Protein AF-0000000067668214 (afdb_homodimer)

pLDDT: mean 70.36, std 26.66, range [22.8, 98.75]

Foldseek 3Di:
DVPDDDDDDPPVPPCPVVCVPPDPDDPVLVVQLQPDDDFDPVSVVVSVVVVVVVVVVPDDPDDDDDDPDDDPPPDCPPPPPPPPPPVPVPPDDDGFFAWDKDKDKAFFDPCVWDVPAPAKDKPPRIDIAIATDGDGRDPQKDKHAPDKDKDKDKIKIWGADPVVRDIDDIDITIDIDMHGDTIDIDGDPPPPPCPPDD/DVCVVVVVPDPPVPCPVPPVPVPPDDPVLVVQLQPDDDFDPVSVVVSVVVVVVVVVVPDPPDDDDDDPPDDPPDPDDPPPPPPPPPVPVPPDDDGFFAWDKDKDKAFFDPCVWDVPAPAKDKPPRIDIAIATDGDGRDPQKDKHAPDKDKDKDKIKIWGADPVVRDIDDIDITIDIDMHGDTIDIDGDPPPPPCPPDD

Structure (mmCIF, N/CA/C/O backbone):
data_AF-0000000067668214-model_v1
#
loop_
_entity.id
_entity.type
_entity.pdbx_description
1 polymer 'Platelet-derived growth factor subunit A'
#
loop_
_atom_site.group_PDB
_atom_site.id
_atom_site.type_symbol
_atom_site.label_atom_id
_atom_site.label_alt_id
_atom_site.label_comp_id
_atom_site.label_asym_id
_atom_site.label_entity_id
_atom_site.label_seq_id
_atom_site.pdbx_PDB_ins_code
_atom_site.Cartn_x
_atom_site.Cartn_y
_atom_site.Cartn_z
_atom_site.occupancy
_atom_site.B_iso_or_equiv
_atom_site.auth_seq_id
_atom_site.auth_comp_id
_atom_site.auth_asym_id
_atom_site.auth_atom_id
_atom_site.pdbx_PDB_model_num
ATOM 1 N N . MET A 1 1 ? -65.812 11.555 12.891 1 28.69 1 MET A N 1
ATOM 2 C CA . MET A 1 1 ? -64.812 11.922 13.914 1 28.69 1 MET A CA 1
ATOM 3 C C . MET A 1 1 ? -63.406 11.766 13.391 1 28.69 1 MET A C 1
ATOM 5 O O . MET A 1 1 ? -62.875 10.664 13.383 1 28.69 1 MET A O 1
ATOM 9 N N . ARG A 1 2 ? -63.156 12.609 12.422 1 31.52 2 ARG A N 1
ATOM 10 C CA . ARG A 1 2 ? -62.125 13.352 11.68 1 31.52 2 ARG A CA 1
ATOM 11 C C . ARG A 1 2 ? -61.344 14.25 12.617 1 31.52 2 ARG A C 1
ATOM 13 O O . ARG A 1 2 ? -60.406 14.922 12.188 1 31.52 2 ARG A O 1
ATOM 20 N N . ALA A 1 3 ? -62 14.789 13.57 1 28.75 3 ALA A N 1
ATOM 21 C CA . ALA A 1 3 ? -61.375 15.836 14.375 1 28.75 3 ALA A CA 1
ATOM 22 C C . ALA A 1 3 ? -60.062 15.375 14.953 1 28.75 3 ALA A C 1
ATOM 24 O O . ALA A 1 3 ? -59.094 16.156 15.047 1 28.75 3 ALA A O 1
ATOM 25 N N . ALA A 1 4 ? -60.281 14.656 16.047 1 35.34 4 ALA A N 1
ATOM 26 C CA . ALA A 1 4 ? -59.219 14.641 17.047 1 35.34 4 ALA A CA 1
ATOM 27 C C . ALA A 1 4 ? -57.906 14.18 16.422 1 35.34 4 ALA A C 1
ATOM 29 O O . ALA A 1 4 ? -57.844 13.117 15.797 1 35.34 4 ALA A O 1
ATOM 30 N N . VAL A 1 5 ? -56.75 15.078 16.203 1 30.48 5 VAL A N 1
ATOM 31 C CA . VAL A 1 5 ? -55.625 15.75 15.562 1 30.48 5 VAL A CA 1
ATOM 32 C C . VAL A 1 5 ? -54.375 14.883 15.656 1 30.48 5 VAL A C 1
ATOM 34 O O . VAL A 1 5 ? -54.312 13.922 16.438 1 30.48 5 VAL A O 1
ATOM 37 N N . TYR A 1 6 ? -52.844 15.742 16.422 1 29.83 6 TYR A N 1
ATOM 38 C CA . TYR A 1 6 ? -51.656 16.594 16.531 1 29.83 6 TYR A CA 1
ATOM 39 C C . TYR A 1 6 ? -50.531 15.891 17.266 1 29.83 6 TYR A C 1
ATOM 41 O O . TYR A 1 6 ? -49.375 15.984 16.844 1 29.83 6 TYR A O 1
ATOM 49 N N . HIS A 1 7 ? -50.469 15.875 18.641 1 35.22 7 HIS A N 1
ATOM 50 C CA . HIS A 1 7 ? -49.438 16.078 19.641 1 35.22 7 HIS A CA 1
ATOM 51 C C . HIS A 1 7 ? -48.5 14.875 19.734 1 35.22 7 HIS A C 1
ATOM 53 O O . HIS A 1 7 ? -47.406 14.977 20.266 1 35.22 7 HIS A O 1
ATOM 59 N N . ILE A 1 8 ? -49 13.875 20.062 1 37.28 8 ILE A N 1
ATOM 60 C CA . ILE A 1 8 ? -48.062 13.031 20.812 1 37.28 8 ILE A CA 1
ATOM 61 C C . ILE A 1 8 ? -46.719 12.969 20.078 1 37.28 8 ILE A C 1
ATOM 63 O O . ILE A 1 8 ? -45.688 13.266 20.672 1 37.28 8 ILE A O 1
ATOM 67 N N . LEU A 1 9 ? -45.969 11.836 19.938 1 33.38 9 LEU A N 1
ATOM 68 C CA . LEU A 1 9 ? -44.594 11.414 19.844 1 33.38 9 LEU A CA 1
ATOM 69 C C . LEU A 1 9 ? -43.906 12.055 18.641 1 33.38 9 LEU A C 1
ATOM 71 O O . LEU A 1 9 ? -44.281 11.812 17.5 1 33.38 9 LEU A O 1
ATOM 75 N N . ALA A 1 10 ? -43.188 13.484 18.609 1 32.94 10 ALA A N 1
ATOM 76 C CA . ALA A 1 10 ? -42.062 14.43 18.609 1 32.94 10 ALA A CA 1
ATOM 77 C C . ALA A 1 10 ? -40.75 13.719 18.359 1 32.94 10 ALA A C 1
ATOM 79 O O . ALA A 1 10 ? -39.906 14.195 17.594 1 32.94 10 ALA A O 1
ATOM 80 N N . GLY A 1 11 ? -40.25 13.047 19.484 1 33.47 11 GLY A N 1
ATOM 81 C CA . GLY A 1 11 ? -38.844 12.812 19.719 1 33.47 11 GLY A CA 1
ATOM 82 C C . GLY A 1 11 ? -38.188 12.031 18.594 1 33.47 11 GLY A C 1
ATOM 83 O O . GLY A 1 11 ? -36.969 11.812 18.609 1 33.47 11 GLY A O 1
ATOM 84 N N . TYR A 1 12 ? -38.812 11.148 18.156 1 34 12 TYR A N 1
ATOM 85 C CA . TYR A 1 12 ? -37.781 10.508 17.359 1 34 12 TYR A CA 1
ATOM 86 C C . TYR A 1 12 ? -37.031 11.523 16.516 1 34 12 TYR A C 1
ATOM 88 O O . TYR A 1 12 ? -37.562 12.062 15.539 1 34 12 TYR A O 1
ATOM 96 N N . LEU A 1 13 ? -36.531 12.648 17.203 1 33.09 13 LEU A N 1
ATOM 97 C CA . LEU A 1 13 ? -35.406 13.523 16.875 1 33.09 13 LEU A CA 1
ATOM 98 C C . LEU A 1 13 ? -34.406 12.812 15.953 1 33.09 13 LEU A C 1
ATOM 100 O O . LEU A 1 13 ? -33.781 11.844 16.359 1 33.09 13 LEU A O 1
ATOM 104 N N . CYS A 1 14 ? -34.719 12.516 14.914 1 35.81 14 CYS A N 1
ATOM 105 C CA . CYS A 1 14 ? -33.75 12.367 13.828 1 35.81 14 CYS A CA 1
ATOM 106 C C . CYS A 1 14 ? -32.531 13.234 14.062 1 35.81 14 CYS A C 1
ATOM 108 O O . CYS A 1 14 ? -32.594 14.461 13.953 1 35.81 14 CYS A O 1
ATOM 110 N N . VAL A 1 15 ? -31.906 13.07 15.242 1 35.66 15 VAL A N 1
ATOM 111 C CA . VAL A 1 15 ? -30.5 13.484 15.328 1 35.66 15 VAL A CA 1
ATOM 112 C C . VAL A 1 15 ? -29.859 13.406 13.953 1 35.66 15 VAL A C 1
ATOM 114 O O . VAL A 1 15 ? -29.641 12.312 13.422 1 35.66 15 VAL A O 1
ATOM 117 N N . LEU A 1 16 ? -30.375 13.898 12.906 1 34.91 16 LEU A N 1
ATOM 118 C CA . LEU A 1 16 ? -29.469 14.398 11.875 1 34.91 16 LEU A CA 1
ATOM 119 C C . LEU A 1 16 ? -28.125 14.82 12.477 1 34.91 16 LEU A C 1
ATOM 121 O O . LEU A 1 16 ? -28.047 15.844 13.164 1 34.91 16 LEU A O 1
ATOM 125 N N . ARG A 1 17 ? -27.531 14.047 13.227 1 36.19 17 ARG A N 1
ATOM 126 C CA . ARG A 1 17 ? -26.094 14.32 13.312 1 36.19 17 ARG A CA 1
ATOM 127 C C . ARG A 1 17 ? -25.609 15.062 12.078 1 36.19 17 ARG A C 1
ATOM 129 O O . ARG A 1 17 ? -25.609 14.516 10.969 1 36.19 17 ARG A O 1
ATOM 136 N N . THR A 1 18 ? -26.016 16.281 11.797 1 37.5 18 THR A N 1
ATOM 137 C CA . THR A 1 18 ? -25.078 17.156 11.109 1 37.5 18 THR A CA 1
ATOM 138 C C . THR A 1 18 ? -23.656 16.656 11.266 1 37.5 18 THR A C 1
ATOM 140 O O . THR A 1 18 ? -23.109 16.641 12.367 1 37.5 18 THR A O 1
ATOM 143 N N . VAL A 1 19 ? -23.391 15.477 10.961 1 40.38 19 VAL A N 1
ATOM 144 C CA . VAL A 1 19 ? -21.953 15.469 10.719 1 40.38 19 VAL A CA 1
ATOM 145 C C . VAL A 1 19 ? -21.469 16.891 10.484 1 40.38 19 VAL A C 1
ATOM 147 O O . VAL A 1 19 ? -21.906 17.578 9.555 1 40.38 19 VAL A O 1
ATOM 150 N N . ALA A 1 20 ? -21.828 17.828 11.422 1 36.88 20 ALA A N 1
ATOM 151 C CA . ALA A 1 20 ? -21.047 19.062 11.398 1 36.88 20 ALA A CA 1
ATOM 152 C C . ALA A 1 20 ? -19.844 18.938 10.461 1 36.88 20 ALA A C 1
ATOM 154 O O . ALA A 1 20 ? -18.875 18.234 10.781 1 36.88 20 ALA A O 1
ATOM 155 N N . GLN A 1 21 ? -20.094 18.688 9.344 1 42.47 21 GLN A N 1
ATOM 156 C CA . GLN A 1 21 ? -19.016 18.969 8.398 1 42.47 21 GLN A CA 1
ATOM 157 C C . GLN A 1 21 ? -18.219 20.188 8.812 1 42.47 21 GLN A C 1
ATOM 159 O O . GLN A 1 21 ? -18.734 21.312 8.812 1 42.47 21 GLN A O 1
ATOM 164 N N . GLU A 1 22 ? -17.75 20.312 10.07 1 46.62 22 GLU A N 1
ATOM 165 C CA . GLU A 1 22 ? -16.781 21.328 10.461 1 46.62 22 GLU A CA 1
ATOM 166 C C . GLU A 1 22 ? -16.219 22.047 9.234 1 46.62 22 GLU A C 1
ATOM 168 O O . GLU A 1 22 ? -16.016 21.438 8.188 1 46.62 22 GLU A O 1
ATOM 173 N N . SER A 1 23 ? -16.609 23.25 9.133 1 54.06 23 SER A N 1
ATOM 174 C CA . SER A 1 23 ? -16.312 24.172 8.055 1 54.06 23 SER A CA 1
ATOM 175 C C . SER A 1 23 ? -14.898 23.984 7.531 1 54.06 23 SER A C 1
ATOM 177 O O . SER A 1 23 ? -13.938 24.016 8.305 1 54.06 23 SER A O 1
ATOM 179 N N . PRO A 1 24 ? -14.672 23.422 6.348 1 67.69 24 PRO A N 1
ATOM 180 C CA . PRO A 1 24 ? -13.406 23.172 5.648 1 67.69 24 PRO A CA 1
ATOM 181 C C . PRO A 1 24 ? -12.539 24.422 5.566 1 67.69 24 PRO A C 1
ATOM 183 O O . PRO A 1 24 ? -13.016 25.531 5.801 1 67.69 24 PRO A O 1
ATOM 186 N N . LEU A 1 25 ? -11.273 24.438 5.832 1 80.12 25 LEU A N 1
ATOM 187 C CA . LEU A 1 25 ? -10.312 25.469 5.484 1 80.12 25 LEU A CA 1
ATOM 188 C C . LEU A 1 25 ? -10.758 26.234 4.242 1 80.12 25 LEU A C 1
ATOM 190 O O . LEU A 1 25 ? -11.359 25.656 3.338 1 80.12 25 LEU A O 1
ATOM 194 N N . PRO A 1 26 ? -10.766 27.641 4.391 1 84.06 26 PRO A N 1
ATOM 195 C CA . PRO A 1 26 ? -11.133 28.422 3.209 1 84.06 26 PRO A CA 1
ATOM 196 C C . PRO A 1 26 ? -10.508 27.875 1.926 1 84.06 26 PRO A C 1
ATOM 198 O O . PRO A 1 26 ? -9.367 27.422 1.94 1 84.06 26 PRO A O 1
ATOM 201 N N . GLN A 1 27 ? -11.258 28.031 0.87 1 83.75 27 GLN A N 1
ATOM 202 C CA . GLN A 1 27 ? -10.812 27.531 -0.422 1 83.75 27 GLN A CA 1
ATOM 203 C C . GLN A 1 27 ? -9.562 28.266 -0.896 1 83.75 27 GLN A C 1
ATOM 205 O O . GLN A 1 27 ? -8.672 27.672 -1.502 1 83.75 27 GLN A O 1
ATOM 210 N N . GLU A 1 28 ? -9.578 29.547 -0.643 1 85.31 28 GLU A N 1
ATOM 211 C CA . GLU A 1 28 ? -8.438 30.359 -1.056 1 85.31 28 GLU A CA 1
ATOM 212 C C . GLU A 1 28 ? -7.148 29.859 -0.408 1 85.31 28 GLU A C 1
ATOM 214 O O . GLU A 1 28 ? -6.098 29.812 -1.054 1 85.31 28 GLU A O 1
ATOM 219 N N . LEU A 1 29 ? -7.242 29.5 0.82 1 86.81 29 LEU A N 1
ATOM 220 C CA . LEU A 1 29 ? -6.082 28.969 1.526 1 86.81 29 LEU A CA 1
ATOM 221 C C . LEU A 1 29 ? -5.645 27.641 0.934 1 86.81 29 LEU A C 1
ATOM 223 O O . LEU A 1 29 ? -4.453 27.406 0.715 1 86.81 29 LEU A O 1
ATOM 227 N N . LEU A 1 30 ? -6.586 26.781 0.689 1 87.56 30 LEU A N 1
ATOM 228 C CA . LEU A 1 30 ? -6.301 25.469 0.13 1 87.56 30 LEU A CA 1
ATOM 229 C C . LEU A 1 30 ? -5.621 25.594 -1.229 1 87.56 30 LEU A C 1
ATOM 231 O O . LEU A 1 30 ? -4.695 24.828 -1.536 1 87.56 30 LEU A O 1
ATOM 235 N N . GLU A 1 31 ? -6.102 26.516 -2.016 1 88.69 31 GLU A N 1
ATOM 236 C CA . GLU A 1 31 ? -5.508 26.734 -3.332 1 88.69 31 GLU A CA 1
ATOM 237 C C . GLU A 1 31 ? -4.07 27.234 -3.213 1 88.69 31 GLU A C 1
ATOM 239 O O . GLU A 1 31 ? -3.195 26.797 -3.961 1 88.69 31 GLU A O 1
ATOM 244 N N . ARG A 1 32 ? -3.875 28.078 -2.328 1 89.62 32 ARG A N 1
ATOM 245 C CA . ARG A 1 32 ? -2.523 28.578 -2.107 1 89.62 32 ARG A CA 1
ATOM 246 C C . ARG A 1 32 ? -1.588 27.453 -1.653 1 89.62 32 ARG A C 1
ATOM 248 O O . ARG A 1 32 ? -0.462 27.344 -2.141 1 89.62 32 ARG A O 1
ATOM 255 N N . LEU A 1 33 ? -2.062 26.734 -0.729 1 90.88 33 LEU A N 1
ATOM 256 C CA . LEU A 1 33 ? -1.252 25.625 -0.215 1 90.88 33 LEU A CA 1
ATOM 257 C C . LEU A 1 33 ? -0.956 24.609 -1.312 1 90.88 33 LEU A C 1
ATOM 259 O O . LEU A 1 33 ? 0.147 24.062 -1.375 1 90.88 33 LEU A O 1
ATOM 263 N N . SER A 1 34 ? -1.927 24.375 -2.162 1 90.69 34 SER A N 1
ATOM 264 C CA . SER A 1 34 ? -1.799 23.359 -3.207 1 90.69 34 SER A CA 1
ATOM 265 C C . SER A 1 34 ? -0.69 23.719 -4.191 1 90.69 34 SER A C 1
ATOM 267 O O . SER A 1 34 ? -0.052 22.844 -4.766 1 90.69 34 SER A O 1
ATOM 269 N N . ARG A 1 35 ? -0.445 24.969 -4.355 1 89.69 35 ARG A N 1
ATOM 270 C CA . ARG A 1 35 ? 0.498 25.438 -5.367 1 89.69 35 ARG A CA 1
ATOM 271 C C . ARG A 1 35 ? 1.876 25.688 -4.762 1 89.69 35 ARG A C 1
ATOM 273 O O . ARG A 1 35 ? 2.812 26.062 -5.465 1 89.69 35 ARG A O 1
ATOM 280 N N . SER A 1 36 ? 2.008 25.438 -3.508 1 91.94 36 SER A N 1
ATOM 281 C CA . SER A 1 36 ? 3.256 25.734 -2.82 1 91.94 36 SER A CA 1
ATOM 282 C C . SER A 1 36 ? 4.094 24.484 -2.604 1 91.94 36 SER A C 1
ATOM 284 O O . SER A 1 36 ? 3.566 23.375 -2.613 1 91.94 36 SER A O 1
ATOM 286 N N . GLU A 1 37 ? 5.359 24.75 -2.572 1 90.69 37 GLU A N 1
ATOM 287 C CA . GLU A 1 37 ? 6.273 23.688 -2.207 1 90.69 37 GLU A CA 1
ATOM 288 C C . GLU A 1 37 ? 6.555 23.688 -0.708 1 90.69 37 GLU A C 1
ATOM 290 O O . GLU A 1 37 ? 7.18 24.609 -0.188 1 90.69 37 GLU A O 1
ATOM 295 N N . ILE A 1 38 ? 6.004 22.781 -0.054 1 92.06 38 ILE A N 1
ATOM 296 C CA . ILE A 1 38 ? 6.184 22.719 1.392 1 92.06 38 ILE A CA 1
ATOM 297 C C . ILE A 1 38 ? 7.047 21.5 1.744 1 92.06 38 ILE A C 1
ATOM 299 O O . ILE A 1 38 ? 6.641 20.359 1.534 1 92.06 38 ILE A O 1
ATOM 303 N N . ARG A 1 39 ? 8.211 21.734 2.348 1 89.94 39 ARG A N 1
ATOM 304 C CA . ARG A 1 39 ? 9.117 20.625 2.631 1 89.94 39 ARG A CA 1
ATOM 305 C C . ARG A 1 39 ? 9.352 20.469 4.129 1 89.94 39 ARG A C 1
ATOM 307 O O . ARG A 1 39 ? 9.867 19.453 4.586 1 89.94 39 ARG A O 1
ATOM 314 N N . SER A 1 40 ? 8.977 21.484 4.867 1 89.44 40 SER A N 1
ATOM 315 C CA . SER A 1 40 ? 9.203 21.469 6.309 1 89.44 40 SER A CA 1
ATOM 316 C C . SER A 1 40 ? 8.141 22.281 7.043 1 89.44 40 SER A C 1
ATOM 318 O O . SER A 1 40 ? 7.371 23.016 6.422 1 89.44 40 SER A O 1
ATOM 320 N N . ILE A 1 41 ? 8.117 22.094 8.305 1 88.62 41 ILE A N 1
ATOM 321 C CA . ILE A 1 41 ? 7.207 22.859 9.148 1 88.62 41 ILE A CA 1
ATOM 322 C C . ILE A 1 41 ? 7.484 24.359 9 1 88.62 41 ILE A C 1
ATOM 324 O O . ILE A 1 41 ? 6.559 25.172 8.977 1 88.62 41 ILE A O 1
ATOM 328 N N . SER A 1 42 ? 8.797 24.734 8.898 1 87.88 42 SER A N 1
ATOM 329 C CA . SER A 1 42 ? 9.18 26.125 8.727 1 87.88 42 SER A CA 1
ATOM 330 C C . SER A 1 42 ? 8.617 26.703 7.426 1 87.88 42 SER A C 1
ATOM 332 O O . SER A 1 42 ? 8.195 27.859 7.383 1 87.88 42 SER A O 1
ATOM 334 N N . ASP A 1 43 ? 8.68 25.906 6.324 1 90.81 43 ASP A N 1
ATOM 335 C CA . ASP A 1 43 ? 8.109 26.344 5.059 1 90.81 43 ASP A CA 1
ATOM 336 C C . ASP A 1 43 ? 6.625 26.672 5.211 1 90.81 43 ASP A C 1
ATOM 338 O O . ASP A 1 43 ? 6.156 27.703 4.73 1 90.81 43 ASP A O 1
ATOM 342 N N . LEU A 1 44 ? 5.953 25.766 5.871 1 91 44 LEU A N 1
ATOM 343 C CA . LEU A 1 44 ? 4.52 25.938 6.066 1 91 44 LEU A CA 1
ATOM 344 C C . LEU A 1 44 ? 4.234 27.188 6.902 1 91 44 LEU A C 1
ATOM 346 O O . LEU A 1 44 ? 3.332 27.953 6.578 1 91 44 LEU A O 1
ATOM 350 N N . GLN A 1 45 ? 4.977 27.375 7.938 1 88.81 45 GLN A N 1
ATOM 351 C CA . GLN A 1 45 ? 4.809 28.531 8.805 1 88.81 45 GLN A CA 1
ATOM 352 C C . GLN A 1 45 ? 4.984 29.828 8.016 1 88.81 45 GLN A C 1
ATOM 354 O O . GLN A 1 45 ? 4.184 30.766 8.156 1 88.81 45 GLN A O 1
ATOM 359 N N . ARG A 1 46 ? 5.984 29.906 7.301 1 88.75 46 ARG A N 1
ATOM 360 C CA . ARG A 1 46 ? 6.238 31.094 6.488 1 88.75 46 ARG A CA 1
ATOM 361 C C . ARG A 1 46 ? 5.09 31.344 5.516 1 88.75 46 ARG A C 1
ATOM 363 O O . ARG A 1 46 ? 4.688 32.5 5.305 1 88.75 46 ARG A O 1
ATOM 370 N N . LEU A 1 47 ? 4.641 30.25 4.914 1 88.38 47 LEU A N 1
ATOM 371 C CA . LEU A 1 47 ? 3.551 30.359 3.949 1 88.38 47 LEU A CA 1
ATOM 372 C C . LEU A 1 47 ? 2.279 30.875 4.617 1 88.38 47 LEU A C 1
ATOM 374 O O . LEU A 1 47 ? 1.54 31.672 4.035 1 88.38 47 LEU A O 1
ATOM 378 N N . LEU A 1 48 ? 2.033 30.469 5.855 1 87.56 48 LEU A N 1
ATOM 379 C CA . LEU A 1 48 ? 0.812 30.844 6.562 1 87.56 48 LEU A CA 1
ATOM 380 C C . LEU A 1 48 ? 0.932 32.25 7.156 1 87.56 48 LEU A C 1
ATOM 382 O O . LEU A 1 48 ? -0.072 32.938 7.332 1 87.56 48 LEU A O 1
ATOM 386 N N . GLU A 1 49 ? 2.084 32.656 7.602 1 81.25 49 GLU A N 1
ATOM 387 C CA . GLU A 1 49 ? 2.311 34 8.156 1 81.25 49 GLU A CA 1
ATOM 388 C C . GLU A 1 49 ? 2.236 35.062 7.07 1 81.25 49 GLU A C 1
ATOM 390 O O . GLU A 1 49 ? 1.836 36.188 7.336 1 81.25 49 GLU A O 1
ATOM 395 N N . ILE A 1 50 ? 2.871 34.719 5.961 1 63.38 50 ILE A N 1
ATOM 396 C CA . ILE A 1 50 ? 2.818 35.688 4.863 1 63.38 50 ILE A CA 1
ATOM 397 C C . ILE A 1 50 ? 1.368 36.062 4.59 1 63.38 50 ILE A C 1
ATOM 399 O O . ILE A 1 50 ? 1.069 37.25 4.359 1 63.38 50 ILE A O 1
ATOM 403 N N . ASP A 1 51 ? 0.562 35.219 4.633 1 57.88 51 ASP A N 1
ATOM 404 C CA . ASP A 1 51 ? -0.842 35.5 4.363 1 57.88 51 ASP A CA 1
ATOM 405 C C . ASP A 1 51 ? -1.439 36.375 5.461 1 57.88 51 ASP A C 1
ATOM 407 O O . ASP A 1 51 ? -2.303 37.219 5.191 1 57.88 51 ASP A O 1
ATOM 411 N N . SER A 1 52 ? -0.965 36.156 6.719 1 58.59 52 SER A N 1
ATOM 412 C CA . SER A 1 52 ? -1.471 36.969 7.816 1 58.59 52 SER A CA 1
ATOM 413 C C . SER A 1 52 ? -0.995 38.406 7.691 1 58.59 52 SER A C 1
ATOM 415 O O . SER A 1 52 ? -1.737 39.344 8.008 1 58.59 52 SER A O 1
ATOM 417 N N . VAL A 1 53 ? 0.314 38.594 7.379 1 53.28 53 VAL A N 1
ATOM 418 C CA . VAL A 1 53 ? 0.853 39.938 7.277 1 53.28 53 VAL A CA 1
ATOM 419 C C . VAL A 1 53 ? 0.215 40.656 6.094 1 53.28 53 VAL A C 1
ATOM 421 O O . VAL A 1 53 ? -0.067 41.875 6.168 1 53.28 53 VAL A O 1
ATOM 424 N N . GLU A 1 54 ? 0.155 39.938 5.035 1 51.47 54 GLU A N 1
ATOM 425 C CA . GLU A 1 54 ? -0.389 40.688 3.914 1 51.47 54 GLU A CA 1
ATOM 426 C C . GLU A 1 54 ? -1.776 41.25 4.238 1 51.47 54 GLU A C 1
ATOM 428 O O . GLU A 1 54 ? -2.195 42.25 3.682 1 51.47 54 GLU A O 1
ATOM 433 N N . ASN A 1 55 ? -2.307 40.562 5.262 1 46.56 55 ASN A N 1
ATOM 434 C CA . ASN A 1 55 ? -3.588 41.156 5.641 1 46.56 55 ASN A CA 1
ATOM 435 C C . ASN A 1 55 ? -3.408 42.344 6.582 1 46.56 55 ASN A C 1
ATOM 437 O O . ASN A 1 55 ? -4.352 43.094 6.824 1 46.56 55 ASN A O 1
ATOM 441 N N . GLU A 1 56 ? -2.311 42.25 7.438 1 45.28 56 GLU A N 1
ATOM 442 C CA . GLU A 1 56 ? -2.129 43.344 8.383 1 45.28 56 GLU A CA 1
ATOM 443 C C . GLU A 1 56 ? -1.569 44.562 7.695 1 45.28 56 GLU A C 1
ATOM 445 O O . GLU A 1 56 ? -1.493 45.656 8.297 1 45.28 56 GLU A O 1
ATOM 450 N N . VAL A 1 57 ? -0.794 44.406 6.602 1 43.62 57 VAL A N 1
ATOM 451 C CA . VAL A 1 57 ? -0.07 45.594 6.148 1 43.62 57 VAL A CA 1
ATOM 452 C C . VAL A 1 57 ? -1.029 46.781 6.035 1 43.62 57 VAL A C 1
ATOM 454 O O . VAL A 1 57 ? -0.65 47.844 5.555 1 43.62 57 VAL A O 1
ATOM 457 N N . SER A 1 58 ? -2.34 46.469 6.023 1 37.5 58 SER A N 1
ATOM 458 C CA . SER A 1 58 ? -2.881 47.781 5.66 1 37.5 58 SER A CA 1
ATOM 459 C C . SER A 1 58 ? -2.658 48.812 6.77 1 37.5 58 SER A C 1
ATOM 461 O O . SER A 1 58 ? -2.631 50 6.52 1 37.5 58 SER A O 1
ATOM 463 N N . GLU A 1 59 ? -2.938 48.312 8.07 1 32.97 59 GLU A N 1
ATOM 464 C CA . GLU A 1 59 ? -3.309 49.5 8.859 1 32.97 59 GLU A CA 1
ATOM 465 C C . GLU A 1 59 ? -2.08 50.156 9.469 1 32.97 59 GLU A C 1
ATOM 467 O O . GLU A 1 59 ? -2.102 51.344 9.766 1 32.97 59 GLU A O 1
ATOM 472 N N . GLU A 1 60 ? -1.152 49.375 10.211 1 35.03 60 GLU A N 1
ATOM 473 C CA . GLU A 1 60 ? -0.573 50.031 11.383 1 35.03 60 GLU A CA 1
ATOM 474 C C . GLU A 1 60 ? 0.641 50.875 11 1 35.03 60 GLU A C 1
ATOM 476 O O . GLU A 1 60 ? 1.666 50.344 10.57 1 35.03 60 GLU A O 1
ATOM 481 N N . THR A 1 61 ? 0.519 52.031 10.477 1 34.16 61 THR A N 1
ATOM 482 C CA . THR A 1 61 ? 1.51 53.094 10.281 1 34.16 61 THR A CA 1
ATOM 483 C C . THR A 1 61 ? 2.238 53.406 11.586 1 34.16 61 THR A C 1
ATOM 485 O O . THR A 1 61 ? 2.992 54.375 11.672 1 34.16 61 THR A O 1
ATOM 488 N N . LYS A 1 62 ? 1.851 52.812 12.844 1 31.42 62 LYS A N 1
ATOM 489 C CA . LYS A 1 62 ? 2.152 53.719 13.938 1 31.42 62 LYS A CA 1
ATOM 490 C C . LYS A 1 62 ? 3.65 53.781 14.219 1 31.42 62 LYS A C 1
ATOM 492 O O . LYS A 1 62 ? 4.379 52.844 13.875 1 31.42 62 LYS A O 1
ATOM 497 N N . HIS A 1 63 ? 4.168 54.844 14.992 1 30.08 63 HIS A N 1
ATOM 498 C CA . HIS A 1 63 ? 5.293 55.719 15.312 1 30.08 63 HIS A CA 1
ATOM 499 C C . HIS A 1 63 ? 6.168 55.094 16.406 1 30.08 63 HIS A C 1
ATOM 501 O O . HIS A 1 63 ? 6.957 55.812 17.031 1 30.08 63 HIS A O 1
ATOM 507 N N . SER A 1 64 ? 6.453 53.781 16.516 1 28.08 64 SER A N 1
ATOM 508 C CA . SER A 1 64 ? 7.016 53.281 17.781 1 28.08 64 SER A CA 1
ATOM 509 C C . SER A 1 64 ? 8.375 53.938 18.062 1 28.08 64 SER A C 1
ATOM 511 O O . SER A 1 64 ? 9.211 54.031 17.156 1 28.08 64 SER A O 1
ATOM 513 N N . TYR A 1 65 ? 8.469 54.719 19.219 1 26.59 65 TYR A N 1
ATOM 514 C CA . TYR A 1 65 ? 9.469 55.5 19.938 1 26.59 65 TYR A CA 1
ATOM 515 C C . TYR A 1 65 ? 10.625 54.594 20.391 1 26.59 65 TYR A C 1
ATOM 517 O O . TYR A 1 65 ? 10.445 53.406 20.625 1 26.59 65 TYR A O 1
ATOM 525 N N . HIS A 1 66 ? 11.914 55.031 20.266 1 27.62 66 HIS A N 1
ATOM 526 C CA . HIS A 1 66 ? 13.312 54.625 20.328 1 27.62 66 HIS A CA 1
ATOM 527 C C . HIS A 1 66 ? 13.758 54.406 21.766 1 27.62 66 HIS A C 1
ATOM 529 O O . HIS A 1 66 ? 14.82 54.875 22.188 1 27.62 66 HIS A O 1
ATOM 535 N N . LYS A 1 67 ? 12.938 53.844 22.75 1 27.11 67 LYS A N 1
ATOM 536 C CA . LYS A 1 67 ? 13.523 53.969 24.094 1 27.11 67 LYS A CA 1
ATOM 537 C C . LYS A 1 67 ? 14.859 53.25 24.188 1 27.11 67 LYS A C 1
ATOM 539 O O . LYS A 1 67 ? 15.055 52.188 23.578 1 27.11 67 LYS A O 1
ATOM 544 N N . ASP A 1 68 ? 15.867 53.875 24.766 1 28.48 68 ASP A N 1
ATOM 545 C CA . ASP A 1 68 ? 17.297 53.812 25.047 1 28.48 68 ASP A CA 1
ATOM 546 C C . ASP A 1 68 ? 17.625 52.75 26.078 1 28.48 68 ASP A C 1
ATOM 548 O O . ASP A 1 68 ? 17.328 52.875 27.266 1 28.48 68 ASP A O 1
ATOM 552 N N . VAL A 1 69 ? 17 51.562 26.172 1 29.83 69 VAL A N 1
ATOM 553 C CA . VAL A 1 69 ? 17.219 50.781 27.375 1 29.83 69 VAL A CA 1
ATOM 554 C C . VAL A 1 69 ? 18.703 50.406 27.484 1 29.83 69 VAL A C 1
ATOM 556 O O . VAL A 1 69 ? 19.312 49.938 26.516 1 29.83 69 VAL A O 1
ATOM 559 N N . SER A 1 70 ? 19.328 50.812 28.641 1 27.19 70 SER A N 1
ATOM 560 C CA . SER A 1 70 ? 20.609 50.75 29.344 1 27.19 70 SER A CA 1
ATOM 561 C C . SER A 1 70 ? 21.078 49.312 29.531 1 27.19 70 SER A C 1
ATOM 563 O O . SER A 1 70 ? 20.266 48.406 29.75 1 27.19 70 SER A O 1
ATOM 565 N N . HIS A 1 71 ? 22.25 48.938 29.016 1 25.5 71 HIS A N 1
ATOM 566 C CA . HIS A 1 71 ? 23.078 47.75 28.781 1 25.5 71 HIS A CA 1
ATOM 567 C C . HIS A 1 71 ? 23.594 47.156 30.078 1 25.5 71 HIS A C 1
ATOM 569 O O . HIS A 1 71 ? 24.531 46.375 30.078 1 25.5 71 HIS A O 1
ATOM 575 N N . SER A 1 72 ? 22.828 47.062 31.234 1 32.16 72 SER A N 1
ATOM 576 C CA . SER A 1 72 ? 23.562 46.562 32.406 1 32.16 72 SER A CA 1
ATOM 577 C C . SER A 1 72 ? 24.109 45.156 32.125 1 32.16 72 SER A C 1
ATOM 579 O O . SER A 1 72 ? 23.469 44.344 31.469 1 32.16 72 SER A O 1
ATOM 581 N N . PHE A 1 73 ? 25.438 44.969 32.219 1 27 73 PHE A N 1
ATOM 582 C CA . PHE A 1 73 ? 26.406 43.906 32 1 27 73 PHE A CA 1
ATOM 583 C C . PHE A 1 73 ? 26.234 42.812 33.031 1 27 73 PHE A C 1
ATOM 585 O O . PHE A 1 73 ? 26.547 43 34.219 1 27 73 PHE A O 1
ATOM 592 N N . PRO A 1 74 ? 25.094 42.125 33.281 1 30.66 74 PRO A N 1
ATOM 593 C CA . PRO A 1 74 ? 25.156 41.188 34.375 1 30.66 74 PRO A CA 1
ATOM 594 C C . PRO A 1 74 ? 26.297 40.188 34.25 1 30.66 74 PRO A C 1
ATOM 596 O O . PRO A 1 74 ? 26.781 39.938 33.125 1 30.66 74 PRO A O 1
ATOM 599 N N . ASP A 1 75 ? 27.078 39.969 35.312 1 33.97 75 ASP A N 1
ATOM 600 C CA . ASP A 1 75 ? 28.172 39.094 35.75 1 33.97 75 ASP A CA 1
ATOM 601 C C . ASP A 1 75 ? 27.828 37.625 35.531 1 33.97 75 ASP A C 1
ATOM 603 O O . ASP A 1 75 ? 26.734 37.188 35.875 1 33.97 75 ASP A O 1
ATOM 607 N N . LEU A 1 76 ? 28.406 36.938 34.531 1 29.11 76 LEU A N 1
ATOM 608 C CA . LEU A 1 76 ? 28.312 35.594 33.969 1 29.11 76 LEU A CA 1
ATOM 609 C C . LEU A 1 76 ? 28.75 34.531 35 1 29.11 76 LEU A C 1
ATOM 611 O O . LEU A 1 76 ? 29.734 33.844 34.781 1 29.11 76 LEU A O 1
ATOM 615 N N . LYS A 1 77 ? 28.547 34.656 36.312 1 32.12 77 LYS A N 1
ATOM 616 C CA . LYS A 1 77 ? 29.031 33.469 37.031 1 32.12 77 LYS A CA 1
ATOM 617 C C . LYS A 1 77 ? 28.344 32.219 36.5 1 32.12 77 LYS A C 1
ATOM 619 O O . LYS A 1 77 ? 27.125 32.094 36.594 1 32.12 77 LYS A O 1
ATOM 624 N N . ARG A 1 78 ? 28.938 31.547 35.531 1 29.17 78 ARG A N 1
ATOM 625 C CA . ARG A 1 78 ? 28.547 30.312 34.875 1 29.17 78 ARG A CA 1
ATOM 626 C C . ARG A 1 78 ? 28.516 29.141 35.844 1 29.17 78 ARG A C 1
ATOM 628 O O . ARG A 1 78 ? 29.578 28.688 36.312 1 29.17 78 ARG A O 1
ATOM 635 N N . ALA A 1 79 ? 27.656 29.094 36.875 1 31.97 79 ALA A N 1
ATOM 636 C CA . ALA A 1 79 ? 27.516 27.844 37.625 1 31.97 79 ALA A CA 1
ATOM 637 C C . ALA A 1 79 ? 27.359 26.656 36.688 1 31.97 79 ALA A C 1
ATOM 639 O O . ALA A 1 79 ? 26.547 26.688 35.75 1 31.97 79 ALA A O 1
ATOM 640 N N . HIS A 1 80 ? 28.406 25.859 36.625 1 31.97 80 HIS A N 1
ATOM 641 C CA . HIS A 1 80 ? 28.484 24.578 35.938 1 31.97 80 HIS A CA 1
ATOM 642 C C . HIS A 1 80 ? 27.406 23.625 36.406 1 31.97 80 HIS A C 1
ATOM 644 O O . HIS A 1 80 ? 27.531 23.016 37.469 1 31.97 80 HIS A O 1
ATOM 650 N N . THR A 1 81 ? 26.125 23.984 36.5 1 32.59 81 THR A N 1
ATOM 651 C CA . THR A 1 81 ? 25.172 22.922 36.812 1 32.59 81 THR A CA 1
ATOM 652 C C . THR A 1 81 ? 25.344 21.75 35.844 1 32.59 81 THR A C 1
ATOM 654 O O . THR A 1 81 ? 25.453 21.938 34.625 1 32.59 81 THR A O 1
ATOM 657 N N . HIS A 1 82 ? 25.953 20.719 36.281 1 36.25 82 HIS A N 1
ATOM 658 C CA . HIS A 1 82 ? 25.891 19.422 35.625 1 36.25 82 HIS A CA 1
ATOM 659 C C . HIS A 1 82 ? 24.469 19.094 35.188 1 36.25 82 HIS A C 1
ATOM 661 O O . HIS A 1 82 ? 23.594 18.844 36 1 36.25 82 HIS A O 1
ATOM 667 N N . THR A 1 83 ? 23.953 19.766 34.188 1 35.56 83 THR A N 1
ATOM 668 C CA . THR A 1 83 ? 22.703 19.312 33.625 1 35.56 83 THR A CA 1
ATOM 669 C C . THR A 1 83 ? 22.781 17.812 33.281 1 35.56 83 THR A C 1
ATOM 671 O O . THR A 1 83 ? 23.656 17.391 32.531 1 35.56 83 THR A O 1
ATOM 674 N N . ARG A 1 84 ? 22.594 16.969 34.156 1 38.22 84 ARG A N 1
ATOM 675 C CA . ARG A 1 84 ? 22.172 15.625 33.75 1 38.22 84 ARG A CA 1
ATOM 676 C C . ARG A 1 84 ? 21.359 15.664 32.469 1 38.22 84 ARG A C 1
ATOM 678 O O . ARG A 1 84 ? 20.281 16.25 32.438 1 38.22 84 ARG A O 1
ATOM 685 N N . HIS A 1 85 ? 22.031 15.68 31.406 1 37.5 85 HIS A N 1
ATOM 686 C CA . HIS A 1 85 ? 21.375 15.477 30.125 1 37.5 85 HIS A CA 1
ATOM 687 C C . HIS A 1 85 ? 20.328 14.359 30.203 1 37.5 85 HIS A C 1
ATOM 689 O O . HIS A 1 85 ? 20.688 13.188 30.344 1 37.5 85 HIS A O 1
ATOM 695 N N . ARG A 1 86 ? 19.391 14.406 31.078 1 39.69 86 ARG A N 1
ATOM 696 C CA . ARG A 1 86 ? 18.281 13.547 30.688 1 39.69 86 ARG A CA 1
ATOM 697 C C . ARG A 1 86 ? 18.172 13.445 29.172 1 39.69 86 ARG A C 1
ATOM 699 O O . ARG A 1 86 ? 18.016 14.461 28.484 1 39.69 86 ARG A O 1
ATOM 706 N N . ARG A 1 87 ? 18.891 12.609 28.578 1 41.03 87 ARG A N 1
ATOM 707 C CA . ARG A 1 87 ? 18.656 12.258 27.172 1 41.03 87 ARG A CA 1
ATOM 708 C C . ARG A 1 87 ? 17.172 12.242 26.859 1 41.03 87 ARG A C 1
ATOM 710 O O . ARG A 1 87 ? 16.453 11.312 27.234 1 41.03 87 ARG A O 1
ATOM 717 N N . SER A 1 88 ? 16.375 13.258 27.016 1 43.84 88 SER A N 1
ATOM 718 C CA . SER A 1 88 ? 15.023 13.438 26.469 1 43.84 88 SER A CA 1
ATOM 719 C C . SER A 1 88 ? 14.852 12.695 25.156 1 43.84 88 SER A C 1
ATOM 721 O O . SER A 1 88 ? 15.719 12.773 24.281 1 43.84 88 SER A O 1
ATOM 723 N N . ALA A 1 89 ? 14.453 11.492 25.109 1 50.47 89 ALA A N 1
ATOM 724 C CA . ALA A 1 89 ? 14.141 10.766 23.875 1 50.47 89 ALA A CA 1
ATOM 725 C C . ALA A 1 89 ? 13.727 11.727 22.766 1 50.47 89 ALA A 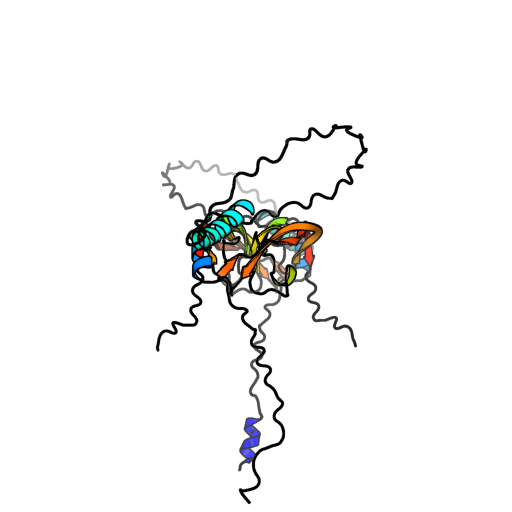C 1
ATOM 727 O O . ALA A 1 89 ? 12.711 12.422 22.891 1 50.47 89 ALA A O 1
ATOM 728 N N . VAL A 1 90 ? 14.641 12.492 22.203 1 56.09 90 VAL A N 1
ATOM 729 C CA . VAL A 1 90 ? 14.492 13.438 21.094 1 56.09 90 VAL A CA 1
ATOM 730 C C . VAL A 1 90 ? 13.406 12.953 20.141 1 56.09 90 VAL A C 1
ATOM 732 O O . VAL A 1 90 ? 13.477 11.844 19.609 1 56.09 90 VAL A O 1
ATOM 735 N N . VAL A 1 91 ? 12.141 13.219 20.406 1 72.31 91 VAL A N 1
ATOM 736 C CA . VAL A 1 91 ? 11.062 12.953 19.469 1 72.31 91 VAL A CA 1
ATOM 737 C C . VAL A 1 91 ? 11.453 13.461 18.078 1 72.31 91 VAL A C 1
ATOM 739 O O . VAL A 1 91 ? 11.805 14.633 17.922 1 72.31 91 VAL A O 1
ATOM 742 N N . GLU A 1 92 ? 11.742 12.602 17.141 1 86.06 92 GLU A N 1
ATOM 743 C CA . GLU A 1 92 ? 12.102 12.914 15.758 1 86.06 92 GLU A CA 1
ATOM 744 C C . GLU A 1 92 ? 10.953 13.617 15.031 1 86.06 92 GLU A C 1
ATOM 746 O O . GLU A 1 92 ? 9.789 13.305 15.266 1 86.06 92 GLU A O 1
ATOM 751 N N . GLU A 1 93 ? 11.297 14.656 14.336 1 91 93 GLU A N 1
ATOM 752 C CA . GLU A 1 93 ? 10.297 15.336 13.516 1 91 93 GLU A CA 1
ATOM 753 C C . GLU A 1 93 ? 9.805 14.43 12.391 1 91 93 GLU A C 1
ATOM 755 O O . GLU A 1 93 ? 10.594 13.727 11.75 1 91 93 GLU A O 1
ATOM 760 N N . ALA A 1 94 ? 8.531 14.469 12.211 1 94.62 94 ALA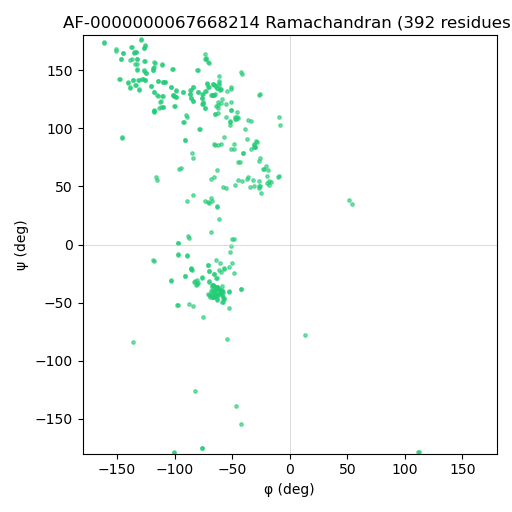 A N 1
ATOM 761 C CA . ALA A 1 94 ? 7.945 13.656 11.148 1 94.62 94 ALA A CA 1
ATOM 762 C C . ALA A 1 94 ? 8.391 14.141 9.773 1 94.62 94 ALA A C 1
ATOM 764 O O . ALA A 1 94 ? 8.344 15.344 9.492 1 94.62 94 ALA A O 1
ATOM 765 N N . LEU A 1 95 ? 8.875 13.234 9 1 94.19 95 LEU A N 1
ATOM 766 C CA . LEU A 1 95 ? 9.227 13.562 7.621 1 94.19 95 LEU A CA 1
ATOM 767 C C . LEU A 1 95 ? 8.062 13.273 6.68 1 94.19 95 LEU A C 1
ATOM 769 O O . LEU A 1 95 ? 7.48 12.188 6.723 1 94.19 95 LEU A O 1
ATOM 773 N N . PRO A 1 96 ? 7.73 14.227 5.832 1 96.5 96 PRO A N 1
ATOM 774 C CA . PRO A 1 96 ? 6.578 14.047 4.949 1 96.5 96 PRO A CA 1
ATOM 775 C C . PRO A 1 96 ? 6.801 12.945 3.91 1 96.5 96 PRO A C 1
ATOM 777 O O . PRO A 1 96 ? 7.906 12.812 3.377 1 96.5 96 PRO A O 1
ATOM 780 N N . ALA A 1 97 ? 5.762 12.141 3.689 1 97.88 97 ALA A N 1
ATOM 781 C CA . ALA A 1 97 ? 5.719 11.211 2.562 1 97.88 97 ALA A CA 1
ATOM 782 C C . ALA A 1 97 ? 5.082 11.859 1.339 1 97.88 97 ALA A C 1
ATOM 784 O O . ALA A 1 97 ? 3.873 11.734 1.12 1 97.88 97 ALA A O 1
ATOM 785 N N . VAL A 1 98 ? 5.91 12.484 0.532 1 96.81 98 VAL A N 1
ATOM 786 C CA . VAL A 1 98 ? 5.41 13.266 -0.598 1 96.81 98 VAL A CA 1
ATOM 787 C C . VAL A 1 98 ? 4.902 12.32 -1.688 1 96.81 98 VAL A C 1
ATOM 789 O O . VAL A 1 98 ? 5.238 11.133 -1.697 1 96.81 98 VAL A O 1
ATOM 792 N N . CYS A 1 99 ? 4.082 12.852 -2.539 1 97.88 99 CYS A N 1
ATOM 793 C CA . CYS A 1 99 ? 3.545 12.117 -3.682 1 97.88 99 CYS A CA 1
ATOM 794 C C . CYS A 1 99 ? 4.656 11.75 -4.66 1 97.88 99 CYS A C 1
ATOM 796 O O . CYS A 1 99 ? 5.223 12.617 -5.316 1 97.88 99 CYS A O 1
ATOM 798 N N . LYS A 1 100 ? 4.941 10.438 -4.777 1 98.31 100 LYS A N 1
ATOM 799 C CA . LYS A 1 100 ? 5.977 9.953 -5.691 1 98.31 100 LYS A CA 1
ATOM 800 C C . LYS A 1 100 ? 5.801 8.469 -5.988 1 98.31 100 LYS A C 1
ATOM 802 O O . LYS A 1 100 ? 4.914 7.82 -5.43 1 98.31 100 LYS A O 1
ATOM 807 N N . VAL A 1 101 ? 6.578 8.008 -6.863 1 98.75 101 VAL A N 1
ATOM 808 C CA . VAL A 1 101 ? 6.5 6.602 -7.262 1 98.75 101 VAL A CA 1
ATOM 809 C C . VAL A 1 101 ? 7.137 5.727 -6.184 1 98.75 101 VAL A C 1
ATOM 811 O O . VAL A 1 101 ? 8.234 6.016 -5.707 1 98.75 101 VAL A O 1
ATOM 814 N N . ARG A 1 102 ? 6.43 4.719 -5.773 1 98.62 102 ARG A N 1
ATOM 815 C CA . ARG A 1 102 ? 6.945 3.748 -4.816 1 98.62 102 ARG A CA 1
ATOM 816 C C . ARG A 1 102 ? 6.621 2.322 -5.254 1 98.62 102 ARG A C 1
ATOM 818 O O . ARG A 1 102 ? 5.785 2.113 -6.133 1 98.62 102 ARG A O 1
ATOM 825 N N . THR A 1 103 ? 7.32 1.417 -4.605 1 98.44 103 THR A N 1
ATOM 826 C CA . THR A 1 103 ? 7.051 0.005 -4.859 1 98.44 103 THR A CA 1
ATOM 827 C C . THR A 1 103 ? 5.727 -0.416 -4.227 1 98.44 103 THR A C 1
ATOM 829 O O . THR A 1 103 ? 5.426 -0.04 -3.094 1 98.44 103 THR A O 1
ATOM 832 N N . ALA A 1 104 ? 4.945 -1.069 -4.953 1 98.31 104 ALA A N 1
ATOM 833 C CA . ALA A 1 104 ? 3.676 -1.626 -4.492 1 98.31 104 ALA A CA 1
ATOM 834 C C . ALA A 1 104 ? 3.51 -3.072 -4.953 1 98.31 104 ALA A C 1
ATOM 836 O O . ALA A 1 104 ? 4.273 -3.553 -5.793 1 98.31 104 ALA A O 1
ATOM 837 N N . ILE A 1 105 ? 2.58 -3.738 -4.375 1 98.38 105 ILE A N 1
ATOM 838 C CA . ILE A 1 105 ? 2.354 -5.141 -4.707 1 98.38 105 ILE A CA 1
ATOM 839 C C . ILE A 1 105 ? 1.136 -5.266 -5.621 1 98.38 105 ILE A C 1
ATOM 841 O O . ILE A 1 105 ? 0.119 -4.605 -5.402 1 98.38 105 ILE A O 1
ATOM 845 N N . TYR A 1 106 ? 1.314 -6.062 -6.621 1 97.88 106 TYR A N 1
ATOM 846 C CA . TYR A 1 106 ? 0.196 -6.418 -7.488 1 97.88 106 TYR A CA 1
ATOM 847 C C . TYR A 1 106 ? -0.074 -7.918 -7.441 1 97.88 106 TYR A C 1
ATOM 849 O O . TYR A 1 106 ? 0.751 -8.719 -7.887 1 97.88 106 TYR A O 1
ATOM 857 N N . GLU A 1 107 ? -1.204 -8.242 -6.957 1 95.94 107 GLU A N 1
ATOM 858 C CA . GLU A 1 107 ? -1.629 -9.641 -6.961 1 95.94 107 GLU A CA 1
ATOM 859 C C . GLU A 1 107 ? -2.297 -10.008 -8.281 1 95.94 107 GLU A C 1
ATOM 861 O O . GLU A 1 107 ? -3.248 -9.352 -8.703 1 95.94 107 GLU A O 1
ATOM 866 N N . ILE A 1 108 ? -1.816 -11.008 -8.883 1 94.06 108 ILE A N 1
ATOM 867 C CA . ILE A 1 108 ? -2.344 -11.422 -10.18 1 94.06 108 ILE A CA 1
ATOM 868 C C . ILE A 1 108 ? -3.707 -12.086 -9.992 1 94.06 108 ILE A C 1
ATOM 870 O O . ILE A 1 108 ? -3.811 -13.148 -9.383 1 94.06 108 ILE A O 1
ATOM 874 N N . PRO A 1 109 ? -4.703 -11.492 -10.562 1 90.06 109 PRO A N 1
ATOM 875 C CA . PRO A 1 109 ? -6.047 -12.039 -10.359 1 90.06 109 PRO A CA 1
ATOM 876 C C . PRO A 1 109 ? -6.266 -13.359 -11.109 1 90.06 109 PRO A C 1
ATOM 878 O O . PRO A 1 109 ? -5.91 -13.469 -12.281 1 90.06 109 PRO A O 1
ATOM 881 N N . ARG A 1 110 ? -6.852 -14.203 -10.531 1 84.88 110 ARG A N 1
ATOM 882 C CA . ARG A 1 110 ? -7.145 -15.508 -11.125 1 84.88 110 ARG A CA 1
ATOM 883 C C . ARG A 1 110 ? -8.062 -15.367 -12.336 1 84.88 110 ARG A C 1
ATOM 885 O O . ARG A 1 110 ? -7.914 -16.078 -13.328 1 84.88 110 ARG A O 1
ATOM 892 N N . SER A 1 111 ? -9.016 -14.438 -12.188 1 83 111 SER A N 1
ATOM 893 C CA . SER A 1 111 ? -10.016 -14.258 -13.242 1 83 111 SER A CA 1
ATOM 894 C C . SER A 1 111 ? -9.375 -13.734 -14.523 1 83 111 SER A C 1
ATOM 896 O O . SER A 1 111 ? -9.898 -13.961 -15.617 1 83 111 SER A O 1
ATOM 898 N N . GLU A 1 112 ? -8.273 -13.078 -14.375 1 83.19 112 GLU A N 1
ATOM 899 C CA . GLU A 1 112 ? -7.625 -12.492 -15.539 1 83.19 112 GLU A CA 1
ATOM 900 C C . GLU A 1 112 ? -6.723 -13.5 -16.234 1 83.19 112 GLU A C 1
ATOM 902 O O . GLU A 1 112 ? -6.367 -13.32 -17.406 1 83.19 112 GLU A O 1
ATOM 907 N N . VAL A 1 113 ? -6.344 -14.461 -15.555 1 83.31 113 VAL A N 1
ATOM 908 C CA . VAL A 1 113 ? -5.391 -15.406 -16.125 1 83.31 113 VAL A CA 1
ATOM 909 C C . VAL A 1 113 ? -6.137 -16.625 -16.672 1 83.31 113 VAL A C 1
ATOM 911 O O . VAL A 1 113 ? -5.832 -17.109 -17.766 1 83.31 113 VAL A O 1
ATOM 914 N N . ASP A 1 114 ? -6.98 -17.266 -15.914 1 76.5 114 ASP A N 1
ATOM 915 C CA . ASP A 1 114 ? -7.793 -18.391 -16.344 1 76.5 114 ASP A CA 1
ATOM 916 C C . ASP A 1 114 ? -9.156 -18.391 -15.664 1 76.5 114 ASP A C 1
ATOM 918 O O . ASP A 1 114 ? -9.344 -19.047 -14.633 1 76.5 114 ASP A O 1
ATOM 922 N N . PRO A 1 115 ? -10.125 -17.766 -16.312 1 66.81 115 PRO A N 1
ATOM 923 C CA . PRO A 1 115 ? -11.438 -17.641 -15.68 1 66.81 115 PRO A CA 1
ATOM 924 C C . PRO A 1 115 ? -12.172 -18.984 -15.594 1 66.81 115 PRO A C 1
ATOM 926 O O . PRO A 1 115 ? -13.109 -19.125 -14.797 1 66.81 115 PRO A O 1
ATOM 929 N N . THR A 1 116 ? -11.805 -19.859 -16.422 1 63.09 116 THR A N 1
ATOM 930 C CA . THR A 1 116 ? -12.594 -21.078 -16.531 1 63.09 116 THR A CA 1
ATOM 931 C C . THR A 1 116 ? -12.148 -22.109 -15.508 1 63.09 116 THR A C 1
ATOM 933 O O . THR A 1 116 ? -12.867 -23.078 -15.234 1 63.09 116 THR A O 1
ATOM 936 N N . SER A 1 117 ? -10.922 -21.938 -15.016 1 61.66 117 SER A N 1
ATOM 937 C CA . SER A 1 117 ? -10.391 -22.984 -14.148 1 61.66 117 SER A CA 1
ATOM 938 C C . SER A 1 117 ? -10.242 -22.5 -12.711 1 61.66 117 SER A C 1
ATOM 940 O O . SER A 1 117 ? -9.727 -21.406 -12.477 1 61.66 117 SER A O 1
ATOM 942 N N . ALA A 1 118 ? -11 -23.188 -11.797 1 64.31 118 ALA A N 1
ATOM 943 C CA . ALA A 1 118 ? -10.945 -22.781 -10.391 1 64.31 118 ALA A CA 1
ATOM 944 C C . ALA A 1 118 ? -9.828 -23.531 -9.656 1 64.31 118 ALA A C 1
ATOM 946 O O . ALA A 1 118 ? -9.445 -23.156 -8.547 1 64.31 118 ALA A O 1
ATOM 947 N N . ASN A 1 119 ? -9.242 -24.562 -10.359 1 76.25 119 ASN A N 1
ATOM 948 C CA . ASN A 1 119 ? -8.32 -25.422 -9.625 1 76.25 119 ASN A CA 1
ATOM 949 C C . ASN A 1 119 ? -6.902 -25.328 -10.172 1 76.25 119 ASN A C 1
ATOM 951 O O . ASN A 1 119 ? -6.34 -26.312 -10.648 1 76.25 119 ASN A O 1
ATOM 955 N N . PHE A 1 120 ? -6.426 -24.188 -10.164 1 83.81 120 PHE A N 1
ATOM 956 C CA . PHE A 1 120 ? -5.059 -24.047 -10.656 1 83.81 120 PHE A CA 1
ATOM 957 C C . PHE A 1 120 ? -4.23 -23.172 -9.711 1 83.81 120 PHE A C 1
ATOM 959 O O . PHE A 1 120 ? -4.777 -22.422 -8.914 1 83.81 120 PHE A O 1
ATOM 966 N N . ILE A 1 121 ? -2.969 -23.391 -9.773 1 87 121 ILE A N 1
ATOM 967 C CA . ILE A 1 121 ? -1.985 -22.609 -9.039 1 87 121 ILE A CA 1
ATOM 968 C C . ILE A 1 121 ? -1.342 -21.578 -9.969 1 87 121 ILE A C 1
ATOM 970 O O . ILE A 1 121 ? -0.917 -21.922 -11.078 1 87 121 ILE A O 1
ATOM 974 N N . ILE A 1 122 ? -1.374 -20.328 -9.516 1 91.06 122 ILE A N 1
ATOM 975 C CA . ILE A 1 122 ? -0.678 -19.281 -10.258 1 91.06 122 ILE A CA 1
ATOM 976 C C . ILE A 1 122 ? 0.68 -19.016 -9.617 1 91.06 122 ILE A C 1
ATOM 978 O O . ILE A 1 122 ? 0.774 -18.844 -8.398 1 91.06 122 ILE A O 1
ATOM 982 N N . TRP A 1 123 ? 1.694 -18.969 -10.508 1 92 123 TRP A N 1
ATOM 983 C CA . TRP A 1 123 ? 3 -18.562 -9.992 1 92 123 TRP A CA 1
ATOM 984 C C . TRP A 1 123 ? 3.65 -17.547 -10.922 1 92 123 TRP A C 1
ATOM 986 O O . TRP A 1 123 ? 3.811 -17.797 -12.117 1 92 123 TRP A O 1
ATOM 996 N N . PRO A 1 124 ? 4.262 -16.484 -10.383 1 93.81 124 PRO A N 1
ATOM 997 C CA . PRO A 1 124 ? 4.059 -16.109 -8.977 1 93.81 124 PRO A CA 1
ATOM 998 C C . PRO A 1 124 ? 2.664 -15.547 -8.719 1 93.81 124 PRO A C 1
ATOM 1000 O O . PRO A 1 124 ? 1.983 -15.109 -9.648 1 93.81 124 PRO A O 1
ATOM 1003 N N . PRO A 1 125 ? 2.262 -15.656 -7.438 1 94.25 125 PRO A N 1
ATOM 1004 C CA . PRO A 1 125 ? 0.931 -15.125 -7.125 1 94.25 125 PRO A CA 1
ATOM 1005 C C . PRO A 1 125 ? 0.869 -13.602 -7.188 1 94.25 125 PRO A C 1
ATOM 1007 O O . PRO A 1 125 ? -0.202 -13.039 -7.418 1 94.25 125 PRO A O 1
ATOM 1010 N N . CYS A 1 126 ? 2.023 -12.945 -6.848 1 96.88 126 CYS A N 1
ATOM 1011 C CA . CYS A 1 126 ? 2.035 -11.492 -6.938 1 96.88 126 CYS A CA 1
ATOM 1012 C C . CYS A 1 126 ? 3.414 -10.977 -7.34 1 96.88 126 CYS A C 1
ATOM 1014 O O . CYS A 1 126 ? 4.398 -11.719 -7.266 1 96.88 126 CYS A O 1
ATOM 1016 N N . VAL A 1 127 ? 3.428 -9.766 -7.848 1 97.25 127 VAL A N 1
ATOM 1017 C CA . VAL A 1 127 ? 4.652 -9.148 -8.352 1 97.25 127 VAL A CA 1
ATOM 1018 C C . VAL A 1 127 ? 4.773 -7.727 -7.805 1 97.25 127 VAL A C 1
ATOM 1020 O O . VAL A 1 127 ? 3.793 -7.152 -7.324 1 97.25 127 VAL A O 1
ATOM 1023 N N . GLU A 1 128 ? 6.031 -7.25 -7.855 1 97.94 128 GLU A N 1
ATOM 1024 C CA . GLU A 1 128 ? 6.258 -5.852 -7.5 1 97.94 128 GLU A CA 1
ATOM 1025 C C . GLU A 1 128 ? 6.004 -4.93 -8.688 1 97.94 128 GLU A C 1
ATOM 1027 O O . GLU A 1 128 ? 6.375 -5.25 -9.82 1 97.94 128 GLU A O 1
ATOM 1032 N N . VAL A 1 129 ? 5.336 -3.902 -8.414 1 98.31 129 VAL A N 1
ATOM 1033 C CA . VAL A 1 129 ? 5.113 -2.857 -9.406 1 98.31 129 VAL A CA 1
ATOM 1034 C C . VAL A 1 129 ? 5.48 -1.498 -8.82 1 98.31 129 VAL A C 1
ATOM 1036 O O . VAL A 1 129 ? 5.941 -1.411 -7.68 1 98.31 129 VAL A O 1
ATOM 1039 N N . LYS A 1 130 ? 5.371 -0.466 -9.68 1 98.69 130 LYS A N 1
ATOM 1040 C CA . LYS A 1 130 ? 5.582 0.912 -9.25 1 98.69 130 LYS A CA 1
ATOM 1041 C C . LYS A 1 130 ? 4.281 1.71 -9.305 1 98.69 130 LYS A C 1
ATOM 1043 O O . LYS A 1 130 ? 3.625 1.762 -10.352 1 98.69 130 LYS A O 1
ATOM 1048 N N . ARG A 1 131 ? 3.896 2.275 -8.18 1 98.75 131 ARG A N 1
ATOM 1049 C CA . ARG A 1 131 ? 2.643 3.016 -8.086 1 98.75 131 ARG A CA 1
ATOM 1050 C C . ARG A 1 131 ? 2.85 4.355 -7.387 1 98.75 131 ARG A C 1
ATOM 1052 O O . ARG A 1 131 ? 3.754 4.5 -6.562 1 98.75 131 ARG A O 1
ATOM 1059 N N . CYS A 1 132 ? 2.029 5.242 -7.773 1 98.75 132 CYS A N 1
ATOM 1060 C CA . CYS A 1 132 ? 2.053 6.539 -7.109 1 98.75 132 CYS A CA 1
ATOM 1061 C C . CYS A 1 132 ? 1.396 6.461 -5.734 1 98.75 132 CYS A C 1
ATOM 1063 O O . CYS A 1 132 ? 0.231 6.078 -5.617 1 98.75 132 CYS A O 1
ATOM 1065 N N . THR A 1 133 ? 2.162 6.789 -4.68 1 98.38 133 THR A N 1
ATOM 1066 C CA . THR A 1 133 ? 1.648 6.848 -3.316 1 98.38 133 THR A CA 1
ATOM 1067 C C . THR A 1 133 ? 2.186 8.078 -2.59 1 98.38 133 THR A C 1
ATOM 1069 O O . THR A 1 133 ? 3.105 8.742 -3.076 1 98.38 133 THR A O 1
ATOM 1072 N N . GLY A 1 134 ? 1.59 8.305 -1.425 1 98.19 134 GLY A N 1
ATOM 1073 C CA . GLY A 1 134 ? 1.949 9.492 -0.664 1 98.19 134 GLY A CA 1
ATOM 1074 C C . GLY A 1 134 ? 0.828 10.508 -0.581 1 98.19 134 GLY A C 1
ATOM 1075 O O . GLY A 1 134 ? -0.272 10.273 -1.084 1 98.19 134 GLY A O 1
ATOM 1076 N N . CYS A 1 135 ? 1.198 11.625 0.107 1 96.31 135 CYS A N 1
ATOM 1077 C CA . CYS A 1 135 ? 0.175 12.641 0.335 1 96.31 135 CYS A CA 1
ATOM 1078 C C . CYS A 1 135 ? 0.543 13.953 -0.35 1 96.31 135 CYS A C 1
ATOM 1080 O O . CYS A 1 135 ? 1.716 14.195 -0.64 1 96.31 135 CYS A O 1
ATOM 1082 N N . CYS A 1 136 ? -0.487 14.688 -0.598 1 95.12 136 CYS A N 1
ATOM 1083 C CA . CYS A 1 136 ? -0.34 16.016 -1.17 1 95.12 136 CYS A CA 1
ATOM 1084 C C . CYS A 1 136 ? -0.46 17.094 -0.093 1 95.12 136 CYS A C 1
ATOM 1086 O O . CYS A 1 136 ? -0.562 16.781 1.094 1 95.12 136 CYS A O 1
ATOM 1088 N N . ASN A 1 137 ? -0.369 18.344 -0.489 1 90.25 137 ASN A N 1
ATOM 1089 C CA . ASN A 1 137 ? -0.327 19.422 0.479 1 90.25 137 ASN A CA 1
ATOM 1090 C C . ASN A 1 137 ? -1.65 19.562 1.227 1 90.25 137 ASN A C 1
ATOM 1092 O O . ASN A 1 137 ? -1.671 19.953 2.395 1 90.25 137 ASN A O 1
ATOM 1096 N N . THR A 1 138 ? -2.691 19.328 0.497 1 87.38 138 THR A N 1
ATOM 1097 C CA . THR A 1 138 ? -4.016 19.469 1.096 1 87.38 138 THR A CA 1
ATOM 1098 C C . THR A 1 138 ? -4.828 18.188 0.921 1 87.38 138 THR A C 1
ATOM 1100 O O . THR A 1 138 ? -4.551 17.391 0.028 1 87.38 138 THR A O 1
ATOM 1103 N N . SER A 1 139 ? -5.828 18.047 1.795 1 83.19 139 SER A N 1
ATOM 1104 C CA . SER A 1 139 ? -6.605 16.812 1.833 1 83.19 139 SER A CA 1
ATOM 1105 C C . SER A 1 139 ? -7.5 16.672 0.604 1 83.19 139 SER A C 1
ATOM 1107 O O . SER A 1 139 ? -7.988 15.586 0.298 1 83.19 139 SER A O 1
ATOM 1109 N N . ASN A 1 140 ? -7.715 17.797 -0.075 1 85.75 140 ASN A N 1
ATOM 1110 C CA . ASN A 1 140 ? -8.57 17.766 -1.254 1 85.75 140 ASN A CA 1
ATOM 1111 C C . ASN A 1 140 ? -7.781 17.422 -2.512 1 85.75 140 ASN A C 1
ATOM 1113 O O . ASN A 1 140 ? -8.305 17.5 -3.623 1 85.75 140 ASN A O 1
ATOM 1117 N N . MET A 1 141 ? -6.617 17.125 -2.334 1 92.12 141 MET A N 1
ATOM 1118 C CA . MET A 1 141 ? -5.777 16.672 -3.432 1 92.12 141 MET A CA 1
ATOM 1119 C C . MET A 1 141 ? -5.438 15.188 -3.27 1 92.12 141 MET A C 1
ATOM 1121 O O . MET A 1 141 ? -5.438 14.664 -2.152 1 92.12 141 MET A O 1
ATOM 1125 N N . ARG A 1 142 ? -5.164 14.602 -4.398 1 95.69 142 ARG A N 1
ATOM 1126 C CA . ARG A 1 142 ? -4.789 13.195 -4.359 1 95.69 142 ARG A CA 1
ATOM 1127 C C . ARG A 1 142 ? -3.592 12.922 -5.266 1 95.69 142 ARG A C 1
ATOM 1129 O O . ARG A 1 142 ? -3.496 13.477 -6.359 1 95.69 142 ARG A O 1
ATOM 1136 N N . CYS A 1 143 ? -2.781 12.07 -4.73 1 97.75 143 CYS A N 1
ATOM 1137 C CA . CYS A 1 143 ? -1.629 11.594 -5.488 1 97.75 143 CYS A CA 1
ATOM 1138 C C . CYS A 1 143 ? -2.053 10.586 -6.555 1 97.75 143 CYS A C 1
ATOM 1140 O O . CYS A 1 143 ? -2.67 9.57 -6.242 1 97.75 143 CYS A O 1
ATOM 1142 N N . GLN A 1 144 ? -1.737 10.891 -7.836 1 97.44 144 GLN A N 1
ATOM 1143 C CA . GLN A 1 144 ? -2.189 10 -8.898 1 97.44 144 GLN A CA 1
ATOM 1144 C C . GLN A 1 144 ? -1.157 9.914 -10.023 1 97.44 144 GLN A C 1
ATOM 1146 O O . GLN A 1 144 ? -0.259 10.758 -10.109 1 97.44 144 GLN A O 1
ATOM 1151 N N . ALA A 1 145 ? -1.29 8.93 -10.875 1 98.25 145 ALA A N 1
ATOM 1152 C CA . ALA A 1 145 ? -0.357 8.695 -11.977 1 98.25 145 ALA A CA 1
ATOM 1153 C C . ALA A 1 145 ? -0.586 9.695 -13.102 1 98.25 145 ALA A C 1
ATOM 1155 O O . ALA A 1 145 ? -1.714 9.859 -13.578 1 98.25 145 ALA A O 1
ATOM 1156 N N . ALA A 1 146 ? 0.484 10.375 -13.484 1 97.81 146 ALA A N 1
ATOM 1157 C CA . ALA A 1 146 ? 0.433 11.234 -14.664 1 97.81 146 ALA A CA 1
ATOM 1158 C C . ALA A 1 146 ? 0.837 10.469 -15.922 1 97.81 146 ALA A C 1
ATOM 1160 O O . ALA A 1 146 ? 0.398 10.797 -17.016 1 97.81 146 ALA A O 1
ATOM 1161 N N . ARG A 1 147 ? 1.672 9.422 -15.758 1 98.56 147 ARG A N 1
ATOM 1162 C CA . ARG A 1 147 ? 2.121 8.555 -16.844 1 98.56 147 ARG A CA 1
ATOM 1163 C C . ARG A 1 147 ? 2.125 7.09 -16.391 1 98.56 147 ARG A C 1
ATOM 1165 O O . ARG A 1 147 ? 2.625 6.762 -15.32 1 98.56 147 ARG A O 1
ATOM 1172 N N . LYS A 1 148 ? 1.637 6.289 -17.234 1 98.31 148 LYS A N 1
ATOM 1173 C CA . LYS A 1 148 ? 1.547 4.859 -16.953 1 98.31 148 LYS A CA 1
ATOM 1174 C C . LYS A 1 148 ? 2.234 4.035 -18.031 1 98.31 148 LYS A C 1
ATOM 1176 O O . LYS A 1 148 ? 2.373 4.488 -19.172 1 98.31 148 LYS A O 1
ATOM 1181 N N . HIS A 1 149 ? 2.779 2.957 -17.625 1 97.31 149 HIS A N 1
ATOM 1182 C CA . HIS A 1 149 ? 3.416 1.979 -18.5 1 97.31 149 HIS A CA 1
ATOM 1183 C C . HIS A 1 149 ? 2.926 0.567 -18.203 1 97.31 149 HIS A C 1
ATOM 1185 O O . HIS A 1 149 ? 2.844 0.169 -17.031 1 97.31 149 HIS A O 1
ATOM 1191 N N . TYR A 1 150 ? 2.605 -0.099 -19.281 1 96.5 150 TYR A N 1
ATOM 1192 C CA . TYR A 1 150 ? 2.109 -1.459 -19.109 1 96.5 150 TYR A CA 1
ATOM 1193 C C . TYR A 1 150 ? 3.135 -2.48 -19.578 1 96.5 150 TYR A C 1
ATOM 1195 O O . TYR A 1 150 ? 3.842 -2.25 -20.562 1 96.5 150 TYR A O 1
ATOM 1203 N N . ARG A 1 151 ? 3.223 -3.545 -18.812 1 94.75 151 ARG A N 1
ATOM 1204 C CA . ARG A 1 151 ? 4.121 -4.637 -19.156 1 94.75 151 ARG A CA 1
ATOM 1205 C C . ARG A 1 151 ? 3.408 -5.984 -19.078 1 94.75 151 ARG A C 1
ATOM 1207 O O . ARG A 1 151 ? 2.576 -6.195 -18.188 1 94.75 151 ARG A O 1
ATOM 1214 N N . THR A 1 152 ? 3.779 -6.809 -20.031 1 94.12 152 THR A N 1
ATOM 1215 C CA . THR A 1 152 ? 3.301 -8.188 -19.969 1 94.12 152 THR A CA 1
ATOM 1216 C C . THR A 1 152 ? 4.363 -9.102 -19.375 1 94.12 152 THR A C 1
ATOM 1218 O O . THR A 1 152 ? 5.516 -9.094 -19.812 1 94.12 152 THR A O 1
ATOM 1221 N N . VAL A 1 153 ? 4.016 -9.797 -18.438 1 93.5 153 VAL A N 1
ATOM 1222 C CA . VAL A 1 153 ? 4.961 -10.719 -17.812 1 93.5 153 VAL A CA 1
ATOM 1223 C C . VAL A 1 153 ? 4.453 -12.148 -17.938 1 93.5 153 VAL A C 1
ATOM 1225 O O . VAL A 1 153 ? 3.244 -12.391 -18 1 93.5 153 VAL A O 1
ATOM 1228 N N . LYS A 1 154 ? 5.406 -13.023 -18 1 92.44 154 LYS A N 1
ATOM 1229 C CA . LYS A 1 154 ? 5.078 -14.438 -18.109 1 92.44 154 LYS A CA 1
ATOM 1230 C C . LYS A 1 154 ? 4.84 -15.062 -16.734 1 92.44 154 LYS A C 1
ATOM 1232 O O . LYS A 1 154 ? 5.613 -14.844 -15.805 1 92.44 154 LYS A O 1
ATOM 1237 N N . ILE A 1 155 ? 3.787 -15.789 -16.625 1 93.88 155 ILE A N 1
ATOM 1238 C CA . ILE A 1 155 ? 3.467 -16.531 -15.414 1 93.88 155 ILE A CA 1
ATOM 1239 C C . ILE A 1 155 ? 3.227 -18 -15.766 1 93.88 155 ILE A C 1
ATOM 1241 O O . ILE A 1 155 ? 3.193 -18.375 -16.938 1 93.88 155 ILE A O 1
ATOM 1245 N N . CYS A 1 156 ? 3.152 -18.766 -14.727 1 91.56 156 CYS A N 1
ATOM 1246 C CA . CYS A 1 156 ? 2.898 -20.188 -14.906 1 91.56 156 CYS A CA 1
ATOM 1247 C C . CYS A 1 156 ? 1.626 -20.609 -14.188 1 91.56 156 CYS A C 1
ATOM 1249 O O . CYS A 1 156 ? 1.367 -20.172 -13.062 1 91.56 156 CYS A O 1
ATOM 1251 N N . LEU A 1 157 ? 0.877 -21.406 -14.891 1 89.94 157 LEU A N 1
ATOM 1252 C CA . LEU A 1 157 ? -0.347 -21.953 -14.328 1 89.94 157 LEU A CA 1
ATOM 1253 C C . LEU A 1 157 ? -0.241 -23.469 -14.195 1 89.94 157 LEU A C 1
ATOM 1255 O O . LEU A 1 157 ? 0.179 -24.156 -15.133 1 89.94 157 LEU A O 1
ATOM 1259 N N . TRP A 1 158 ? -0.559 -23.953 -12.945 1 87.31 158 TRP A N 1
ATOM 1260 C CA . TRP A 1 158 ? -0.552 -25.391 -12.719 1 87.31 158 TRP A CA 1
ATOM 1261 C C . TRP A 1 158 ? -1.939 -25.891 -12.328 1 87.31 158 TRP A C 1
ATOM 1263 O O . TRP A 1 158 ? -2.445 -25.547 -11.25 1 87.31 158 TRP A O 1
ATOM 1273 N N . SER A 1 159 ? -2.443 -26.672 -13.234 1 83.31 159 SER A N 1
ATOM 1274 C CA . SER A 1 159 ? -3.746 -27.25 -12.914 1 83.31 159 SER A CA 1
ATOM 1275 C C . SER A 1 159 ? -3.607 -28.438 -11.977 1 83.31 159 SER A C 1
ATOM 1277 O O . SER A 1 159 ? -2.543 -29.047 -11.898 1 83.31 159 SER A O 1
ATOM 1279 N N . TRP A 1 160 ? -4.59 -28.625 -11.203 1 81.5 160 TRP A N 1
ATOM 1280 C CA . TRP A 1 160 ? -4.652 -29.797 -10.336 1 81.5 160 TRP A CA 1
ATOM 1281 C C . TRP A 1 160 ? -5.742 -30.766 -10.789 1 81.5 160 TRP A C 1
ATOM 1283 O O . TRP A 1 160 ? -6.887 -30.359 -11.008 1 81.5 160 TRP A O 1
ATOM 1293 N N . SER A 1 161 ? -5.324 -31.984 -10.945 1 80.12 161 SER A N 1
ATOM 1294 C CA . SER A 1 161 ? -6.293 -33 -11.281 1 80.12 161 SER A CA 1
ATOM 1295 C C . SER A 1 161 ? -6.891 -33.656 -10.031 1 80.12 161 SER A C 1
ATOM 1297 O O . SER A 1 161 ? -6.199 -34.375 -9.297 1 80.12 161 SER A O 1
ATOM 1299 N N . GLN A 1 162 ? -8.086 -33.406 -9.812 1 77.19 162 GLN A N 1
ATOM 1300 C CA . GLN A 1 162 ? -8.758 -33.969 -8.656 1 77.19 162 GLN A CA 1
ATOM 1301 C C . GLN A 1 162 ? -8.875 -35.5 -8.805 1 77.19 162 GLN A C 1
ATOM 1303 O O . GLN A 1 162 ? -8.828 -36.219 -7.812 1 77.19 162 GLN A O 1
ATOM 1308 N N . ALA A 1 163 ? -9.055 -35.906 -9.984 1 79.25 163 ALA A N 1
ATOM 1309 C CA . ALA A 1 163 ? -9.219 -37.344 -10.266 1 79.25 163 ALA A CA 1
ATOM 1310 C C . ALA A 1 163 ? -7.926 -38.094 -10.016 1 79.25 163 ALA A C 1
ATOM 1312 O O . ALA A 1 163 ? -7.945 -39.188 -9.43 1 79.25 163 ALA A O 1
ATOM 1313 N N . ARG A 1 164 ? -6.863 -37.5 -10.391 1 79.81 164 ARG A N 1
ATOM 1314 C CA . ARG A 1 164 ? -5.574 -38.156 -10.266 1 79.81 164 ARG A CA 1
ATOM 1315 C C . ARG A 1 164 ? -4.848 -37.719 -9 1 79.81 164 ARG A C 1
ATOM 1317 O O . ARG A 1 164 ? -3.846 -38.312 -8.609 1 79.81 164 ARG A O 1
ATOM 1324 N N . LEU A 1 165 ? -5.434 -36.719 -8.391 1 79.75 165 LEU A N 1
ATOM 1325 C CA . LEU A 1 165 ? -4.832 -36.156 -7.199 1 79.75 165 LEU A CA 1
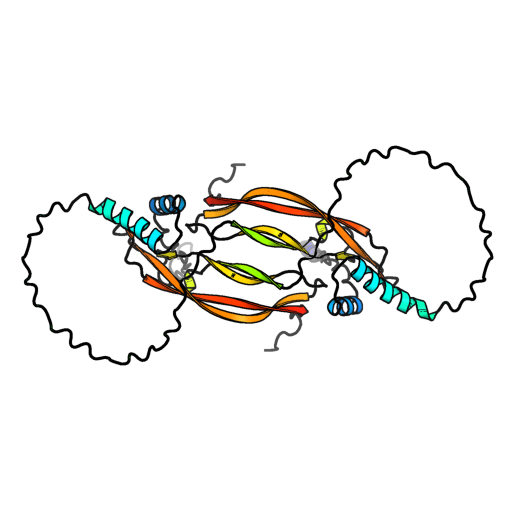ATOM 1326 C C . LEU A 1 165 ? -3.379 -35.75 -7.457 1 79.75 165 LEU A C 1
ATOM 1328 O O . LEU A 1 165 ? -2.496 -36.094 -6.66 1 79.75 165 LEU A O 1
ATOM 1332 N N . GLU A 1 166 ? -3.107 -35.281 -8.648 1 81.25 166 GLU A N 1
ATOM 1333 C CA . GLU A 1 166 ? -1.772 -34.844 -9.055 1 81.25 166 GLU A CA 1
ATOM 1334 C C . GLU A 1 166 ? -1.829 -33.531 -9.859 1 81.25 166 GLU A C 1
ATOM 1336 O O . GLU A 1 166 ? -2.857 -33.219 -10.461 1 81.25 166 GLU A O 1
ATOM 1341 N N . PRO A 1 167 ? -0.661 -32.906 -9.859 1 82.5 167 PRO A N 1
ATOM 1342 C CA . PRO A 1 167 ? -0.607 -31.719 -10.695 1 82.5 167 PRO A CA 1
ATOM 1343 C C . PRO A 1 167 ? -0.624 -32.031 -12.188 1 82.5 167 PRO A C 1
ATOM 1345 O O . PRO A 1 167 ? -0.038 -33.031 -12.617 1 82.5 167 PRO A O 1
ATOM 1348 N N . GLY A 1 168 ? -1.447 -31.234 -12.867 1 78.94 168 GLY A N 1
ATOM 1349 C CA . GLY A 1 168 ? -1.429 -31.375 -14.32 1 78.94 168 GLY A CA 1
ATOM 1350 C C . GLY A 1 168 ? -0.217 -30.719 -14.961 1 78.94 168 GLY A C 1
ATOM 1351 O O . GLY A 1 168 ? 0.788 -30.469 -14.289 1 78.94 168 GLY A O 1
ATOM 1352 N N . THR A 1 169 ? -0.166 -30.703 -16.266 1 80.44 169 THR A N 1
ATOM 1353 C CA . THR A 1 169 ? 0.91 -30.078 -17.031 1 80.44 169 THR A CA 1
ATOM 1354 C C . THR A 1 169 ? 0.868 -28.562 -16.859 1 80.44 169 THR A C 1
ATOM 1356 O O . THR A 1 169 ? -0.199 -27.953 -16.953 1 80.44 169 THR A O 1
ATOM 1359 N N . PRO A 1 170 ? 2.016 -28.047 -16.516 1 85.75 170 PRO A N 1
ATOM 1360 C CA . PRO A 1 170 ? 2.064 -26.594 -16.406 1 85.75 170 PRO A CA 1
ATOM 1361 C C . PRO A 1 170 ? 1.747 -25.875 -17.719 1 85.75 170 PRO A C 1
ATOM 1363 O O . PRO A 1 170 ? 2.113 -26.375 -18.797 1 85.75 170 PRO A O 1
ATOM 1366 N N . ARG A 1 171 ? 1.017 -24.844 -17.578 1 88.19 171 ARG A N 1
ATOM 1367 C CA . ARG A 1 171 ? 0.715 -23.984 -18.734 1 88.19 171 ARG A CA 1
ATOM 1368 C C . ARG A 1 171 ? 1.34 -22.609 -18.562 1 88.19 171 ARG A C 1
ATOM 1370 O O . ARG A 1 171 ? 1.404 -22.078 -17.453 1 88.19 171 ARG A O 1
ATOM 1377 N N . SER A 1 172 ? 1.837 -22.125 -19.641 1 88.56 172 SER A N 1
ATOM 1378 C CA . SER A 1 172 ? 2.348 -20.75 -19.625 1 88.56 172 SER A CA 1
ATOM 1379 C C . SER A 1 172 ? 1.216 -19.734 -19.734 1 88.56 172 SER A C 1
ATOM 1381 O O . SER A 1 172 ? 0.266 -19.938 -20.5 1 88.56 172 SER A O 1
ATOM 1383 N N . GLY A 1 173 ? 1.276 -18.75 -18.828 1 89 173 GLY A N 1
ATOM 1384 C CA . GLY A 1 173 ? 0.322 -17.656 -18.875 1 89 173 GLY A CA 1
ATOM 1385 C C . GLY A 1 173 ? 0.982 -16.281 -18.922 1 89 173 GLY A C 1
ATOM 1386 O O . GLY A 1 173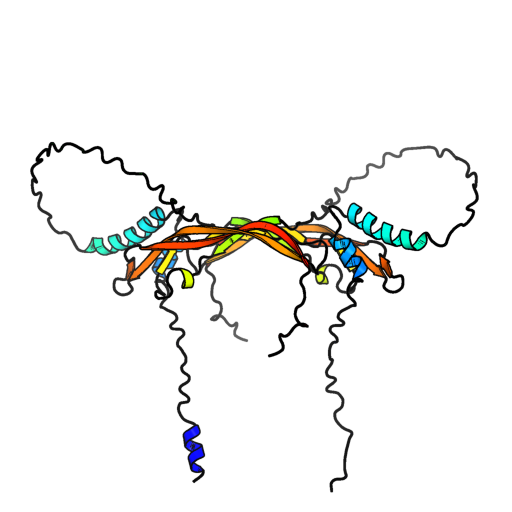 ? 2.211 -16.188 -18.922 1 89 173 GLY A O 1
ATOM 1387 N N . ARG A 1 174 ? 0.109 -15.32 -19.156 1 91.38 174 ARG A N 1
ATOM 1388 C CA . ARG A 1 174 ? 0.589 -13.945 -19.188 1 91.38 174 ARG A CA 1
ATOM 1389 C C . ARG A 1 174 ? -0.24 -13.055 -18.281 1 91.38 174 ARG A C 1
ATOM 1391 O O . ARG A 1 174 ? -1.447 -13.25 -18.125 1 91.38 174 ARG A O 1
ATOM 1398 N N . ALA A 1 175 ? 0.421 -12.141 -17.641 1 93.56 175 ALA A N 1
ATOM 1399 C CA . ALA A 1 175 ? -0.25 -11.117 -16.859 1 93.56 175 ALA A CA 1
ATOM 1400 C C . ALA A 1 175 ? 0.183 -9.719 -17.281 1 93.56 175 ALA A C 1
ATOM 1402 O O . ALA A 1 175 ? 1.357 -9.492 -17.578 1 93.56 175 ALA A O 1
ATOM 1403 N N . ILE A 1 176 ? -0.759 -8.836 -17.281 1 94.62 176 ILE A N 1
ATOM 1404 C CA . ILE A 1 176 ? -0.468 -7.449 -17.625 1 94.62 176 ILE A CA 1
ATOM 1405 C C . ILE A 1 176 ? -0.342 -6.613 -16.359 1 94.62 176 ILE A C 1
ATOM 1407 O O . ILE A 1 176 ? -1.269 -6.562 -15.547 1 94.62 176 ILE A O 1
ATOM 1411 N N . THR A 1 177 ? 0.803 -6.062 -16.219 1 95.75 177 THR A N 1
ATOM 1412 C CA . THR A 1 177 ? 1.06 -5.25 -15.031 1 95.75 177 THR A CA 1
ATOM 1413 C C . THR A 1 177 ? 1.166 -3.773 -15.406 1 95.75 177 THR A C 1
ATOM 1415 O O . THR A 1 177 ? 1.691 -3.432 -16.469 1 95.75 177 THR A O 1
ATOM 1418 N N . LYS A 1 178 ? 0.594 -2.965 -14.547 1 97.44 178 LYS A N 1
ATOM 1419 C CA . LYS A 1 178 ? 0.603 -1.517 -14.734 1 97.44 178 LYS A CA 1
ATOM 1420 C C . LYS A 1 178 ? 1.654 -0.854 -13.844 1 97.44 178 LYS A C 1
ATOM 1422 O O . LYS A 1 178 ? 1.717 -1.116 -12.641 1 97.44 178 LYS A O 1
ATOM 1427 N N . TYR A 1 179 ? 2.518 0.002 -14.461 1 98.31 179 TYR A N 1
ATOM 1428 C CA . TYR A 1 179 ? 3.543 0.762 -13.758 1 98.31 179 TYR A CA 1
ATOM 1429 C C . TYR A 1 179 ? 3.305 2.26 -13.898 1 98.31 179 TY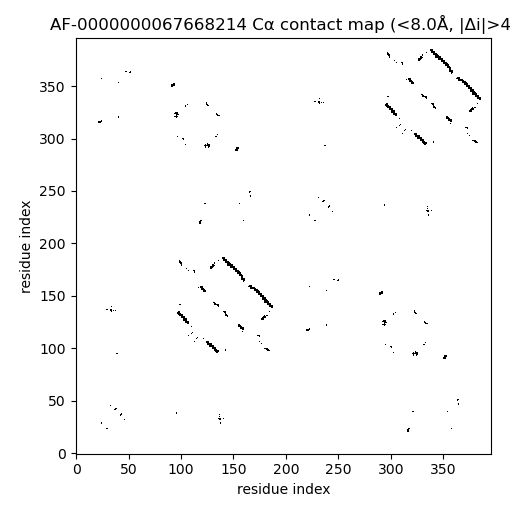R A C 1
ATOM 1431 O O . TYR A 1 179 ? 3.027 2.752 -14.992 1 98.31 179 TYR A O 1
ATOM 1439 N N . HIS A 1 180 ? 3.373 2.877 -12.75 1 98.69 180 HIS A N 1
ATOM 1440 C CA . HIS A 1 180 ? 3.334 4.336 -12.789 1 98.69 180 HIS A CA 1
ATOM 1441 C C . HIS A 1 180 ? 4.73 4.918 -12.984 1 98.69 180 HIS A C 1
ATOM 1443 O O . HIS A 1 180 ? 5.664 4.559 -12.266 1 98.69 180 HIS A O 1
ATOM 1449 N N . LYS A 1 181 ? 4.855 5.816 -13.961 1 98.56 181 LYS A N 1
ATOM 1450 C CA . LYS A 1 181 ? 6.176 6.371 -14.266 1 98.56 181 LYS A CA 1
ATOM 1451 C C . LYS A 1 181 ? 6.316 7.785 -13.711 1 98.56 181 LYS A C 1
ATOM 1453 O O . LYS A 1 181 ? 7.426 8.227 -13.406 1 98.56 181 LYS A O 1
ATOM 1458 N N . LEU A 1 182 ? 5.238 8.492 -13.648 1 98.69 182 LEU A N 1
ATOM 1459 C CA . LEU A 1 182 ? 5.203 9.859 -13.141 1 98.69 182 LEU A CA 1
ATOM 1460 C C . LEU A 1 182 ? 3.953 10.094 -12.305 1 98.69 182 LEU A C 1
ATOM 1462 O O . LEU A 1 182 ? 2.863 9.648 -12.664 1 98.69 182 LEU A O 1
ATOM 1466 N N . CYS A 1 183 ? 4.172 10.805 -11.234 1 98.5 183 CYS A N 1
ATOM 1467 C CA . CYS A 1 183 ? 3.057 11.07 -10.328 1 98.5 183 CYS A CA 1
ATOM 1468 C C . CYS A 1 183 ? 2.785 12.57 -10.227 1 98.5 183 CYS A C 1
ATOM 1470 O O . CYS A 1 183 ? 3.693 13.383 -10.414 1 98.5 183 CYS A O 1
ATOM 1472 N N . ILE A 1 184 ? 1.538 12.922 -9.938 1 97.44 184 ILE A N 1
ATOM 1473 C CA . ILE A 1 184 ? 1.154 14.312 -9.766 1 97.44 184 ILE A CA 1
ATOM 1474 C C . ILE A 1 184 ? 0.027 14.414 -8.742 1 97.44 184 ILE A C 1
ATOM 1476 O O . ILE A 1 184 ? -0.79 13.5 -8.617 1 97.44 184 ILE A O 1
ATOM 1480 N N . SER A 1 185 ? 0.101 15.453 -7.945 1 95.88 185 SER A N 1
ATOM 1481 C CA . SER A 1 185 ? -1.028 15.758 -7.074 1 95.88 185 SER A CA 1
ATOM 1482 C C . SER A 1 185 ? -2.092 16.562 -7.809 1 95.88 185 SER A C 1
ATOM 1484 O O . SER A 1 185 ? -1.803 17.625 -8.359 1 95.88 185 SER A O 1
ATOM 1486 N N . LYS A 1 186 ? -3.309 16.047 -7.828 1 93.88 186 LYS A N 1
ATOM 1487 C CA . LYS A 1 186 ? -4.422 16.719 -8.484 1 93.88 186 LYS A CA 1
ATOM 1488 C C . LYS A 1 186 ? -5.605 16.891 -7.531 1 93.88 186 LYS A C 1
ATOM 1490 O O . LYS A 1 186 ? -5.797 16.078 -6.625 1 93.88 186 LYS A O 1
ATOM 1495 N N . PHE A 1 187 ? -6.387 17.969 -7.738 1 90 187 PHE A N 1
ATOM 1496 C CA . PHE A 1 187 ? -7.594 18.188 -6.945 1 90 187 PHE A CA 1
ATOM 1497 C C . PHE A 1 187 ? -8.625 17.094 -7.219 1 90 187 PHE A C 1
ATOM 1499 O O . PHE A 1 187 ? -8.797 16.672 -8.359 1 90 187 PHE A O 1
ATOM 1506 N N . VAL A 1 188 ? -9.188 16.453 -6.164 1 82.75 188 VAL A N 1
ATOM 1507 C CA . VAL A 1 188 ? -10.25 15.461 -6.32 1 82.75 188 VAL A CA 1
ATOM 1508 C C . VAL A 1 188 ? -11.586 16.172 -6.539 1 82.75 188 VAL A C 1
ATOM 1510 O O . VAL A 1 188 ? -11.961 17.062 -5.766 1 82.75 188 VAL A O 1
ATOM 1513 N N . ILE A 1 189 ? -12.102 16.312 -7.809 1 64.25 189 ILE A N 1
ATOM 1514 C CA . ILE A 1 189 ? -13.383 16.938 -8.102 1 64.25 189 ILE A CA 1
ATOM 1515 C C . ILE A 1 189 ? -14.508 16.094 -7.504 1 64.25 189 ILE A C 1
ATOM 1517 O O . ILE A 1 189 ? -14.625 14.906 -7.801 1 64.25 189 ILE A O 1
ATOM 1521 N N . ASN A 1 190 ? -14.906 16.188 -6.367 1 55.19 190 ASN A N 1
ATOM 1522 C CA . ASN A 1 190 ? -16.141 15.539 -5.93 1 55.19 190 ASN A CA 1
ATOM 1523 C C . ASN A 1 190 ? -17.234 15.656 -6.98 1 55.19 190 ASN A C 1
ATOM 1525 O O . ASN A 1 190 ? -17.656 16.766 -7.32 1 55.19 190 ASN A O 1
ATOM 1529 N N . HIS A 1 191 ? -17.203 14.773 -8.109 1 48.62 191 HIS A N 1
ATOM 1530 C CA . HIS A 1 191 ? -18.344 14.734 -9.031 1 48.62 191 HIS A CA 1
ATOM 1531 C C . HIS A 1 191 ? -19.656 14.57 -8.281 1 48.62 191 HIS A C 1
ATOM 1533 O O . HIS A 1 191 ? -20.688 14.289 -8.883 1 48.62 191 HIS A O 1
ATOM 1539 N N . PHE A 1 192 ? -20 14.531 -7.191 1 42.34 192 PHE A N 1
ATOM 1540 C CA . PHE A 1 192 ? -21.438 14.547 -6.918 1 42.34 192 PHE A CA 1
ATOM 1541 C C . PHE A 1 192 ? -22.141 15.562 -7.805 1 42.34 192 PHE A C 1
ATOM 1543 O O . PHE A 1 192 ? -23.312 15.391 -8.141 1 42.34 192 PHE A O 1
ATOM 1550 N N . LEU A 1 193 ? -21.719 16.766 -8.188 1 38.75 193 LEU A N 1
ATOM 1551 C CA . LEU A 1 193 ? -22.672 17.641 -8.859 1 38.75 193 LEU A CA 1
ATOM 1552 C C . LEU A 1 193 ? -22.812 17.266 -10.336 1 38.75 193 LEU A C 1
ATOM 1554 O O . LEU A 1 193 ? -23.688 17.797 -11.031 1 38.75 193 LEU A O 1
ATOM 1558 N N . LEU A 1 194 ? -22 16.75 -11.203 1 31.97 194 LEU A N 1
ATOM 1559 C CA . LEU A 1 194 ? -22.406 16.672 -12.602 1 31.97 194 LEU A CA 1
ATOM 1560 C C . LEU A 1 194 ? -22.984 15.297 -12.922 1 31.97 194 LEU A C 1
ATOM 1562 O O . LEU A 1 194 ? -22.234 14.32 -13.047 1 31.97 194 LEU A O 1
ATOM 1566 N N . LYS A 1 195 ? -24.141 14.836 -12.359 1 35.22 195 LYS A N 1
ATOM 1567 C CA . LYS A 1 195 ? -24.938 13.812 -13.031 1 35.22 195 LYS A CA 1
ATOM 1568 C C . LYS A 1 195 ? -25.109 14.125 -14.516 1 35.22 195 LYS A C 1
ATOM 1570 O O . LYS A 1 195 ? -25.531 15.227 -14.875 1 35.22 195 LYS A O 1
ATOM 1575 N N . PRO A 1 196 ? -24.469 13.359 -15.523 1 32.81 196 PRO A N 1
ATOM 1576 C CA . PRO A 1 196 ? -25.094 13.625 -16.828 1 32.81 196 PRO A CA 1
ATOM 1577 C C . PRO A 1 196 ? -26.609 13.492 -16.797 1 32.81 196 PRO A C 1
ATOM 1579 O O . PRO A 1 196 ? -27.156 12.781 -15.945 1 32.81 196 PRO A O 1
ATOM 1582 N N . GLY A 1 197 ? -27.375 14.547 -17.016 1 30.09 197 GLY A N 1
ATOM 1583 C CA . GLY A 1 197 ? -28.766 14.406 -17.453 1 30.09 197 GLY A CA 1
ATOM 1584 C C . GLY A 1 197 ? -28.969 13.25 -18.422 1 30.09 197 GLY A C 1
ATOM 1585 O O . GLY A 1 197 ? -28.328 13.195 -19.469 1 30.09 197 GLY A O 1
ATOM 1586 N N . ASN A 1 198 ? -29.297 11.984 -17.984 1 23.14 198 ASN A N 1
ATOM 1587 C CA . ASN A 1 198 ? -30.141 11.32 -18.984 1 23.14 198 ASN A CA 1
ATOM 1588 C C . ASN A 1 198 ? -31.406 12.117 -19.266 1 23.14 198 ASN A C 1
ATOM 1590 O O . ASN A 1 198 ? -32.031 12.633 -18.344 1 23.14 198 ASN A O 1
ATOM 1594 N N . MET B 1 1 ? -61.344 -19.547 -4.23 1 31.92 1 MET B N 1
ATOM 1595 C CA . MET B 1 1 ? -60.531 -19.125 -5.359 1 31.92 1 MET B CA 1
ATOM 1596 C C . MET B 1 1 ? -59.219 -18.484 -4.879 1 31.92 1 MET B C 1
ATOM 1598 O O . MET B 1 1 ? -58.219 -18.5 -5.594 1 31.92 1 MET B O 1
ATOM 1602 N N . ARG B 1 2 ? -59.406 -17.625 -3.848 1 33.84 2 ARG B N 1
ATOM 1603 C CA . ARG B 1 2 ? -58.094 -17.062 -3.525 1 33.84 2 ARG B CA 1
ATOM 1604 C C . ARG B 1 2 ? -57.188 -18.141 -2.938 1 33.84 2 ARG B C 1
ATOM 1606 O O . ARG B 1 2 ? -56.094 -17.812 -2.41 1 33.84 2 ARG B O 1
ATOM 1613 N N . ALA B 1 3 ? -57.656 -19.359 -3.039 1 36.28 3 ALA B N 1
ATOM 1614 C CA . ALA B 1 3 ? -56.75 -20.438 -2.703 1 36.28 3 ALA B CA 1
ATOM 1615 C C . ALA B 1 3 ? -55.406 -20.266 -3.393 1 36.28 3 ALA B C 1
ATOM 1617 O O . ALA B 1 3 ? -54.469 -21.016 -3.139 1 36.28 3 ALA B O 1
ATOM 1618 N N . ALA B 1 4 ? -55.625 -19.469 -4.562 1 38.84 4 ALA B N 1
ATOM 1619 C CA . ALA B 1 4 ? -54.406 -19.328 -5.371 1 38.84 4 ALA B CA 1
ATOM 1620 C C . ALA B 1 4 ? -53.281 -18.656 -4.578 1 38.84 4 ALA B C 1
ATOM 1622 O O . ALA B 1 4 ? -52.188 -18.453 -5.094 1 38.84 4 ALA B O 1
ATOM 1623 N N . VAL B 1 5 ? -53.688 -18.062 -3.506 1 42.81 5 VAL B N 1
ATOM 1624 C CA . VAL B 1 5 ? -52.594 -17.516 -2.707 1 42.81 5 VAL B CA 1
ATOM 1625 C C . VAL B 1 5 ? -51.656 -18.641 -2.279 1 42.81 5 VAL B C 1
ATOM 1627 O O . VAL B 1 5 ? -50.625 -18.391 -1.664 1 42.81 5 VAL B O 1
ATOM 1630 N N . TYR B 1 6 ? -52.188 -19.891 -2.232 1 40.34 6 TYR B N 1
ATOM 1631 C CA . TYR B 1 6 ? -51.344 -20.984 -1.76 1 40.34 6 TYR B CA 1
ATOM 1632 C C . TYR B 1 6 ? -50.062 -21.094 -2.602 1 40.34 6 TYR B C 1
ATOM 1634 O O . TYR B 1 6 ? -49.031 -21.484 -2.1 1 40.34 6 TYR B O 1
ATOM 1642 N N . HIS B 1 7 ? -50.312 -21.047 -4.004 1 42.53 7 HIS B N 1
ATOM 1643 C CA . HIS B 1 7 ? -49.219 -21.438 -4.859 1 42.53 7 HIS B CA 1
ATOM 1644 C C . HIS B 1 7 ? -48.031 -20.484 -4.691 1 42.53 7 HIS B C 1
ATOM 1646 O O . HIS B 1 7 ? -46.906 -20.812 -5.094 1 42.53 7 HIS B O 1
ATOM 1652 N N . ILE B 1 8 ? -48.469 -19.25 -4.508 1 42.94 8 ILE B N 1
ATOM 1653 C CA . ILE B 1 8 ? -47.312 -18.375 -4.594 1 42.94 8 ILE B CA 1
ATOM 1654 C C . ILE B 1 8 ? -46.344 -18.688 -3.455 1 42.94 8 ILE B C 1
ATOM 1656 O O . ILE B 1 8 ? -45.281 -18.078 -3.346 1 42.94 8 ILE B O 1
ATOM 1660 N N . LEU B 1 9 ? -46.688 -19.422 -2.459 1 36.97 9 LEU B N 1
ATOM 1661 C CA . LEU B 1 9 ? -45.75 -19.938 -1.459 1 36.97 9 LEU B CA 1
ATOM 1662 C C . LEU B 1 9 ? -44.594 -20.672 -2.121 1 36.97 9 LEU B C 1
ATOM 1664 O O . LEU B 1 9 ? -43.562 -20.891 -1.5 1 36.97 9 LEU B O 1
ATOM 1668 N N . ALA B 1 10 ? -44.906 -21.703 -2.988 1 34.44 10 ALA B N 1
ATOM 1669 C CA . ALA B 1 10 ? -43.844 -22.625 -3.314 1 34.44 10 ALA B CA 1
ATOM 1670 C C . ALA B 1 10 ? -42.531 -21.875 -3.566 1 34.44 10 ALA B C 1
ATOM 1672 O O . ALA B 1 10 ? -42.531 -20.672 -3.805 1 34.44 10 ALA B O 1
ATOM 1673 N N . GLY B 1 11 ? -41.5 -22.578 -4.484 1 32.84 11 GLY B N 1
ATOM 1674 C CA . GLY B 1 11 ? -40.125 -22.734 -4.938 1 32.84 11 GLY B CA 1
ATOM 1675 C C . GLY B 1 11 ? -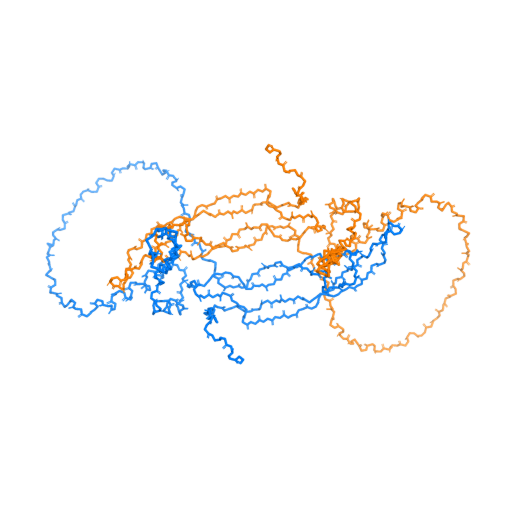39.562 -21.484 -5.566 1 32.84 11 GLY B C 1
ATOM 1676 O O . GLY B 1 11 ? -39.812 -21.188 -6.734 1 32.84 11 GLY B O 1
ATOM 1677 N N . TYR B 1 12 ? -40 -20.375 -5.359 1 34.22 12 TYR B N 1
ATOM 1678 C CA . TYR B 1 12 ? -38.875 -19.469 -5.391 1 34.22 12 TYR B CA 1
ATOM 1679 C C . TYR B 1 12 ? -37.594 -20.172 -4.902 1 34.22 12 TYR B C 1
ATOM 1681 O O . TYR B 1 12 ? -37.469 -20.469 -3.711 1 34.22 12 TYR B O 1
ATOM 1689 N N . LEU B 1 13 ? -37.312 -21.328 -5.453 1 33.91 13 LEU B N 1
ATOM 1690 C CA . LEU B 1 13 ? -36.031 -22 -5.68 1 33.91 13 LEU B CA 1
ATOM 1691 C C . LEU B 1 13 ? -34.875 -21 -5.633 1 33.91 13 LEU B C 1
ATOM 1693 O O . LEU B 1 13 ? -34.75 -20.141 -6.504 1 33.91 13 LEU B O 1
ATOM 1697 N N . CYS B 1 14 ? -34.719 -20.344 -4.594 1 36.22 14 CYS B N 1
ATOM 1698 C CA . CYS B 1 14 ? -33.438 -19.812 -4.145 1 36.22 14 CYS B CA 1
ATOM 1699 C C . CYS B 1 14 ? -32.281 -20.516 -4.828 1 36.22 14 CYS B C 1
ATOM 1701 O O . CYS B 1 14 ? -32.062 -21.703 -4.613 1 36.22 14 CYS B O 1
ATOM 1703 N N . VAL B 1 15 ? -32.156 -20.391 -6.102 1 36.31 15 VAL B N 1
ATOM 1704 C CA . VAL B 1 15 ? -30.859 -20.469 -6.781 1 36.31 15 VAL B CA 1
ATOM 1705 C C . VAL B 1 15 ? -29.75 -20.094 -5.816 1 36.31 15 VAL B C 1
ATOM 1707 O O . VAL B 1 15 ? -29.562 -18.906 -5.5 1 36.31 15 VAL B O 1
ATOM 1710 N N . LEU B 1 16 ? -29.672 -20.531 -4.566 1 35.38 16 LEU B N 1
ATOM 1711 C CA . LEU B 1 16 ? -28.344 -20.703 -3.977 1 35.38 16 LEU B CA 1
ATOM 1712 C C . LEU B 1 16 ? -27.297 -20.984 -5.051 1 35.38 16 LEU B C 1
ATOM 1714 O O . LEU B 1 16 ? -27.281 -22.062 -5.637 1 35.38 16 LEU B O 1
ATOM 1718 N N . ARG B 1 17 ? -27.234 -20.25 -6.023 1 36.78 17 ARG B N 1
ATOM 1719 C CA . ARG B 1 17 ? -25.906 -20.25 -6.645 1 36.78 17 ARG B CA 1
ATOM 1720 C C . ARG B 1 17 ? -24.844 -20.734 -5.66 1 36.78 17 ARG B C 1
ATOM 1722 O O . ARG B 1 17 ? -24.594 -20.078 -4.645 1 36.78 17 ARG B O 1
ATOM 1729 N N . THR B 1 18 ? -24.797 -21.938 -5.234 1 37.56 18 THR B N 1
ATOM 1730 C CA . THR B 1 18 ? -23.5 -22.516 -4.891 1 37.56 18 THR B CA 1
ATOM 1731 C C . THR B 1 18 ? -22.375 -21.719 -5.523 1 37.56 18 THR B C 1
ATOM 1733 O O . THR B 1 18 ? -22.25 -21.672 -6.75 1 37.56 18 THR B O 1
ATOM 1736 N N . VAL B 1 19 ? -22.281 -20.469 -5.332 1 40.62 19 VAL B N 1
ATOM 1737 C CA . VAL B 1 19 ? -20.875 -20.141 -5.551 1 40.62 19 VAL B CA 1
ATOM 1738 C C . VAL B 1 19 ? -20.031 -21.406 -5.523 1 40.62 19 VAL B C 1
ATOM 1740 O O . VAL B 1 19 ? -20.031 -22.125 -4.527 1 40.62 19 VAL B O 1
ATOM 1743 N N . ALA B 1 20 ? -20.422 -22.406 -6.379 1 37.12 20 ALA B N 1
ATOM 1744 C CA . ALA B 1 20 ? -19.406 -23.422 -6.609 1 37.12 20 ALA B CA 1
ATOM 1745 C C . ALA B 1 20 ? -18.047 -23 -6.035 1 37.12 20 ALA B C 1
ATOM 1747 O O . ALA B 1 20 ? -17.391 -22.109 -6.582 1 37.12 20 ALA B O 1
ATOM 1748 N N . GLN B 1 21 ? -18.031 -22.766 -4.867 1 42.59 21 GLN B N 1
ATOM 1749 C CA . GLN B 1 21 ? -16.703 -22.781 -4.27 1 42.59 21 GLN B CA 1
ATOM 1750 C C . GLN B 1 21 ? -15.789 -23.781 -4.969 1 42.59 21 GLN B C 1
ATOM 1752 O O . GLN B 1 21 ? -16.031 -24.984 -4.922 1 42.59 21 GLN B O 1
ATOM 1757 N N . GLU B 1 22 ? -15.586 -23.719 -6.297 1 47.12 22 GLU B N 1
ATOM 1758 C CA . GLU B 1 22 ? -14.523 -24.453 -6.961 1 47.12 22 GLU B CA 1
ATOM 1759 C C . GLU B 1 22 ? -13.578 -25.094 -5.941 1 47.12 22 GLU B C 1
ATOM 1761 O O . GLU B 1 22 ? -13.258 -24.484 -4.922 1 47.12 22 GLU B O 1
ATOM 1766 N N . SER B 1 23 ? -13.773 -26.344 -5.793 1 53.91 23 SER B N 1
ATOM 1767 C CA . SER B 1 23 ? -13.023 -27.188 -4.871 1 53.91 23 SER B CA 1
ATOM 1768 C C . SER B 1 23 ? -11.578 -26.734 -4.746 1 53.91 23 SER B C 1
ATOM 1770 O O . SER B 1 23 ? -10.867 -26.609 -5.746 1 53.91 23 SER B O 1
ATOM 1772 N N . PRO B 1 24 ? -11.141 -26.094 -3.645 1 68.19 24 PRO B N 1
ATOM 1773 C CA . PRO B 1 24 ? -9.797 -25.609 -3.303 1 68.19 24 PRO B CA 1
ATOM 1774 C C . PRO B 1 24 ? -8.727 -26.688 -3.461 1 68.19 24 PRO B C 1
ATOM 1776 O O . PRO B 1 24 ? -9.055 -27.875 -3.58 1 68.19 24 PRO B O 1
ATOM 1779 N N . LEU B 1 25 ? -7.59 -26.484 -4.027 1 80.38 25 LEU B N 1
ATOM 1780 C CA . LEU B 1 25 ? -6.402 -27.328 -3.949 1 80.38 25 LEU B CA 1
ATOM 1781 C C . LEU B 1 25 ? -6.391 -28.141 -2.656 1 80.38 25 LEU B C 1
ATOM 1783 O O . LEU B 1 25 ? -6.855 -27.656 -1.618 1 80.38 25 LEU B O 1
ATOM 1787 N N . PRO B 1 26 ? -6.176 -29.516 -2.83 1 84.12 26 PRO B N 1
ATOM 1788 C CA . PRO B 1 26 ? -6.109 -30.328 -1.613 1 84.12 26 PRO B CA 1
ATOM 1789 C C . PRO B 1 26 ? -5.301 -29.656 -0.502 1 84.12 26 PRO B C 1
ATOM 1791 O O . PRO B 1 26 ? -4.297 -29 -0.775 1 84.12 26 PRO B O 1
ATOM 1794 N N . GLN B 1 27 ? -5.73 -29.953 0.695 1 83.75 27 GLN B N 1
ATOM 1795 C CA . GLN B 1 27 ? -5.09 -29.344 1.854 1 83.75 27 GLN B CA 1
ATOM 1796 C C . GLN B 1 27 ? -3.646 -29.812 2 1 83.75 27 GLN B C 1
ATOM 1798 O O . GLN B 1 27 ? -2.768 -29.047 2.393 1 83.75 27 GLN B O 1
ATOM 1803 N N . GLU B 1 28 ? -3.482 -31.094 1.73 1 85.12 28 GLU B N 1
ATOM 1804 C CA . GLU B 1 28 ? -2.143 -31.656 1.841 1 85.12 28 GLU B CA 1
ATOM 1805 C C . GLU B 1 28 ? -1.162 -30.938 0.917 1 85.12 28 GLU B C 1
ATOM 1807 O O . GLU B 1 28 ? -0.018 -30.688 1.297 1 85.12 28 GLU B O 1
ATOM 1812 N N . LEU B 1 29 ? -1.617 -30.625 -0.242 1 86.75 29 LEU B N 1
ATOM 1813 C CA . LEU B 1 29 ? -0.776 -29.906 -1.191 1 86.75 29 LEU B CA 1
ATOM 1814 C C . LEU B 1 29 ? -0.469 -28.5 -0.687 1 86.75 29 LEU B C 1
ATOM 1816 O O . LEU B 1 29 ? 0.677 -28.047 -0.752 1 86.75 29 LEU B O 1
ATOM 1820 N N . LEU B 1 30 ? -1.468 -27.828 -0.209 1 87.5 30 LEU B N 1
ATOM 1821 C CA . LEU B 1 30 ? -1.311 -26.469 0.299 1 87.5 30 LEU B CA 1
ATOM 1822 C C . LEU B 1 30 ? -0.315 -26.438 1.453 1 87.5 30 LEU B C 1
ATOM 1824 O O . LEU B 1 30 ? 0.498 -25.516 1.548 1 87.5 30 LEU B O 1
ATOM 1828 N N . GLU B 1 31 ? -0.416 -27.438 2.314 1 88.5 31 GLU B N 1
ATOM 1829 C CA . GLU B 1 31 ? 0.502 -27.516 3.447 1 88.5 31 GLU B CA 1
ATOM 1830 C C . GLU B 1 31 ? 1.938 -27.719 2.98 1 88.5 31 GLU B C 1
ATOM 1832 O O . GLU B 1 31 ? 2.867 -27.109 3.51 1 88.5 31 GLU B O 1
ATOM 1837 N N . ARG B 1 32 ? 2.072 -28.531 2.059 1 89.44 32 ARG B N 1
ATOM 1838 C CA . ARG B 1 32 ? 3.402 -28.781 1.516 1 89.44 32 ARG B CA 1
ATOM 1839 C C . ARG B 1 32 ? 3.979 -27.531 0.877 1 89.44 32 ARG B C 1
ATOM 1841 O O . ARG B 1 32 ? 5.145 -27.203 1.09 1 89.44 32 ARG B O 1
ATOM 1848 N N . LEU B 1 33 ? 3.164 -26.922 0.103 1 90.81 33 LEU B N 1
ATOM 1849 C CA . LEU B 1 33 ? 3.611 -25.703 -0.562 1 90.81 33 LEU B CA 1
ATOM 1850 C C . LEU B 1 33 ? 3.961 -24.625 0.456 1 90.81 33 LEU B C 1
ATOM 1852 O O . LEU B 1 33 ? 4.926 -23.875 0.27 1 90.81 33 LEU B O 1
ATOM 1856 N N . SER B 1 34 ? 3.197 -24.547 1.523 1 90.56 34 SER B N 1
ATOM 1857 C CA . SER B 1 34 ? 3.377 -23.516 2.531 1 90.56 34 SER B CA 1
ATOM 1858 C C . SER B 1 34 ? 4.734 -23.625 3.217 1 90.56 34 SER B C 1
ATOM 1860 O O . SER B 1 34 ? 5.312 -22.625 3.645 1 90.56 34 SER B O 1
ATOM 1862 N N . ARG B 1 35 ? 5.25 -24.812 3.285 1 89.62 35 ARG B N 1
ATOM 1863 C CA . ARG B 1 35 ? 6.473 -25.062 4.031 1 89.62 35 ARG B CA 1
ATOM 1864 C C . ARG B 1 35 ? 7.691 -25.062 3.111 1 89.62 35 ARG B C 1
ATOM 1866 O O . ARG B 1 35 ? 8.82 -25.234 3.566 1 89.62 35 ARG B O 1
ATOM 1873 N N . SER B 1 36 ? 7.469 -24.828 1.865 1 91.81 36 SER B N 1
ATOM 1874 C CA . SER B 1 36 ? 8.555 -24.906 0.894 1 91.81 36 SER B CA 1
ATOM 1875 C C . SER B 1 36 ? 9.07 -23.531 0.518 1 91.81 36 SER B C 1
ATOM 1877 O O . SER B 1 36 ? 8.359 -22.531 0.676 1 91.81 36 SER B O 1
ATOM 1879 N N . GLU B 1 37 ? 10.312 -23.547 0.178 1 90.62 37 GLU B N 1
ATOM 1880 C CA . GLU B 1 37 ? 10.898 -22.328 -0.367 1 90.62 37 GLU B CA 1
ATOM 1881 C C . GLU B 1 37 ? 10.812 -22.297 -1.89 1 90.62 37 GLU B C 1
ATOM 1883 O O . GLU B 1 37 ? 11.453 -23.109 -2.564 1 90.62 37 GLU B O 1
ATOM 1888 N N . ILE B 1 38 ? 9.969 -21.547 -2.381 1 92 38 ILE B N 1
ATOM 1889 C CA . ILE B 1 38 ? 9.781 -21.484 -3.826 1 92 38 ILE B CA 1
ATOM 1890 C C . ILE B 1 38 ? 10.289 -20.141 -4.344 1 92 38 ILE B C 1
ATOM 1892 O O . ILE B 1 38 ? 9.727 -19.078 -4.027 1 92 38 ILE B O 1
ATOM 1896 N N . ARG B 1 39 ? 11.297 -20.156 -5.211 1 89.81 39 ARG B N 1
ATOM 1897 C CA . ARG B 1 39 ? 11.883 -18.891 -5.676 1 89.81 39 ARG B CA 1
ATOM 1898 C C . ARG B 1 39 ? 11.727 -18.75 -7.184 1 89.81 39 ARG B C 1
ATOM 1900 O O . ARG B 1 39 ? 11.914 -17.656 -7.727 1 89.81 39 ARG B O 1
ATOM 1907 N N . SER B 1 40 ? 11.375 -19.828 -7.828 1 89.44 40 SER B N 1
ATOM 1908 C CA . SER B 1 40 ? 11.25 -19.797 -9.281 1 89.44 40 SER B CA 1
ATOM 1909 C C . SER B 1 40 ? 10.211 -20.812 -9.758 1 89.44 40 SER B C 1
ATOM 1911 O O . SER B 1 40 ? 9.766 -21.672 -8.992 1 89.44 40 SER B O 1
ATOM 1913 N N . ILE B 1 41 ? 9.867 -20.688 -10.977 1 88.5 41 ILE B N 1
ATOM 1914 C CA . ILE B 1 41 ? 8.938 -21.625 -11.594 1 88.5 41 ILE B CA 1
ATOM 1915 C C . ILE B 1 41 ? 9.523 -23.031 -11.547 1 88.5 41 ILE B C 1
ATOM 1917 O O . ILE B 1 41 ? 8.797 -24 -11.328 1 88.5 41 ILE B O 1
ATOM 1921 N N . SER B 1 42 ? 10.859 -23.172 -11.773 1 87.81 42 SER B N 1
ATOM 1922 C CA . SER B 1 42 ? 11.531 -24.469 -11.727 1 87.81 42 SER B CA 1
ATOM 1923 C C . SER B 1 42 ? 11.406 -25.094 -10.344 1 87.81 42 SER B C 1
ATOM 1925 O O . SER B 1 42 ? 11.234 -26.312 -10.219 1 87.81 42 SER B O 1
ATOM 1927 N N . ASP B 1 43 ? 11.578 -24.266 -9.258 1 90.62 43 ASP B N 1
ATOM 1928 C CA . ASP B 1 43 ? 11.414 -24.781 -7.898 1 90.62 43 ASP B CA 1
ATOM 1929 C C . ASP B 1 43 ? 10.023 -25.375 -7.707 1 90.62 43 ASP B C 1
ATOM 1931 O O . ASP B 1 43 ? 9.883 -26.469 -7.148 1 90.62 43 ASP B O 1
ATOM 1935 N N . LEU B 1 44 ? 9.062 -24.625 -8.18 1 90.88 44 LEU B N 1
ATOM 1936 C CA . LEU B 1 44 ? 7.68 -25.062 -8.031 1 90.88 44 LEU B CA 1
ATOM 1937 C C . LEU B 1 44 ? 7.445 -26.359 -8.797 1 90.88 44 LEU B C 1
ATOM 1939 O O . LEU B 1 44 ? 6.809 -27.281 -8.289 1 90.88 44 LEU B O 1
ATOM 1943 N N . GLN B 1 45 ? 7.945 -26.422 -9.992 1 88.69 45 GLN B N 1
ATOM 1944 C CA . GLN B 1 45 ? 7.801 -27.625 -10.812 1 88.69 45 GLN B CA 1
ATOM 1945 C C . GLN B 1 45 ? 8.398 -28.844 -10.117 1 88.69 45 GLN B C 1
ATOM 1947 O O . GLN B 1 45 ? 7.777 -29.906 -10.086 1 88.69 45 GLN B O 1
ATOM 1952 N N . ARG B 1 46 ? 9.531 -28.734 -9.656 1 88.69 46 ARG B N 1
ATOM 1953 C CA . ARG B 1 46 ? 10.188 -29.828 -8.953 1 88.69 46 ARG B CA 1
ATOM 1954 C C . ARG B 1 46 ? 9.367 -30.266 -7.742 1 88.69 46 ARG B C 1
ATOM 1956 O O . ARG B 1 46 ? 9.258 -31.469 -7.465 1 88.69 46 ARG B O 1
ATOM 1963 N N . LEU B 1 47 ? 8.875 -29.266 -7.031 1 88.19 47 LEU B N 1
ATOM 1964 C CA . LEU B 1 47 ? 8.086 -29.562 -5.84 1 88.19 47 LEU B CA 1
ATOM 1965 C C . LEU B 1 47 ? 6.809 -30.312 -6.203 1 88.19 47 LEU B C 1
ATOM 1967 O O . LEU B 1 47 ? 6.395 -31.219 -5.477 1 88.19 47 LEU B O 1
ATOM 1971 N N . LEU B 1 48 ? 6.207 -29.984 -7.336 1 87.31 48 LEU B N 1
ATOM 1972 C CA . LEU B 1 48 ? 4.945 -30.594 -7.746 1 87.31 48 LEU B CA 1
ATOM 1973 C C . LEU B 1 48 ? 5.184 -31.969 -8.383 1 87.31 48 LEU B C 1
ATOM 1975 O O . LEU B 1 48 ? 4.312 -32.844 -8.336 1 87.31 48 LEU B O 1
ATOM 1979 N N . GLU B 1 49 ? 6.266 -32.188 -9.086 1 81.25 49 GLU B N 1
ATOM 1980 C CA . GLU B 1 49 ? 6.602 -33.438 -9.711 1 81.25 49 GLU B CA 1
ATOM 1981 C C . GLU B 1 49 ? 6.988 -34.5 -8.664 1 81.25 49 GLU B C 1
ATOM 1983 O O . GLU B 1 49 ? 6.758 -35.688 -8.852 1 81.25 49 GLU B O 1
ATOM 1988 N N . ILE B 1 50 ? 7.777 -34 -7.711 1 63.5 50 ILE B N 1
ATOM 1989 C CA . ILE B 1 50 ? 8.172 -34.938 -6.656 1 63.5 50 ILE B CA 1
ATOM 1990 C C . ILE B 1 50 ? 6.926 -35.594 -6.059 1 63.5 50 ILE B C 1
ATOM 1992 O O . ILE B 1 50 ? 6.918 -36.781 -5.793 1 63.5 50 ILE B O 1
ATOM 1996 N N . ASP B 1 51 ? 5.984 -34.906 -5.875 1 58 51 ASP B N 1
ATOM 1997 C CA . ASP B 1 51 ? 4.77 -35.438 -5.285 1 58 51 ASP B CA 1
ATOM 1998 C C . ASP B 1 51 ? 4.105 -36.438 -6.223 1 58 51 ASP B C 1
ATOM 2000 O O . ASP B 1 51 ? 3.51 -37.438 -5.773 1 58 51 ASP B O 1
ATOM 2004 N N . SER B 1 52 ? 4.203 -36.188 -7.543 1 59.12 52 SER B N 1
ATOM 2005 C CA . SER B 1 52 ? 3.617 -37.094 -8.508 1 59.12 52 SER B CA 1
ATOM 2006 C C . SER B 1 52 ? 4.371 -38.438 -8.531 1 59.12 52 SER B C 1
ATOM 2008 O O . SER B 1 52 ? 3.766 -39.5 -8.672 1 59.12 52 SER B O 1
ATOM 2010 N N . VAL B 1 53 ? 5.715 -38.344 -8.508 1 53.94 53 VAL B N 1
ATOM 2011 C CA . VAL B 1 53 ? 6.508 -39.562 -8.562 1 53.94 53 VAL B CA 1
ATOM 2012 C C . VAL B 1 53 ? 6.32 -40.375 -7.273 1 53.94 53 VAL B C 1
ATOM 2014 O O . VAL B 1 53 ? 6.258 -41.594 -7.301 1 53.94 53 VAL B O 1
ATOM 2017 N N . GLU B 1 54 ? 6.387 -39.625 -6.199 1 51.94 54 GLU B N 1
ATOM 2018 C CA . GLU B 1 54 ? 6.281 -40.438 -4.984 1 51.94 54 GLU B CA 1
ATOM 2019 C C . GLU B 1 54 ? 4.984 -41.25 -4.969 1 51.94 54 GLU B C 1
ATOM 2021 O O . GLU B 1 54 ? 4.914 -42.312 -4.34 1 51.94 54 GLU B O 1
ATOM 2026 N N . ASN B 1 55 ? 4.078 -40.719 -5.793 1 46.91 55 ASN B N 1
ATOM 2027 C CA . ASN B 1 55 ? 2.873 -41.531 -5.852 1 46.91 55 ASN B CA 1
ATOM 2028 C C . ASN B 1 55 ? 3.037 -42.688 -6.816 1 46.91 55 ASN B C 1
ATOM 2030 O O . ASN B 1 55 ? 2.221 -43.625 -6.82 1 46.91 55 ASN B O 1
ATOM 2034 N N . GLU B 1 56 ? 3.861 -42.438 -7.887 1 45.5 56 GLU B N 1
ATOM 2035 C CA . GLU B 1 56 ? 4.012 -43.5 -8.859 1 45.5 56 GLU B CA 1
ATOM 2036 C C . GLU B 1 56 ? 4.934 -44.594 -8.32 1 45.5 56 GLU B C 1
ATOM 2038 O O . GLU B 1 56 ? 5.051 -45.688 -8.93 1 45.5 56 GLU B O 1
ATOM 2043 N N . VAL B 1 57 ? 5.879 -44.25 -7.434 1 44.06 57 VAL B N 1
ATOM 2044 C CA . VAL B 1 57 ? 6.906 -45.25 -7.16 1 44.06 57 VAL B CA 1
ATOM 2045 C C . VAL B 1 57 ? 6.242 -46.594 -6.781 1 44.06 57 VAL B C 1
ATOM 2047 O O . VAL B 1 57 ? 6.926 -47.531 -6.41 1 44.06 57 VAL B O 1
ATOM 2050 N N . SER B 1 58 ? 4.957 -46.5 -6.383 1 38.22 58 SER B N 1
ATOM 2051 C CA . SER B 1 58 ? 4.781 -47.844 -5.852 1 38.22 58 SER B CA 1
ATOM 2052 C C . SER B 1 58 ? 4.895 -48.906 -6.949 1 38.22 58 SER B C 1
ATOM 2054 O O . SER B 1 58 ? 5.164 -50.062 -6.672 1 38.22 58 SER B O 1
ATOM 2056 N N . GLU B 1 59 ? 4.207 -48.531 -8.125 1 33.59 59 GLU B N 1
ATOM 2057 C CA . GLU B 1 59 ? 3.883 -49.812 -8.773 1 33.59 59 GLU B CA 1
ATOM 2058 C C . GLU B 1 59 ? 5.055 -50.312 -9.609 1 33.59 59 GLU B C 1
ATOM 2060 O O . GLU B 1 59 ? 5.199 -51.531 -9.812 1 33.59 59 GLU B O 1
ATOM 2065 N N . GLU B 1 60 ? 5.621 -49.438 -10.562 1 35.12 60 GLU B N 1
ATOM 2066 C CA . GLU B 1 60 ? 6.047 -50.062 -11.805 1 35.12 60 GLU B CA 1
ATOM 2067 C C . GLU B 1 60 ? 7.453 -50.656 -11.68 1 35.12 60 GLU B C 1
ATOM 2069 O O . GLU B 1 60 ? 8.422 -49.906 -11.523 1 35.12 60 GLU B O 1
ATOM 2074 N N . THR B 1 61 ? 7.668 -51.75 -11.031 1 34.81 61 THR B N 1
ATOM 2075 C CA . THR B 1 61 ? 8.867 -52.562 -11.023 1 34.81 61 THR B CA 1
ATOM 2076 C C . THR B 1 61 ? 9.328 -52.875 -12.445 1 34.81 61 THR B C 1
ATOM 2078 O O . THR B 1 61 ? 10.195 -53.719 -12.656 1 34.81 61 THR B O 1
ATOM 2081 N N . LYS B 1 62 ? 8.57 -52.406 -13.57 1 31.61 62 LYS B N 1
ATOM 2082 C CA . LYS B 1 62 ? 8.789 -53.312 -14.68 1 31.61 62 LYS B CA 1
ATOM 2083 C C . LYS B 1 62 ? 10.18 -53.156 -15.273 1 31.61 62 LYS B C 1
ATOM 2085 O O . LYS B 1 62 ? 10.797 -52.094 -15.117 1 31.61 62 LYS B O 1
ATOM 2090 N N . HIS B 1 63 ? 10.727 -54.188 -16.047 1 30.25 63 HIS B N 1
ATOM 2091 C CA . HIS B 1 63 ? 11.906 -54.844 -16.578 1 30.25 63 HIS B CA 1
ATOM 2092 C C . HIS B 1 63 ? 12.391 -54.156 -17.859 1 30.25 63 HIS B C 1
ATOM 2094 O O . HIS B 1 63 ? 13.117 -54.781 -18.656 1 30.25 63 HIS B O 1
ATOM 2100 N N . SER B 1 64 ? 12.461 -52.812 -18.031 1 28.06 64 SER B N 1
ATOM 2101 C CA . SER B 1 64 ? 12.672 -52.281 -19.359 1 28.06 64 SER B CA 1
ATOM 2102 C C . SER B 1 64 ? 14.016 -52.719 -19.938 1 28.06 64 SER B C 1
ATOM 2104 O O . SER B 1 64 ? 15.039 -52.625 -19.25 1 28.06 64 SER B O 1
ATOM 2106 N N . TYR B 1 65 ? 13.977 -53.562 -21.031 1 26.53 65 TYR B N 1
ATOM 2107 C CA . TYR B 1 65 ? 14.938 -54.188 -21.922 1 26.53 65 TYR B CA 1
ATOM 2108 C C . TYR B 1 65 ? 15.773 -53.156 -22.656 1 26.53 65 TYR B C 1
ATOM 2110 O O . TYR B 1 65 ? 15.312 -52.031 -22.875 1 26.53 65 TYR B O 1
ATOM 2118 N N . HIS B 1 66 ? 17.109 -53.281 -22.75 1 27.7 66 HIS B N 1
ATOM 2119 C CA . HIS B 1 66 ? 18.344 -52.625 -23.141 1 27.7 66 HIS B CA 1
ATOM 2120 C C . HIS B 1 66 ? 18.422 -52.406 -24.641 1 27.7 66 HIS B C 1
ATOM 2122 O O . HIS B 1 66 ? 19.344 -52.906 -25.297 1 27.7 66 HIS B O 1
ATOM 2128 N N . LYS B 1 67 ? 17.312 -52.062 -25.422 1 26.33 67 LYS B N 1
ATOM 2129 C CA . LYS B 1 67 ? 17.609 -52.156 -26.844 1 26.33 67 LYS B CA 1
ATOM 2130 C C . LYS B 1 67 ? 18.734 -51.219 -27.25 1 26.33 67 LYS B C 1
ATOM 2132 O O . LYS B 1 67 ? 18.844 -50.125 -26.719 1 26.33 67 LYS B O 1
ATOM 2137 N N . ASP B 1 68 ? 19.703 -51.656 -28 1 28.12 68 ASP B N 1
ATOM 2138 C CA . ASP B 1 68 ? 21 -51.375 -28.594 1 28.12 68 ASP B CA 1
ATOM 2139 C C . ASP B 1 68 ? 20.891 -50.312 -29.688 1 28.12 68 ASP B C 1
ATOM 2141 O O . ASP B 1 68 ? 20.781 -50.656 -30.875 1 28.12 68 ASP B O 1
ATOM 2145 N N . VAL B 1 69 ? 20.047 -49.281 -29.609 1 29.44 69 VAL B N 1
ATOM 2146 C CA . VAL B 1 69 ? 19.859 -48.531 -30.844 1 29.44 69 VAL B CA 1
ATOM 2147 C C . VAL B 1 69 ? 21.188 -47.906 -31.281 1 29.44 69 VAL B C 1
ATOM 2149 O O . VAL B 1 69 ? 21.906 -47.344 -30.484 1 29.44 69 VAL B O 1
ATOM 2152 N N . SER B 1 70 ? 21.641 -48.312 -32.531 1 27.12 70 SER B N 1
ATOM 2153 C CA . SER B 1 70 ? 22.703 -48.062 -33.5 1 27.12 70 SER B CA 1
ATOM 2154 C C . SER B 1 70 ? 22.859 -46.594 -33.812 1 27.12 70 SER B C 1
ATOM 2156 O O . SER B 1 70 ? 21.875 -45.844 -33.844 1 27.12 70 SER B O 1
ATOM 2158 N N . HIS B 1 71 ? 24.031 -46 -33.625 1 26.02 71 HIS B N 1
ATOM 2159 C CA . HIS B 1 71 ? 24.734 -44.719 -33.656 1 26.02 71 HIS B CA 1
ATOM 2160 C C . HIS B 1 71 ? 24.766 -44.094 -35.031 1 26.02 71 HIS B C 1
ATOM 2162 O O . HIS B 1 71 ? 25.516 -43.156 -35.312 1 26.02 71 HIS B O 1
ATOM 2168 N N . SER B 1 72 ? 23.75 -44.25 -35.969 1 31.48 72 SER B N 1
ATOM 2169 C CA . SER B 1 72 ? 24.125 -43.75 -37.281 1 31.48 72 SER B CA 1
ATOM 2170 C C . SER B 1 72 ? 24.375 -42.219 -37.25 1 31.48 72 SER B C 1
ATOM 2172 O O . SER B 1 72 ? 23.703 -41.5 -36.531 1 31.48 72 SER B O 1
ATOM 2174 N N . PHE B 1 73 ? 25.609 -41.812 -37.594 1 27.69 73 PHE B N 1
ATOM 2175 C CA . PHE B 1 73 ? 26.344 -40.562 -37.656 1 27.69 73 PHE B CA 1
ATOM 2176 C C . PHE B 1 73 ? 25.75 -39.625 -38.719 1 27.69 73 PHE B C 1
ATOM 2178 O O . PHE B 1 73 ? 25.891 -39.906 -39.906 1 27.69 73 PHE B O 1
ATOM 2185 N N . PRO B 1 74 ? 24.453 -39.188 -38.719 1 28.83 74 PRO B N 1
ATOM 2186 C CA . PRO B 1 74 ? 24.109 -38.406 -39.906 1 28.83 74 PRO B CA 1
ATOM 2187 C C . PRO B 1 74 ? 25 -37.156 -40.062 1 28.83 74 PRO B C 1
ATOM 2189 O O . PRO B 1 74 ? 25.453 -36.594 -39.094 1 28.83 74 PRO B O 1
ATOM 2192 N N . ASP B 1 75 ? 25.672 -36.938 -41.188 1 30.83 75 ASP B N 1
ATOM 2193 C CA . ASP B 1 75 ? 26.609 -35.969 -41.781 1 30.83 75 ASP B CA 1
ATOM 2194 C C . ASP B 1 75 ? 25.969 -34.594 -41.875 1 30.83 75 ASP B C 1
ATOM 2196 O O . ASP B 1 75 ? 26.656 -33.594 -42.094 1 30.83 75 ASP B O 1
ATOM 2200 N N . LEU B 1 76 ? 24.562 -34.375 -41.875 1 31.19 76 LEU B N 1
ATOM 2201 C CA . LEU B 1 76 ? 24.047 -33.375 -42.781 1 31.19 76 LEU B CA 1
ATOM 2202 C C . LEU B 1 76 ? 24.625 -31.984 -42.438 1 31.19 76 LEU B C 1
ATOM 2204 O O . LEU B 1 76 ? 24.859 -31.688 -41.281 1 31.19 76 LEU B O 1
ATOM 2208 N N . LYS B 1 77 ? 24.891 -31.078 -43.594 1 32.19 77 LYS B N 1
ATOM 2209 C CA . LYS B 1 77 ? 25.203 -29.75 -44.125 1 32.19 77 LYS B CA 1
ATOM 2210 C C . LYS B 1 77 ? 24.297 -28.688 -43.531 1 32.19 77 LYS B C 1
ATOM 2212 O O . LYS B 1 77 ? 23.078 -28.703 -43.75 1 32.19 77 LYS B O 1
ATOM 2217 N N . ARG B 1 78 ? 24.594 -28.141 -42.438 1 29.98 78 ARG B N 1
ATOM 2218 C CA . ARG B 1 78 ? 23.875 -27.094 -41.75 1 29.98 78 ARG B CA 1
ATOM 2219 C C . ARG B 1 78 ? 23.797 -25.812 -42.562 1 29.98 78 ARG B C 1
ATOM 2221 O O . ARG B 1 78 ? 24.812 -25.219 -42.906 1 29.98 78 ARG B O 1
ATOM 2228 N N . ALA B 1 79 ? 22.734 -25.719 -43.5 1 32.75 79 ALA B N 1
ATOM 2229 C CA . ALA B 1 79 ? 22.328 -24.469 -44.156 1 32.75 79 ALA B CA 1
ATOM 2230 C C . ALA B 1 79 ? 22.219 -23.328 -43.156 1 32.75 79 ALA B C 1
ATOM 2232 O O . ALA B 1 79 ? 21.641 -23.5 -42.094 1 32.75 79 ALA B O 1
ATOM 2233 N N . HIS B 1 80 ? 23.078 -22.391 -43.312 1 31.59 80 HIS B N 1
ATOM 2234 C CA . HIS B 1 80 ? 23.156 -21.109 -42.594 1 31.59 80 HIS B CA 1
ATOM 2235 C C . HIS B 1 80 ? 21.875 -20.312 -42.75 1 31.59 80 HIS B C 1
ATOM 2237 O O . HIS B 1 80 ? 21.641 -19.656 -43.75 1 31.59 80 HIS B O 1
ATOM 2243 N N . THR B 1 81 ? 20.641 -20.844 -42.531 1 33.12 81 THR B N 1
ATOM 2244 C CA . THR B 1 81 ? 19.5 -19.922 -42.562 1 33.12 81 THR B CA 1
ATOM 2245 C C . THR B 1 81 ? 19.734 -18.734 -41.656 1 33.12 81 THR B C 1
ATOM 2247 O O . THR B 1 81 ? 20.141 -18.906 -40.5 1 33.12 81 THR B O 1
ATOM 2250 N N . HIS B 1 82 ? 20.016 -17.609 -42.188 1 36.09 82 HIS B N 1
ATOM 2251 C CA . HIS B 1 82 ? 19.938 -16.312 -41.531 1 36.09 82 HIS B CA 1
ATOM 2252 C C . HIS B 1 82 ? 18.656 -16.172 -40.75 1 36.09 82 HIS B C 1
ATOM 2254 O O . HIS B 1 82 ? 17.562 -16.078 -41.312 1 36.09 82 HIS B O 1
ATOM 2260 N N . THR B 1 83 ? 18.469 -16.844 -39.656 1 35.56 83 THR B N 1
ATOM 2261 C CA . THR B 1 83 ? 17.359 -16.562 -38.75 1 35.56 83 THR B CA 1
ATOM 2262 C C . THR B 1 83 ? 17.266 -15.07 -38.469 1 35.56 83 THR B C 1
ATOM 2264 O O . THR B 1 83 ? 18.219 -14.477 -37.938 1 35.56 83 THR B O 1
ATOM 2267 N N . ARG B 1 84 ? 16.688 -14.297 -39.281 1 37.97 84 ARG B N 1
ATOM 2268 C CA . ARG B 1 84 ? 16.156 -13.016 -38.844 1 37.97 84 ARG B CA 1
ATOM 2269 C C . ARG B 1 84 ? 15.688 -13.102 -37.375 1 37.97 84 ARG B C 1
ATOM 2271 O O . ARG B 1 84 ? 14.766 -13.852 -37.062 1 37.97 84 ARG B O 1
ATOM 2278 N N . HIS B 1 85 ? 16.547 -12.891 -36.531 1 37.25 85 HIS B N 1
ATOM 2279 C CA . HIS B 1 85 ? 16.203 -12.711 -35.125 1 37.25 85 HIS B CA 1
ATOM 2280 C C . HIS B 1 85 ? 15 -11.773 -34.969 1 37.25 85 HIS B C 1
ATOM 2282 O O . HIS B 1 85 ? 15.117 -10.57 -35.188 1 37.25 85 HIS B O 1
ATOM 2288 N N . ARG B 1 86 ? 13.875 -12.008 -35.562 1 39.62 86 ARG B N 1
ATOM 2289 C CA . ARG B 1 86 ? 12.75 -11.312 -34.938 1 39.62 86 ARG B CA 1
ATOM 2290 C C . ARG B 1 86 ? 12.977 -11.148 -33.469 1 39.62 86 ARG B C 1
ATOM 2292 O O . ARG B 1 86 ? 13.172 -12.133 -32.75 1 39.62 86 ARG B O 1
ATOM 2299 N N . ARG B 1 87 ? 13.633 -10.156 -33.062 1 41.06 87 ARG B N 1
ATOM 2300 C CA . ARG B 1 87 ? 13.68 -9.758 -31.656 1 41.06 87 ARG B CA 1
ATOM 2301 C C . ARG B 1 87 ? 12.328 -9.977 -30.984 1 41.06 87 ARG B C 1
ATOM 2303 O O . ARG B 1 87 ? 11.391 -9.195 -31.188 1 41.06 87 ARG B O 1
ATOM 2310 N N . SER B 1 88 ? 11.672 -11.117 -30.922 1 43.88 88 SER B N 1
ATOM 2311 C CA . SER B 1 88 ? 10.555 -11.508 -30.078 1 43.88 88 SER B CA 1
ATOM 2312 C C . SER B 1 88 ? 10.57 -10.75 -28.75 1 43.88 88 SER B C 1
ATOM 2314 O O . SER B 1 88 ? 11.609 -10.664 -28.094 1 43.88 88 SER B O 1
ATOM 2316 N N . ALA B 1 89 ? 10 -9.633 -28.609 1 50.03 89 ALA B N 1
ATOM 2317 C CA . ALA B 1 89 ? 9.867 -8.93 -27.344 1 50.03 89 ALA B CA 1
ATOM 2318 C C . ALA B 1 89 ? 9.891 -9.906 -26.172 1 50.03 89 ALA B C 1
ATOM 2320 O O . ALA B 1 89 ? 9 -10.75 -26.047 1 50.03 89 ALA B O 1
ATOM 2321 N N . VAL B 1 90 ? 11.008 -10.453 -25.812 1 55.66 90 VAL B N 1
ATOM 2322 C CA . VAL B 1 90 ? 11.297 -11.375 -24.719 1 55.66 90 VAL B CA 1
ATOM 2323 C C . VAL B 1 90 ? 10.391 -11.055 -23.531 1 55.66 90 VAL B C 1
ATOM 2325 O O . VAL B 1 90 ? 10.391 -9.938 -23.016 1 55.66 90 VAL B O 1
ATOM 2328 N N . VAL B 1 91 ? 9.141 -11.531 -23.516 1 71.94 91 VAL B N 1
ATOM 2329 C CA . VAL B 1 91 ? 8.297 -11.43 -22.344 1 71.94 91 VAL B CA 1
ATOM 2330 C C . VAL B 1 91 ? 9.094 -11.828 -21.094 1 71.94 91 VAL B C 1
ATOM 2332 O O . VAL B 1 91 ? 9.68 -12.906 -21.047 1 71.94 91 VAL B O 1
ATOM 2335 N N . GLU B 1 92 ? 9.43 -10.898 -20.234 1 85.88 92 GLU B N 1
ATOM 2336 C CA . GLU B 1 92 ? 10.164 -11.102 -18.984 1 85.88 92 GLU B CA 1
ATOM 2337 C C . GLU B 1 92 ? 9.375 -11.984 -18.031 1 85.88 92 GLU B C 1
ATOM 2339 O O . GLU B 1 92 ? 8.148 -11.906 -17.969 1 85.88 92 GLU B O 1
ATOM 2344 N N . GLU B 1 93 ? 10.055 -12.922 -17.453 1 90.94 93 GLU B N 1
ATOM 2345 C CA . GLU B 1 93 ? 9.422 -13.75 -16.422 1 90.94 93 GLU B CA 1
ATOM 2346 C C . GLU B 1 93 ? 9.047 -12.93 -15.195 1 90.94 93 GLU B C 1
ATOM 2348 O O . GLU B 1 93 ? 9.82 -12.078 -14.75 1 90.94 93 GLU B O 1
ATOM 2353 N N . ALA B 1 94 ? 7.891 -13.188 -14.711 1 94.56 94 ALA B N 1
ATOM 2354 C CA . ALA B 1 94 ? 7.434 -12.477 -13.523 1 94.56 94 ALA B CA 1
ATOM 2355 C C . ALA B 1 94 ? 8.273 -12.844 -12.305 1 94.56 94 ALA B C 1
ATOM 2357 O O . ALA B 1 94 ? 8.523 -14.023 -12.047 1 94.56 94 ALA B O 1
ATOM 2358 N N . LEU B 1 95 ? 8.75 -11.844 -11.648 1 94.06 95 LEU B N 1
ATOM 2359 C CA . LEU B 1 95 ? 9.477 -12.07 -10.398 1 94.06 95 LEU B CA 1
ATOM 2360 C C . LEU B 1 95 ? 8.539 -11.984 -9.203 1 94.06 95 LEU B C 1
ATOM 2362 O O . LEU B 1 95 ? 7.766 -11.031 -9.078 1 94.06 95 LEU B O 1
ATOM 2366 N N . PRO B 1 96 ? 8.602 -12.961 -8.32 1 96.5 96 PRO B N 1
ATOM 2367 C CA . PRO B 1 96 ? 7.68 -12.977 -7.184 1 96.5 96 PRO B CA 1
ATOM 2368 C C . PRO B 1 96 ? 7.934 -11.828 -6.207 1 96.5 96 PRO B C 1
ATOM 2370 O O . PRO B 1 96 ? 9.086 -11.469 -5.957 1 96.5 96 PRO B O 1
ATOM 2373 N N . ALA B 1 97 ? 6.852 -11.227 -5.727 1 97.88 97 ALA B N 1
ATOM 2374 C CA . ALA B 1 97 ? 6.906 -10.297 -4.602 1 97.88 97 ALA B CA 1
ATOM 2375 C C . ALA B 1 97 ? 6.711 -11.031 -3.277 1 97.88 97 ALA B C 1
ATOM 2377 O O . ALA B 1 97 ? 5.59 -11.117 -2.77 1 97.88 97 ALA B O 1
ATOM 2378 N N . VAL B 1 98 ? 7.812 -11.461 -2.707 1 96.69 98 VAL B N 1
ATOM 2379 C CA . VAL B 1 98 ? 7.75 -12.297 -1.51 1 96.69 98 VAL B CA 1
ATOM 2380 C C . VAL B 1 98 ? 7.352 -11.438 -0.308 1 96.69 98 VAL B C 1
ATOM 2382 O O . VAL B 1 98 ? 7.453 -10.211 -0.351 1 96.69 98 VAL B O 1
ATOM 2385 N N . CYS B 1 99 ? 6.871 -12.102 0.702 1 97.81 99 CYS B N 1
ATOM 2386 C CA . CYS B 1 99 ? 6.496 -11.453 1.955 1 97.81 99 CYS B CA 1
ATOM 2387 C C . CYS B 1 99 ? 7.715 -10.859 2.648 1 97.81 99 CYS B C 1
ATOM 2389 O O . CYS B 1 99 ? 8.578 -11.594 3.135 1 97.81 99 CYS B O 1
ATOM 2391 N N . LYS B 1 100 ? 7.773 -9.516 2.725 1 98.31 100 LYS B N 1
ATOM 2392 C CA . LYS B 1 100 ? 8.883 -8.836 3.379 1 98.31 100 LYS B CA 1
ATOM 2393 C C . LYS B 1 100 ? 8.516 -7.398 3.74 1 98.31 100 LYS B C 1
ATOM 2395 O O . LYS B 1 100 ? 7.414 -6.938 3.428 1 98.31 100 LYS B O 1
ATOM 2400 N N . VAL B 1 101 ? 9.375 -6.781 4.414 1 98.69 101 VAL B N 1
ATOM 2401 C CA . VAL B 1 101 ? 9.141 -5.406 4.852 1 98.69 101 VAL B CA 1
ATOM 2402 C C . VAL B 1 101 ? 9.32 -4.453 3.674 1 98.69 101 VAL B C 1
ATOM 2404 O O . VAL B 1 101 ? 10.305 -4.539 2.939 1 98.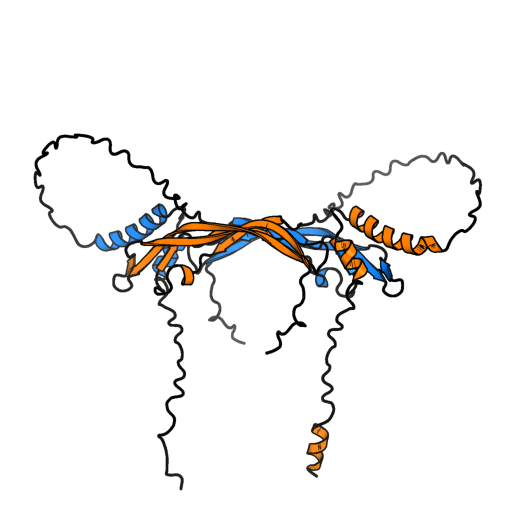69 101 VAL B O 1
ATOM 2407 N N . ARG B 1 102 ? 8.359 -3.605 3.473 1 98.62 102 ARG B N 1
ATOM 2408 C CA . ARG B 1 102 ? 8.438 -2.578 2.441 1 98.62 102 ARG B CA 1
ATOM 2409 C C . ARG B 1 102 ? 7.969 -1.229 2.977 1 98.62 102 ARG B C 1
ATOM 2411 O O . ARG B 1 102 ? 7.359 -1.156 4.043 1 98.62 102 ARG B O 1
ATOM 2418 N N . THR B 1 103 ? 8.305 -0.22 2.189 1 98.44 103 THR B N 1
ATOM 2419 C CA . THR B 1 103 ? 7.848 1.122 2.535 1 98.44 103 THR B CA 1
ATOM 2420 C C . THR B 1 103 ? 6.355 1.278 2.248 1 98.44 103 THR B C 1
ATOM 2422 O O . THR B 1 103 ? 5.871 0.835 1.206 1 98.44 103 THR B O 1
ATOM 2425 N N . ALA B 1 104 ? 5.66 1.786 3.164 1 98.31 104 ALA B N 1
ATOM 2426 C CA . ALA B 1 104 ? 4.238 2.088 3.031 1 98.31 104 ALA B CA 1
ATOM 2427 C C . ALA B 1 104 ? 3.922 3.486 3.553 1 98.31 104 ALA B C 1
ATOM 2429 O O . ALA B 1 104 ? 4.762 4.121 4.195 1 98.31 104 ALA B O 1
ATOM 2430 N N . ILE B 1 105 ? 2.773 3.951 3.227 1 98.38 105 ILE B N 1
ATOM 2431 C CA . ILE B 1 105 ? 2.375 5.293 3.633 1 98.38 105 ILE B CA 1
ATOM 2432 C C . ILE B 1 105 ? 1.41 5.211 4.812 1 98.38 105 ILE B C 1
ATOM 2434 O O . ILE B 1 105 ? 0.51 4.367 4.828 1 98.38 105 ILE B O 1
ATOM 2438 N N . TYR B 1 106 ? 1.671 6.059 5.762 1 97.88 106 TYR B N 1
ATOM 2439 C CA . TYR B 1 106 ? 0.746 6.219 6.879 1 97.88 106 TYR B CA 1
ATOM 2440 C C . TYR B 1 106 ? 0.2 7.641 6.934 1 97.88 106 TYR B C 1
ATOM 2442 O O . TYR B 1 106 ? 0.946 8.586 7.191 1 97.88 106 TYR B O 1
ATOM 2450 N N . GLU B 1 107 ? -1.047 7.734 6.734 1 95.94 107 GLU B N 1
ATOM 2451 C CA . GLU B 1 107 ? -1.71 9.023 6.871 1 95.94 107 GLU B CA 1
ATOM 2452 C C . GLU B 1 107 ? -2.104 9.297 8.32 1 95.94 107 GLU B C 1
ATOM 2454 O O . GLU B 1 107 ? -2.787 8.484 8.945 1 95.94 107 GLU B O 1
ATOM 2459 N N . ILE B 1 108 ? -1.694 10.383 8.812 1 94.06 108 ILE B N 1
ATOM 2460 C CA . ILE B 1 108 ? -1.965 10.719 10.203 1 94.06 108 ILE B CA 1
ATOM 2461 C C . ILE B 1 108 ? -3.432 11.102 10.367 1 94.06 108 ILE B C 1
ATOM 2463 O O . ILE B 1 108 ? -3.877 12.117 9.828 1 94.06 108 ILE B O 1
ATOM 2467 N N . PRO B 1 109 ? -4.145 10.344 11.156 1 90.06 109 PRO B N 1
ATOM 2468 C CA . PRO B 1 109 ? -5.574 10.625 11.297 1 90.06 109 PRO B CA 1
ATOM 2469 C C . PRO B 1 109 ? -5.852 11.898 12.102 1 90.06 109 PRO B C 1
ATOM 2471 O O . PRO B 1 109 ? -5.254 12.102 13.156 1 90.06 109 PRO B O 1
ATOM 2474 N N . ARG B 1 110 ? -6.699 12.602 11.688 1 84.75 110 ARG B N 1
ATOM 2475 C CA . ARG B 1 110 ? -7.078 13.836 12.367 1 84.75 110 ARG B CA 1
ATOM 2476 C C . ARG B 1 110 ? -7.641 13.555 13.75 1 84.75 110 ARG B C 1
ATOM 2478 O O . ARG B 1 110 ? -7.391 14.312 14.695 1 84.75 110 ARG B O 1
ATOM 2485 N N . SER B 1 111 ? -8.422 12.461 13.82 1 82.88 111 SER B N 1
ATOM 2486 C CA . SER B 1 111 ? -9.086 12.125 15.07 1 82.88 111 SER B CA 1
ATOM 2487 C C . SER B 1 111 ? -8.07 11.758 16.156 1 82.88 111 SER B C 1
ATOM 2489 O O . SER B 1 111 ? -8.352 11.906 17.344 1 82.88 111 SER B O 1
ATOM 2491 N N . GLU B 1 112 ? -6.941 11.305 15.727 1 83.12 112 GLU B N 1
ATOM 2492 C CA . GLU B 1 112 ? -5.934 10.875 16.688 1 83.12 112 GLU B CA 1
ATOM 2493 C C . GLU B 1 112 ? -5.094 12.055 17.172 1 83.12 112 GLU B C 1
ATOM 2495 O O . GLU B 1 112 ? -4.445 11.969 18.219 1 83.12 112 GLU B O 1
ATOM 2500 N N . VAL B 1 113 ? -5.062 13.047 16.453 1 83.31 113 VAL B N 1
ATOM 2501 C CA . VAL B 1 113 ? -4.195 14.172 16.797 1 83.31 113 VAL B CA 1
ATOM 2502 C C . VAL B 1 113 ? -5.004 15.242 17.531 1 83.31 113 VAL B C 1
ATOM 2504 O O . VAL B 1 113 ? -4.547 15.789 18.531 1 83.31 113 VAL B O 1
ATOM 2507 N N . ASP B 1 114 ? -6.098 15.688 17.016 1 76.5 114 ASP B N 1
ATOM 2508 C CA . ASP B 1 114 ? -6.98 16.656 17.656 1 76.5 114 ASP B CA 1
ATOM 2509 C C . ASP B 1 114 ? -8.445 16.375 17.312 1 76.5 114 ASP B C 1
ATOM 2511 O O . ASP B 1 114 ? -8.984 16.969 16.375 1 76.5 114 ASP B O 1
ATOM 2515 N N . PRO B 1 115 ? -9.086 15.609 18.156 1 66.75 115 PRO B N 1
ATOM 2516 C CA . PRO B 1 115 ? -10.469 15.242 17.859 1 66.75 115 PRO B CA 1
ATOM 2517 C C . PRO B 1 115 ? -11.438 16.422 17.984 1 66.75 115 PRO B C 1
ATOM 2519 O O . PRO B 1 115 ? -12.547 16.375 17.438 1 66.75 115 PRO B O 1
ATOM 2522 N N . THR B 1 116 ? -11.047 17.359 18.719 1 63.19 116 THR B N 1
ATOM 2523 C CA . THR B 1 116 ? -11.984 18.422 19.062 1 63.19 116 THR B CA 1
ATOM 2524 C C . THR B 1 116 ? -12.008 19.5 17.984 1 63.19 116 THR B C 1
ATOM 2526 O O . THR B 1 116 ? -12.945 20.297 17.922 1 63.19 116 THR B O 1
ATOM 2529 N N . SER B 1 117 ? -10.938 19.531 17.203 1 61.69 117 SER B N 1
ATOM 2530 C CA . SER B 1 117 ? -10.836 20.641 16.25 1 61.69 117 SER B CA 1
ATOM 2531 C C . SER B 1 117 ? -10.938 20.156 14.82 1 61.69 117 SER B C 1
ATOM 2533 O O . SER B 1 117 ? -10.297 19.172 14.445 1 61.69 117 SER B O 1
ATOM 2535 N N . ALA B 1 118 ? -12.023 20.656 14.133 1 64.25 118 ALA B N 1
ATOM 2536 C CA . ALA B 1 118 ? -12.219 20.234 12.742 1 64.25 118 ALA B CA 1
ATOM 2537 C C . ALA B 1 118 ? -11.484 21.156 11.781 1 64.25 118 ALA B C 1
ATOM 2539 O O . ALA B 1 118 ? -11.32 20.828 10.602 1 64.25 118 ALA B O 1
ATOM 2540 N N . ASN B 1 119 ? -10.945 22.297 12.328 1 76.12 119 ASN B N 1
ATOM 2541 C CA . ASN B 1 119 ? -10.414 23.312 11.422 1 76.12 119 ASN B CA 1
ATOM 2542 C C . ASN B 1 119 ? -8.906 23.484 11.602 1 76.12 119 ASN B C 1
ATOM 2544 O O . ASN B 1 119 ? -8.445 24.578 11.945 1 76.12 119 ASN B O 1
ATOM 2548 N N . PHE B 1 120 ? -8.25 22.453 11.469 1 83.69 120 PHE B N 1
ATOM 2549 C CA . PHE B 1 120 ? -6.801 22.594 11.609 1 83.69 120 PHE B CA 1
ATOM 2550 C C . PHE B 1 120 ? -6.074 21.875 10.477 1 83.69 120 PHE B C 1
ATOM 2552 O O . PHE B 1 120 ? -6.652 21.016 9.812 1 83.69 120 PHE B O 1
ATOM 2559 N N . ILE B 1 121 ? -4.906 22.328 10.234 1 87.06 121 ILE B N 1
ATOM 2560 C CA . ILE B 1 121 ? -3.996 21.719 9.266 1 87.06 121 ILE B CA 1
ATOM 2561 C C . ILE B 1 121 ? -2.969 20.859 9.992 1 87.06 121 ILE B C 1
ATOM 2563 O O . ILE B 1 121 ? -2.363 21.297 10.977 1 87.06 121 ILE B O 1
ATOM 2567 N N . ILE B 1 122 ? -2.873 19.609 9.531 1 91.06 122 ILE B N 1
ATOM 2568 C CA . ILE B 1 122 ? -1.835 18.734 10.062 1 91.06 122 ILE B CA 1
ATOM 2569 C C . ILE B 1 122 ? -0.644 18.703 9.109 1 91.06 122 ILE B C 1
ATOM 2571 O O . ILE B 1 122 ? -0.811 18.516 7.902 1 91.06 122 ILE B O 1
ATOM 2575 N N . TRP B 1 123 ? 0.539 18.891 9.742 1 92.06 123 TRP B N 1
ATOM 2576 C CA . TRP B 1 123 ? 1.737 18.719 8.922 1 92.06 123 TRP B CA 1
ATOM 2577 C C . TRP B 1 123 ? 2.771 17.859 9.641 1 92.06 123 TRP B C 1
ATOM 2579 O O . TRP B 1 123 ? 3.164 18.156 10.773 1 92.06 123 TRP B O 1
ATOM 2589 N N . PRO B 1 124 ? 3.43 16.922 8.945 1 93.94 124 PRO B N 1
ATOM 2590 C CA . PRO B 1 124 ? 2.979 16.484 7.625 1 93.94 124 PRO B CA 1
ATOM 2591 C C . PRO B 1 124 ? 1.691 15.664 7.688 1 93.94 124 PRO B C 1
ATOM 2593 O O . PRO B 1 124 ? 1.344 15.133 8.742 1 93.94 124 PRO B O 1
ATOM 2596 N N . PRO B 1 125 ? 0.993 15.672 6.539 1 94.25 125 PRO B N 1
ATOM 2597 C CA . PRO B 1 125 ? -0.253 14.906 6.535 1 94.25 125 PRO B CA 1
ATOM 2598 C C . PRO B 1 125 ? -0.014 13.398 6.582 1 94.25 125 PRO B C 1
ATOM 2600 O O . PRO B 1 125 ? -0.875 12.648 7.047 1 94.25 125 PRO B O 1
ATOM 2603 N N . CYS B 1 126 ? 1.122 12.961 5.961 1 96.88 126 CYS B N 1
ATOM 2604 C CA . CYS B 1 126 ? 1.425 11.531 6.012 1 96.88 126 CYS B CA 1
ATOM 2605 C C . CYS B 1 126 ? 2.93 11.297 6.059 1 96.88 126 CYS B C 1
ATOM 2607 O O . CYS B 1 126 ? 3.715 12.195 5.766 1 96.88 126 CYS B O 1
ATOM 2609 N N . VAL B 1 127 ? 3.287 10.109 6.531 1 97.31 127 VAL B N 1
ATOM 2610 C CA . VAL B 1 127 ? 4.688 9.742 6.711 1 97.31 127 VAL B CA 1
ATOM 2611 C C . VAL B 1 127 ? 4.941 8.359 6.117 1 97.31 127 VAL B C 1
ATOM 2613 O O . VAL B 1 127 ? 3.998 7.598 5.875 1 97.31 127 VAL B O 1
ATOM 2616 N N . GLU B 1 128 ? 6.238 8.125 5.852 1 97.94 128 GLU B N 1
ATOM 2617 C CA . GLU B 1 128 ? 6.629 6.785 5.418 1 97.94 128 GLU B CA 1
ATOM 2618 C C . GLU B 1 128 ? 6.84 5.859 6.613 1 97.94 128 GLU B C 1
ATOM 2620 O O . GLU B 1 128 ? 7.406 6.266 7.629 1 97.94 128 GLU B O 1
ATOM 2625 N N . VAL B 1 129 ? 6.336 4.719 6.484 1 98.31 129 VAL B N 1
ATOM 2626 C CA . VAL B 1 129 ? 6.555 3.674 7.48 1 98.31 129 VAL B CA 1
ATOM 2627 C C . VAL B 1 129 ? 7.02 2.393 6.793 1 98.31 129 VAL B C 1
ATOM 2629 O O . VAL B 1 129 ? 7.191 2.363 5.57 1 98.31 129 VAL B O 1
ATOM 2632 N N . LYS B 1 130 ? 7.328 1.384 7.637 1 98.69 130 LYS B N 1
ATOM 2633 C CA . LYS B 1 130 ? 7.68 0.058 7.137 1 98.69 130 LYS B CA 1
ATOM 2634 C C . LYS B 1 130 ? 6.605 -0.965 7.488 1 98.69 130 LYS B C 1
ATOM 2636 O O . LYS B 1 130 ? 6.238 -1.114 8.656 1 98.69 130 LYS B O 1
ATOM 2641 N N . ARG B 1 131 ? 6.074 -1.617 6.469 1 98.75 131 ARG B N 1
ATOM 2642 C CA . ARG B 1 131 ? 4.992 -2.58 6.656 1 98.75 131 ARG B CA 1
ATOM 2643 C C . ARG B 1 131 ? 5.273 -3.873 5.898 1 98.75 131 ARG B C 1
ATOM 2645 O O . ARG B 1 131 ? 5.961 -3.863 4.875 1 98.75 131 ARG B O 1
ATOM 2652 N N . CYS B 1 132 ? 4.75 -4.891 6.457 1 98.75 132 CYS B N 1
ATOM 2653 C CA . CYS B 1 132 ? 4.855 -6.176 5.773 1 98.75 132 CYS B CA 1
ATOM 2654 C C . CYS B 1 132 ? 3.885 -6.246 4.598 1 98.75 132 CYS B C 1
ATOM 2656 O O . CYS B 1 132 ? 2.676 -6.094 4.777 1 98.75 132 CYS B O 1
ATOM 2658 N N . THR B 1 133 ? 4.418 -6.449 3.387 1 98.38 133 THR B N 1
ATOM 2659 C CA . THR B 1 133 ? 3.613 -6.637 2.186 1 98.38 133 THR B CA 1
ATOM 2660 C C . THR B 1 133 ? 4.18 -7.762 1.324 1 98.38 133 THR B C 1
ATOM 2662 O O . THR B 1 133 ? 5.293 -8.234 1.562 1 98.38 133 THR B O 1
ATOM 2665 N N . GLY B 1 134 ? 3.381 -8.117 0.324 1 98.12 134 GLY B N 1
ATOM 2666 C CA . GLY B 1 134 ? 3.76 -9.234 -0.528 1 98.12 134 GLY B CA 1
ATOM 2667 C C . GLY B 1 134 ? 2.861 -10.445 -0.362 1 98.12 134 GLY B C 1
ATOM 2668 O O . GLY B 1 134 ? 1.886 -10.398 0.391 1 98.12 134 GLY B O 1
ATOM 2669 N N . CYS B 1 135 ? 3.258 -11.492 -1.141 1 96.31 135 CYS B N 1
ATOM 2670 C CA . CYS B 1 135 ? 2.416 -12.68 -1.14 1 96.31 135 CYS B CA 1
ATOM 2671 C C . CYS B 1 135 ? 3.176 -13.883 -0.594 1 96.31 135 CYS B C 1
ATOM 2673 O O . CYS B 1 135 ? 4.41 -13.898 -0.594 1 96.31 135 CYS B O 1
ATOM 2675 N N . CYS B 1 136 ? 2.391 -14.797 -0.129 1 95.12 136 CYS B N 1
ATOM 2676 C CA . CYS B 1 136 ? 2.916 -16.062 0.362 1 95.12 136 CYS B CA 1
ATOM 2677 C C . CYS B 1 136 ? 2.742 -17.172 -0.678 1 95.12 136 CYS B C 1
ATOM 2679 O O . CYS B 1 136 ? 2.299 -16.906 -1.797 1 95.12 136 CYS B O 1
ATOM 2681 N N . ASN B 1 137 ? 3.162 -18.359 -0.359 1 90.25 137 ASN B N 1
ATOM 2682 C CA . ASN B 1 137 ? 3.172 -19.453 -1.332 1 90.25 137 ASN B CA 1
ATOM 2683 C C . ASN B 1 137 ? 1.758 -19.844 -1.744 1 90.25 137 ASN B C 1
ATOM 2685 O O . ASN B 1 137 ? 1.532 -20.266 -2.883 1 90.25 137 ASN B O 1
ATOM 2689 N N . THR B 1 138 ? 0.887 -19.781 -0.784 1 87.38 138 THR B N 1
ATOM 2690 C CA . THR B 1 138 ? -0.49 -20.188 -1.052 1 87.38 138 THR B CA 1
ATOM 2691 C C . THR B 1 138 ? -1.463 -19.078 -0.655 1 87.38 138 THR B C 1
ATOM 2693 O O . THR B 1 138 ? -1.134 -18.219 0.166 1 87.38 138 THR B O 1
ATOM 2696 N N . SER B 1 139 ? -2.648 -19.141 -1.258 1 83.19 139 SER B N 1
ATOM 2697 C CA . SER B 1 139 ? -3.627 -18.078 -1.076 1 83.19 139 SER B CA 1
ATOM 2698 C C . SER B 1 139 ? -4.211 -18.094 0.333 1 83.19 139 SER B C 1
ATOM 2700 O O . SER B 1 139 ? -4.805 -17.109 0.777 1 83.19 139 SER B O 1
ATOM 2702 N N . ASN B 1 140 ? -4.043 -19.219 1.017 1 85.81 140 ASN B N 1
ATOM 2703 C CA . ASN B 1 140 ? -4.586 -19.312 2.367 1 85.81 140 ASN B CA 1
ATOM 2704 C C . ASN B 1 140 ? -3.596 -18.812 3.408 1 85.81 140 ASN B C 1
ATOM 2706 O O . ASN B 1 140 ? -3.816 -18.953 4.609 1 85.81 140 ASN B O 1
ATOM 2710 N N . MET B 1 141 ? -2.586 -18.297 2.959 1 92.12 141 MET B N 1
ATOM 2711 C CA . MET B 1 141 ? -1.607 -17.656 3.836 1 92.12 141 MET B CA 1
ATOM 2712 C C . MET B 1 141 ? -1.6 -16.156 3.631 1 92.12 141 MET B C 1
ATOM 2714 O O . MET B 1 141 ? -1.961 -15.664 2.559 1 92.12 141 MET B O 1
ATOM 2718 N N . ARG B 1 142 ? -1.178 -15.508 4.672 1 95.69 142 ARG B N 1
ATOM 2719 C CA . ARG B 1 142 ? -1.091 -14.055 4.582 1 95.69 142 ARG B CA 1
ATOM 2720 C C . ARG B 1 142 ? 0.216 -13.539 5.176 1 95.69 142 ARG B C 1
ATOM 2722 O O . ARG B 1 142 ? 0.671 -14.039 6.207 1 95.69 142 ARG B O 1
ATOM 2729 N N . CYS B 1 143 ? 0.698 -12.57 4.5 1 97.69 143 CYS B N 1
ATOM 2730 C CA . CYS B 1 143 ? 1.889 -11.875 4.969 1 97.69 143 CYS B CA 1
ATOM 2731 C C . CYS B 1 143 ? 1.554 -10.945 6.129 1 97.69 143 CYS B C 1
ATOM 2733 O O . CYS B 1 143 ? 0.698 -10.07 6.004 1 97.69 143 CYS B O 1
ATOM 2735 N N . GLN B 1 144 ? 2.219 -11.148 7.289 1 97.44 144 GLN B N 1
ATOM 2736 C CA . GLN B 1 144 ? 1.878 -10.336 8.453 1 97.44 144 GLN B CA 1
ATOM 2737 C C . GLN B 1 144 ? 3.115 -10.031 9.289 1 97.44 144 GLN B C 1
ATOM 2739 O O . GLN B 1 144 ? 4.148 -10.688 9.141 1 97.44 144 GLN B O 1
ATOM 2744 N N . ALA B 1 145 ? 3.014 -9.07 10.172 1 98.25 145 ALA B N 1
ATOM 2745 C CA . ALA B 1 145 ? 4.125 -8.641 11.023 1 98.25 145 ALA B CA 1
ATOM 2746 C C . ALA B 1 145 ? 4.367 -9.633 12.148 1 98.25 145 ALA B C 1
ATOM 2748 O O . ALA B 1 145 ? 3.438 -9.992 12.875 1 98.25 145 ALA B O 1
ATOM 2749 N N . ALA B 1 146 ? 5.598 -10.094 12.25 1 97.81 146 ALA B N 1
ATOM 2750 C CA . ALA B 1 146 ? 5.996 -10.922 13.383 1 97.81 146 ALA B CA 1
ATOM 2751 C C . ALA B 1 146 ? 6.539 -10.062 14.523 1 97.81 146 ALA B C 1
ATOM 2753 O O . ALA B 1 146 ? 6.449 -10.445 15.695 1 97.81 146 ALA B O 1
ATOM 2754 N N . ARG B 1 147 ? 7.098 -8.883 14.195 1 98.56 147 ARG B N 1
ATOM 2755 C CA . ARG B 1 147 ? 7.617 -7.918 15.156 1 98.56 147 ARG B CA 1
ATOM 2756 C C . ARG B 1 147 ? 7.242 -6.492 14.766 1 98.56 147 ARG B C 1
ATOM 2758 O O 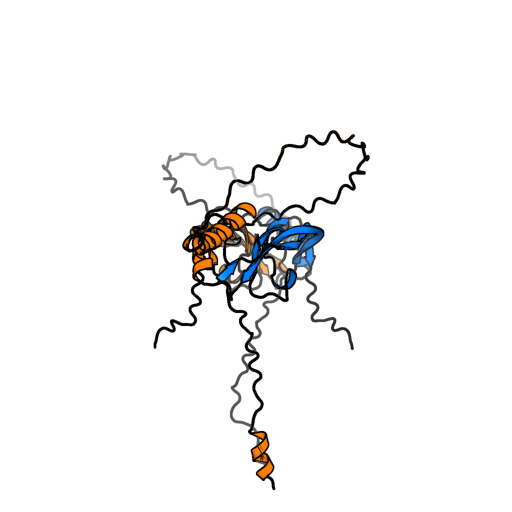. ARG B 1 147 ? 7.406 -6.102 13.609 1 98.56 147 ARG B O 1
ATOM 2765 N N . LYS B 1 148 ? 6.816 -5.789 15.719 1 98.31 148 LYS B N 1
ATOM 2766 C CA . LYS B 1 148 ? 6.395 -4.41 15.492 1 98.31 148 LYS B CA 1
ATOM 2767 C C . LYS B 1 148 ? 7.152 -3.447 16.406 1 98.31 148 LYS B C 1
ATOM 2769 O O . LYS B 1 148 ? 7.637 -3.844 17.469 1 98.31 148 LYS B O 1
ATOM 2774 N N . HIS B 1 149 ? 7.375 -2.287 15.898 1 97.31 149 HIS B N 1
ATOM 2775 C CA . HIS B 1 149 ? 8.008 -1.189 16.625 1 97.31 149 HIS B CA 1
ATOM 2776 C C . HIS B 1 149 ? 7.207 0.1 16.484 1 97.31 149 HIS B C 1
ATOM 2778 O O . HIS B 1 149 ? 6.781 0.449 15.375 1 97.31 149 HIS B O 1
ATOM 2784 N N . TYR B 1 150 ? 7.031 0.718 17.609 1 96.5 150 TYR B N 1
ATOM 2785 C CA . TYR B 1 150 ? 6.266 1.959 17.594 1 96.5 150 TYR B CA 1
ATOM 2786 C C . TYR B 1 150 ? 7.168 3.162 17.828 1 96.5 150 TYR B C 1
ATOM 2788 O O . TYR B 1 150 ? 8.117 3.09 18.609 1 96.5 150 TYR B O 1
ATOM 2796 N N . ARG B 1 151 ? 6.875 4.207 17.094 1 94.75 151 ARG B N 1
ATOM 2797 C CA . ARG B 1 151 ? 7.613 5.457 17.234 1 94.75 151 ARG B CA 1
ATOM 2798 C C . ARG B 1 151 ? 6.664 6.645 17.359 1 94.75 151 ARG B C 1
ATOM 2800 O O . ARG B 1 151 ? 5.617 6.676 16.703 1 94.75 151 ARG B O 1
ATOM 2807 N N . THR B 1 152 ? 7.082 7.543 18.203 1 94.19 152 THR B N 1
ATOM 2808 C CA . THR B 1 152 ? 6.355 8.805 18.297 1 94.19 152 THR B CA 1
ATOM 2809 C C . THR B 1 152 ? 7.051 9.891 17.484 1 94.19 152 THR B C 1
ATOM 2811 O O . THR B 1 152 ? 8.258 10.109 17.625 1 94.19 152 THR B O 1
ATOM 2814 N N . VAL B 1 153 ? 6.375 10.484 16.672 1 93.56 153 VAL B N 1
ATOM 2815 C CA . VAL B 1 153 ? 6.949 11.555 15.859 1 93.56 153 VAL B CA 1
ATOM 2816 C C . VAL B 1 153 ? 6.23 12.867 16.141 1 93.56 153 VAL B C 1
ATOM 2818 O O . VAL B 1 153 ? 5.047 12.875 16.484 1 93.56 153 VAL B O 1
ATOM 2821 N N . LYS B 1 154 ? 6.988 13.906 15.977 1 92.5 154 LYS B N 1
ATOM 2822 C CA . LYS B 1 154 ? 6.434 15.242 16.203 1 92.5 154 LYS B CA 1
ATOM 2823 C C . LYS B 1 154 ? 5.766 15.773 14.945 1 92.5 154 LYS B C 1
ATOM 2825 O O . LYS B 1 154 ? 6.324 15.68 13.852 1 92.5 154 LYS B O 1
ATOM 2830 N N . ILE B 1 155 ? 4.598 16.281 15.109 1 93.88 155 ILE B N 1
ATOM 2831 C CA . ILE B 1 155 ? 3.863 16.938 14.023 1 93.88 155 ILE B CA 1
ATOM 2832 C C . ILE B 1 155 ? 3.438 18.328 14.453 1 93.88 155 ILE B C 1
ATOM 2834 O O . ILE B 1 155 ? 3.613 18.719 15.609 1 93.88 155 ILE B O 1
ATOM 2838 N N . CYS B 1 156 ? 2.984 19.047 13.477 1 91.56 156 CYS B N 1
ATOM 2839 C CA . CYS B 1 156 ? 2.516 20.406 13.75 1 91.56 156 CYS B CA 1
ATOM 2840 C C . CYS B 1 156 ? 1.051 20.562 13.359 1 91.56 156 CYS B C 1
ATOM 2842 O O . CYS B 1 156 ? 0.62 20.047 12.328 1 91.56 156 CYS B O 1
ATOM 2844 N N . LEU B 1 157 ? 0.352 21.219 14.25 1 90.06 157 LEU B N 1
ATOM 2845 C CA . LEU B 1 157 ? -1.055 21.516 14.016 1 90.06 157 LEU B CA 1
ATOM 2846 C C . LEU B 1 157 ? -1.272 23.016 13.891 1 90.06 157 LEU B C 1
ATOM 2848 O O . LEU B 1 157 ? -0.781 23.797 14.719 1 90.06 157 LEU B O 1
ATOM 2852 N N . TRP B 1 158 ? -1.953 23.391 12.758 1 87.38 158 TRP B N 1
ATOM 2853 C CA . TRP B 1 158 ? -2.271 24.812 12.57 1 87.38 158 TRP B CA 1
ATOM 2854 C C . TRP B 1 158 ? -3.781 25.016 12.531 1 87.38 158 TRP B C 1
ATOM 2856 O O . TRP B 1 158 ? -4.457 24.562 11.609 1 87.38 158 TRP B O 1
ATOM 2866 N N . SER B 1 159 ? -4.191 25.719 13.539 1 83.31 159 SER B N 1
ATOM 2867 C CA . SER B 1 159 ? -5.617 26.031 13.562 1 83.31 159 SER B CA 1
ATOM 2868 C C . SER B 1 159 ? -5.934 27.219 12.648 1 83.31 159 SER B C 1
ATOM 2870 O O . SER B 1 159 ? -5.051 28.016 12.336 1 83.31 159 SER B O 1
ATOM 2872 N N . TRP B 1 160 ? -7.086 27.203 12.141 1 81.44 160 TRP B N 1
ATOM 2873 C CA . TRP B 1 160 ? -7.57 28.312 11.336 1 81.44 160 TRP B CA 1
ATOM 2874 C C . TRP B 1 160 ? -8.68 29.062 12.062 1 81.44 160 TRP B C 1
ATOM 2876 O O . TRP B 1 160 ? -9.641 28.453 12.539 1 81.44 160 TRP B O 1
ATOM 2886 N N . SER B 1 161 ? -8.469 30.359 12.148 1 80.19 161 SER B N 1
ATOM 2887 C CA . SER B 1 161 ? -9.508 31.203 12.734 1 80.19 161 SER B CA 1
ATOM 2888 C C . SER B 1 161 ? -10.492 31.688 11.672 1 80.19 161 SER B C 1
ATOM 2890 O O . SER B 1 161 ? -10.141 32.5 10.828 1 80.19 161 SER B O 1
ATOM 2892 N N . GLN B 1 162 ? -11.641 31.203 11.727 1 77.31 162 GLN B N 1
ATOM 2893 C CA . GLN B 1 162 ? -12.664 31.625 10.781 1 77.31 162 GLN B CA 1
ATOM 2894 C C . GLN B 1 162 ? -13.023 33.094 10.992 1 77.31 162 GLN B C 1
ATOM 2896 O O . GLN B 1 162 ? -13.344 33.812 10.039 1 77.31 162 GLN B O 1
ATOM 2901 N N . ALA B 1 163 ? -13.008 33.5 12.211 1 79.44 163 ALA B N 1
ATOM 2902 C CA . ALA B 1 163 ? -13.367 34.875 12.555 1 79.44 163 ALA B CA 1
ATOM 2903 C C . ALA B 1 163 ? -12.328 35.875 12.023 1 79.44 163 ALA B C 1
ATOM 2905 O O . ALA B 1 163 ? -12.688 36.906 11.492 1 79.44 163 ALA B O 1
ATOM 2906 N N . ARG B 1 164 ? -11.109 35.469 12.133 1 80 164 ARG B N 1
ATOM 2907 C CA . ARG B 1 164 ? -10.031 36.375 11.727 1 80 164 ARG B CA 1
ATOM 2908 C C . ARG B 1 164 ? -9.562 36.062 10.312 1 80 164 ARG B C 1
ATOM 2910 O O . ARG B 1 164 ? -8.812 36.812 9.711 1 80 164 ARG B O 1
ATOM 2917 N N . LEU B 1 165 ? -10.078 34.969 9.812 1 79.81 165 LEU B N 1
ATOM 2918 C CA . LEU B 1 165 ? -9.68 34.469 8.5 1 79.81 165 LEU B CA 1
ATOM 2919 C C . LEU B 1 165 ? -8.156 34.375 8.391 1 79.81 165 LEU B C 1
ATOM 2921 O O . LEU B 1 165 ? -7.566 34.844 7.418 1 79.81 165 LEU B O 1
ATOM 2925 N N . GLU B 1 166 ? -7.52 33.969 9.469 1 81.38 166 GLU B N 1
ATOM 2926 C CA . GLU B 1 166 ? -6.07 33.812 9.539 1 81.38 166 GLU B CA 1
ATOM 2927 C C . GLU B 1 166 ? -5.695 32.531 10.305 1 81.38 166 GLU B C 1
ATOM 2929 O O . GLU B 1 166 ? -6.477 32.031 11.117 1 81.38 166 GLU B O 1
ATOM 2934 N N . PRO B 1 167 ? -4.473 32.125 10 1 82.69 167 PRO B N 1
ATOM 2935 C CA . PRO B 1 167 ? -3.998 30.984 10.773 1 82.69 167 PRO B CA 1
ATOM 2936 C C . PRO B 1 167 ? -3.715 31.312 12.234 1 82.69 167 PRO B C 1
ATOM 2938 O O . PRO B 1 167 ? -3.234 32.406 12.531 1 82.69 167 PRO B O 1
ATOM 2941 N N . GLY B 1 168 ? -4.184 30.391 13.07 1 79.06 168 GLY B N 1
ATOM 2942 C CA . GLY B 1 168 ? -3.85 30.547 14.477 1 79.06 168 GLY B CA 1
ATOM 2943 C C . GLY B 1 168 ? -2.42 30.156 14.797 1 79.06 168 GLY B C 1
ATOM 2944 O O . GLY B 1 168 ? -1.574 30.078 13.906 1 79.06 168 GLY B O 1
ATOM 2945 N N . THR B 1 169 ? -2.061 30.172 16.062 1 80.75 169 THR B N 1
ATOM 2946 C CA . THR B 1 169 ? -0.738 29.781 16.531 1 80.75 169 THR B CA 1
ATOM 2947 C C . THR B 1 169 ? -0.533 28.281 16.344 1 80.75 169 THR B C 1
ATOM 2949 O O . THR B 1 169 ? -1.417 27.484 16.672 1 80.75 169 THR B O 1
ATOM 2952 N N . PRO B 1 170 ? 0.567 27.984 15.719 1 86 170 PRO B N 1
ATOM 2953 C CA . PRO B 1 170 ? 0.857 26.547 15.555 1 86 170 PRO B CA 1
ATOM 2954 C C . PRO B 1 170 ? 1.004 25.828 16.891 1 86 170 PRO B C 1
ATOM 2956 O O . PRO B 1 170 ? 1.521 26.391 17.859 1 86 170 PRO B O 1
ATOM 2959 N N . ARG B 1 171 ? 0.475 24.656 16.906 1 88.25 171 ARG B N 1
ATOM 2960 C CA . ARG B 1 171 ? 0.626 23.781 18.078 1 88.25 171 ARG B CA 1
ATOM 2961 C C . ARG B 1 171 ? 1.441 22.547 17.719 1 88.25 171 ARG B C 1
ATOM 2963 O O . ARG B 1 171 ? 1.338 22.016 16.609 1 88.25 171 ARG B O 1
ATOM 2970 N N . SER B 1 172 ? 2.266 22.203 18.656 1 88.69 172 SER B N 1
ATOM 2971 C CA . SER B 1 172 ? 3.006 20.953 18.484 1 88.69 172 SER B CA 1
ATOM 2972 C C . SER B 1 172 ? 2.145 19.75 18.844 1 88.69 172 SER B C 1
ATOM 2974 O O . SER B 1 172 ? 1.389 19.781 19.812 1 88.69 172 SER B O 1
ATOM 2976 N N . GLY B 1 173 ? 2.17 18.766 17.906 1 89.06 173 GLY B N 1
ATOM 2977 C CA . GLY B 1 173 ? 1.481 17.516 18.172 1 89.06 173 GLY B CA 1
ATOM 2978 C C . GLY B 1 173 ? 2.379 16.297 18.016 1 89.06 173 GLY B C 1
ATOM 2979 O O . GLY B 1 173 ? 3.564 16.438 17.703 1 89.06 173 GLY B O 1
ATOM 2980 N N . ARG B 1 174 ? 1.779 15.195 18.438 1 91.44 174 ARG B N 1
ATOM 2981 C CA . ARG B 1 174 ? 2.504 13.93 18.328 1 91.44 174 ARG B CA 1
ATOM 2982 C C . ARG B 1 174 ? 1.664 12.883 17.609 1 91.44 174 ARG B C 1
ATOM 2984 O O . ARG B 1 174 ? 0.44 12.852 17.766 1 91.44 174 ARG B O 1
ATOM 2991 N N . ALA B 1 175 ? 2.322 12.109 16.828 1 93.56 175 ALA B N 1
ATOM 2992 C CA . ALA B 1 175 ? 1.686 10.953 16.188 1 93.56 175 ALA B CA 1
ATOM 2993 C C . ALA B 1 175 ? 2.463 9.672 16.469 1 93.56 175 ALA B C 1
ATOM 2995 O O . ALA B 1 175 ? 3.695 9.68 16.484 1 93.56 175 ALA B O 1
ATOM 2996 N N . ILE B 1 176 ? 1.729 8.625 16.672 1 94.62 176 ILE B N 1
ATOM 2997 C CA . ILE B 1 176 ? 2.348 7.324 16.906 1 94.62 176 ILE B CA 1
ATOM 2998 C C . ILE B 1 176 ? 2.318 6.5 15.625 1 94.62 176 ILE B C 1
ATOM 3000 O O . ILE B 1 176 ? 1.249 6.258 15.062 1 94.62 176 ILE B O 1
ATOM 3004 N N . THR B 1 177 ? 3.473 6.168 15.195 1 95.81 177 THR B N 1
ATOM 3005 C CA . THR B 1 177 ? 3.586 5.387 13.969 1 95.81 177 THR B CA 1
ATOM 3006 C C . THR B 1 177 ? 4.055 3.965 14.273 1 95.81 177 THR B C 1
ATOM 3008 O O . THR B 1 177 ? 4.875 3.756 15.164 1 95.81 177 THR B O 1
ATOM 3011 N N . LYS B 1 178 ? 3.449 3.049 13.555 1 97.44 178 LYS B N 1
ATOM 3012 C CA . LYS B 1 178 ? 3.775 1.633 13.703 1 97.44 178 LYS B CA 1
ATOM 3013 C C . LYS B 1 178 ? 4.691 1.158 12.578 1 97.44 178 LYS B C 1
ATOM 3015 O O . LYS B 1 178 ? 4.414 1.398 11.398 1 97.44 178 LYS B O 1
ATOM 3020 N N . TYR B 1 179 ? 5.824 0.492 12.953 1 98.31 179 TYR B N 1
ATOM 3021 C CA . TYR B 1 179 ? 6.777 -0.078 12.008 1 98.31 179 TYR B CA 1
ATOM 3022 C C . TYR B 1 179 ? 6.863 -1.592 12.164 1 98.31 179 TYR B C 1
ATOM 3024 O O . TYR B 1 179 ? 6.949 -2.102 13.289 1 98.31 179 TYR B O 1
ATOM 3032 N N . HIS B 1 180 ? 6.77 -2.209 11.023 1 98.69 180 HIS B N 1
ATOM 3033 C CA . HIS B 1 180 ? 7.016 -3.646 11.039 1 98.69 180 HIS B CA 1
ATOM 3034 C C . HIS B 1 180 ? 8.5 -3.955 10.883 1 98.69 180 HIS B C 1
ATOM 3036 O O . HIS B 1 180 ? 9.148 -3.447 9.961 1 98.69 180 HIS B O 1
ATOM 3042 N N . LYS B 1 181 ? 9.023 -4.785 11.773 1 98.56 181 LYS B N 1
ATOM 3043 C CA . LYS B 1 181 ? 10.453 -5.074 11.742 1 98.56 181 LYS B CA 1
ATOM 3044 C C . LYS B 1 181 ? 10.719 -6.449 11.133 1 98.56 181 LYS B C 1
ATOM 3046 O O . LYS B 1 181 ? 11.789 -6.684 10.562 1 98.56 181 LYS B O 1
ATOM 3051 N N . LEU B 1 182 ? 9.812 -7.348 11.312 1 98.69 182 LEU B N 1
ATOM 3052 C CA . LEU B 1 182 ? 9.914 -8.711 10.797 1 98.69 182 LEU B CA 1
ATOM 3053 C C . LEU B 1 182 ? 8.562 -9.195 10.273 1 98.69 182 LEU B C 1
ATOM 3055 O O . LEU B 1 182 ? 7.531 -8.953 10.898 1 98.69 182 LEU B O 1
ATOM 3059 N N . CYS B 1 183 ? 8.656 -9.875 9.172 1 98.5 183 CYS B N 1
ATOM 3060 C CA . CYS B 1 183 ? 7.426 -10.367 8.555 1 98.5 183 CYS B CA 1
ATOM 3061 C C . CYS B 1 183 ? 7.426 -11.891 8.484 1 98.5 183 CYS B C 1
ATOM 3063 O O . CYS B 1 183 ? 8.484 -12.516 8.414 1 98.5 183 CYS B O 1
ATOM 3065 N N . ILE B 1 184 ? 6.23 -12.477 8.5 1 97.44 184 ILE B N 1
ATOM 3066 C CA . ILE B 1 184 ? 6.086 -13.93 8.391 1 97.44 184 ILE B CA 1
ATOM 3067 C C . ILE B 1 184 ? 4.785 -14.258 7.66 1 97.44 184 ILE B C 1
ATOM 3069 O O . ILE B 1 184 ? 3.805 -13.516 7.758 1 97.44 184 ILE B O 1
ATOM 3073 N N . SER B 1 185 ? 4.848 -15.289 6.84 1 95.88 185 SER B N 1
ATOM 3074 C CA . SER B 1 185 ? 3.619 -15.82 6.258 1 95.88 185 SER B CA 1
ATOM 3075 C C . SER B 1 185 ? 2.932 -16.797 7.211 1 95.88 185 SER B C 1
ATOM 3077 O O . SER B 1 185 ? 3.537 -17.766 7.656 1 95.88 185 SER B O 1
ATOM 3079 N N . LYS B 1 186 ? 1.678 -16.5 7.527 1 93.81 186 LYS B N 1
ATOM 3080 C CA . LYS B 1 186 ? 0.901 -17.359 8.414 1 93.81 186 LYS B CA 1
ATOM 3081 C C . LYS B 1 186 ? -0.424 -17.75 7.77 1 93.81 186 LYS B C 1
ATOM 3083 O O . LYS B 1 186 ? -0.974 -17.016 6.957 1 93.81 186 LYS B O 1
ATOM 3088 N N . PHE B 1 187 ? -0.919 -18.953 8.133 1 90 187 PHE B N 1
ATOM 3089 C CA . PHE B 1 187 ? -2.217 -19.406 7.645 1 90 187 PHE B CA 1
ATOM 3090 C C . PHE B 1 187 ? -3.336 -18.531 8.188 1 90 187 PHE B C 1
ATOM 3092 O O . PHE B 1 187 ? -3.307 -18.125 9.344 1 90 187 PHE B O 1
ATOM 3099 N N . VAL B 1 188 ? -4.234 -18.016 7.312 1 82.62 188 VAL B N 1
ATOM 3100 C CA . VAL B 1 188 ? -5.395 -17.25 7.738 1 82.62 188 VAL B CA 1
ATOM 3101 C C . VAL B 1 188 ? -6.484 -18.188 8.258 1 82.62 188 VAL B C 1
ATOM 3103 O O . VAL B 1 188 ? -6.867 -19.141 7.57 1 82.62 188 VAL B O 1
ATOM 3106 N N . ILE B 1 189 ? -6.645 -18.391 9.602 1 64.12 189 ILE B N 1
ATOM 3107 C CA . ILE B 1 189 ? -7.691 -19.234 10.18 1 64.12 189 ILE B CA 1
ATOM 3108 C C . ILE B 1 189 ? -9.055 -18.609 9.891 1 64.12 189 ILE B C 1
ATOM 3110 O O . ILE B 1 189 ? -9.312 -17.453 10.242 1 64.12 189 ILE B O 1
ATOM 3114 N N . ASN B 1 190 ? -9.703 -18.797 8.867 1 55.31 190 ASN B N 1
ATOM 3115 C CA . ASN B 1 190 ? -11.102 -18.391 8.766 1 55.31 190 ASN B CA 1
ATOM 3116 C C . ASN B 1 190 ? -11.867 -18.688 10.055 1 55.31 190 ASN B C 1
ATOM 3118 O O . ASN B 1 190 ? -11.984 -19.844 10.453 1 55.31 190 ASN B O 1
ATOM 3122 N N . HIS B 1 191 ? -11.703 -17.797 11.164 1 49 191 HIS B N 1
ATOM 3123 C CA . HIS B 1 191 ? -12.555 -17.938 12.344 1 49 191 HIS B CA 1
ATOM 3124 C C . HIS B 1 191 ? -14.023 -18.047 11.961 1 49 191 HIS B C 1
ATOM 3126 O O . HIS B 1 191 ? -14.906 -17.953 12.82 1 49 191 HIS B O 1
ATOM 3132 N N . PHE B 1 192 ? -14.648 -18.109 10.984 1 42.34 192 PHE B N 1
ATOM 3133 C CA . PHE B 1 192 ? -16.078 -18.391 11.094 1 42.34 192 PHE B CA 1
ATOM 3134 C C . PHE B 1 192 ? -16.328 -19.484 12.117 1 42.34 192 PHE B C 1
ATOM 3136 O O . PHE B 1 192 ? -17.406 -19.531 12.734 1 42.34 192 PHE B O 1
ATOM 3143 N N . LEU B 1 193 ? -15.609 -20.594 12.359 1 38.69 193 LEU B N 1
ATOM 3144 C CA . LEU B 1 193 ? -16.172 -21.625 13.234 1 38.69 193 LEU B CA 1
ATOM 3145 C C . LEU B 1 193 ? -16 -21.234 14.703 1 38.69 193 LEU B C 1
ATOM 3147 O O . LEU B 1 193 ? -16.531 -21.891 15.594 1 38.69 193 LEU B O 1
ATOM 3151 N N . LEU B 1 194 ? -15.086 -20.578 15.344 1 32.28 194 LEU B N 1
ATOM 3152 C CA . LEU B 1 194 ? -15.117 -20.531 16.812 1 32.28 194 LEU B CA 1
ATOM 3153 C C . LEU B 1 194 ? -15.836 -19.281 17.297 1 32.28 194 LEU B C 1
ATOM 3155 O O . LEU B 1 194 ? -15.281 -18.188 17.266 1 32.28 194 LEU B O 1
ATOM 3159 N N . LYS B 1 195 ? -17.172 -19.078 17.078 1 34.91 195 LYS B N 1
ATOM 3160 C CA . LYS B 1 195 ? -17.938 -18.203 17.953 1 34.91 195 LYS B CA 1
ATOM 3161 C C . LYS B 1 195 ? -17.672 -18.516 19.422 1 34.91 195 LYS B C 1
ATOM 3163 O O . LYS B 1 195 ? -17.797 -19.656 19.844 1 34.91 195 LYS B O 1
ATOM 3168 N N . PRO B 1 196 ? -16.953 -17.641 20.281 1 33.19 196 PRO B N 1
ATOM 3169 C CA . PRO B 1 196 ? -17.172 -18 21.688 1 33.19 196 PRO B CA 1
ATOM 3170 C C . PRO B 1 196 ? -18.656 -18.141 22.031 1 33.19 196 PRO B C 1
ATOM 3172 O O . PRO B 1 196 ? -19.5 -17.531 21.375 1 33.19 196 PRO B O 1
ATOM 3175 N N . GLY B 1 197 ? -19.141 -19.312 22.406 1 30.09 197 GLY B N 1
ATOM 3176 C CA . GLY B 1 197 ? -20.391 -19.422 23.141 1 30.09 197 GLY B CA 1
ATOM 3177 C C . GLY B 1 197 ? -20.578 -18.328 24.172 1 30.09 197 GLY B C 1
ATOM 3178 O O . GLY B 1 197 ? -19.703 -18.109 25.016 1 30.09 197 GLY B O 1
ATOM 3179 N N . ASN B 1 198 ? -21.344 -17.203 23.969 1 22.8 198 ASN B N 1
ATOM 3180 C CA . ASN B 1 198 ? -22 -16.75 25.172 1 22.8 198 ASN B CA 1
ATOM 3181 C C . ASN B 1 198 ? -22.875 -17.844 25.797 1 22.8 198 ASN B C 1
ATOM 3183 O O . ASN B 1 198 ? -23.578 -18.547 25.078 1 22.8 198 ASN B O 1
#

Radius of gyration: 34.1 Å; Cα contacts (8 Å, |Δi|>4): 551; chains: 2; bounding box: 94×111×82 Å

Nearest PDB structures (foldseek):
  3mjk-assembly3_Y  TM=9.060E-01  e=4.753E-13  Homo sapiens
  3mjk-assembly1_B  TM=9.120E-01  e=1.391E-12  Homo sapiens
  3mjk-assembly3_X  TM=9.287E-01  e=2.067E-12  Homo sapiens
  3mjk-assembly1_A  TM=8.526E-01  e=5.030E-13  Homo sapiens
  4qci-assembly1_D  TM=9.143E-01  e=2.193E-08  Homo sapiens

Organism: Oreochromis niloticus (NCBI:txid8128)

Secondary structure (DSSP, 8-state):
-------S------------------HHHHHHHHTS---SHHHHHHHHHHHHHHHHTTT--------------------------------EEPPB-BSEEEEEEEEPPHHHH-TT-SSEEEESSEEEEEEEESB-SSTTEEEEEEEEEEEEEEEEEEEEETTTTEEEEEEEEEEEEEEEEEEEEEE---GGG-----/-GGGGTGGGS--------------S-HHHHHHHHTS---SHHHHHHHHHHHHHHHHTTT--------------------------------EEPPB-BSEEEEEEEEPPHHHH-TT-SSEEEESSEEEEEEEESB-SSTTEEEEEEEEEEEEEEEEEEEEETTTTEEEEEEEEEEEEEEEEEEEEEE---GGG-----

Solvent-accessible surface area (backbone atoms only — not comparable to full-atom values): 24305 Å² total; per-residue (Å²): 141,84,62,94,91,90,72,75,96,75,63,86,62,71,71,66,66,62,67,66,67,50,65,68,72,56,65,72,56,50,54,52,47,59,74,48,85,69,86,46,71,67,47,47,49,53,59,48,46,50,58,43,43,70,64,46,67,71,68,80,78,77,79,86,78,81,82,79,80,79,77,83,76,79,82,76,81,75,74,79,70,78,69,73,72,68,77,63,79,75,63,46,70,53,56,64,24,59,54,33,69,37,69,40,74,44,70,62,56,58,68,75,65,42,68,85,57,68,40,56,45,62,39,53,50,20,27,69,36,32,35,43,41,46,38,43,82,38,89,60,33,38,39,35,65,73,35,75,45,77,43,61,26,37,33,38,35,33,36,54,33,78,89,72,70,32,65,48,73,73,38,85,42,61,46,80,43,70,28,35,77,36,49,42,70,41,74,63,72,78,57,80,77,69,66,78,80,127,116,75,64,59,63,56,62,73,64,61,77,77,66,71,74,66,66,64,69,68,66,51,65,68,73,57,64,70,57,49,53,52,47,59,74,49,86,68,85,45,72,68,47,46,48,52,59,47,46,50,58,45,45,68,64,48,65,70,68,78,78,75,79,84,75,82,79,78,81,79,76,80,75,79,81,83,83,80,74,80,70,79,70,73,72,69,78,64,77,73,65,47,70,54,57,63,25,58,52,33,70,38,71,39,74,43,69,63,54,57,68,75,64,42,69,86,56,69,39,55,44,62,40,53,48,20,27,69,36,32,35,43,41,46,36,43,82,40,89,60,33,39,39,35,66,73,34,76,45,78,44,61,25,36,31,38,36,34,36,54,34,78,89,72,71,31,65,48,74,74,37,85,39,62,44,80,44,69,28,36,76,36,49,44,70,41,75,63,74,76,57,81,77,71,65,79,79,128

Sequence (396 aa):
MRAAVYHILAGYLCVLRTVAQESPLPQELLERLSRSEIRSISDLQRLLEIDSVENEVSEETKHSYHKDVSHSFPDLKRAHTHTRHRRSAVVEEALPAVCKVRTAIYEIPRSEVDPTSANFIIWPPCVEVKRCTGCCNTSNMRCQAARKHYRTVKICLWSWSQARLEPGTPRSGRAITKYHKLCISKFVINHFLLKPGNMRAAVYHILAGYLCVLRTVAQESPLPQELLERLSRSEIRSISDLQRLLEIDSVENEVSEETKHSYHKDVSHSFPDLKRAHTHTRHRRSAVVEEALPAVCKVRTAIYEIPRSEVDPTSANFIIWPPCVEVKRCTGCCNTSNMRCQAARKHYRTVKICLWSWSQARLEPGTPRSGRAITKYHKLCISKFVINHFLLKPGN

InterPro domains:
  IPR000072 PDGF/VEGF domain [PF00341] (99-158)
  IPR000072 PDGF/VEGF domain [PS50278] (86-183)
  IPR000072 PDGF/VEGF domain [SM00141] (97-185)
  IPR006782 Platelet-derived growth factor, N-terminal [PF04692] (21-98)
  IPR023581 Platelet-derived growth factor, conserved site [PS00249] (124-136)
  IPR029034 Cystine-knot cytokine [G3DSA:2.10.90.10] (21-183)
  IPR029034 Cystine-knot cytokine [SSF57501] (93-161)